Protein 3NK3 (pdb70)

Secondary structure (DSSP, 8-state):
--SEEEEE-SSEEEEEEESSSS-SSPPPPGGGEEETTTTBPPSEEETTTTEEEEEEETTSTT-EEEE-SSEEEEEEEEEE-PPPPSSTTEE-S--EEEEEEEEEE----B-TTT---STT----EEEEEE-TTSSSB--SEEE-BTBEEEEEEEE--SSB--EEEEEEEEEEESSS-TTSSSEEEEEBTTTEEGGGGSTT---EE-SS-SSTTEEEEEEE--EETT-SS-EEEEEEEEEEEETTPPPBTTB--EEEETTTTEEEESSS-GGGGHHHHHT-----/--EEEEE-SSEEEEEEESSTTSSSPPPPGGGEEETTTTBPPSEEEGGGTEEEEEEETTSTT-EEEE-SSEEEEEEEEEE-PPPPSSTTEESS--EEEEEEEEEE------EEEEEE-TTSSSB--S--B-TT-EEEEEEEE---SS--EEEEEEEEEEESSS-TTSSSEEEEEBTTTEEGGGGSTT---EE-SS-SSTTEEEEEEE--EETT-SS-EEEEEEEEEEEETTPPPBTTB--EEEETTTTEEEESSS-GGGGHHHHHT-----/-EEEEEEEEEEE-S-TT----/-EEEEEEEEEEB--

Nearest PDB structures (foldseek):
  3nk3-assembly1_A  TM=1.004E+00  e=3.640E-60  Gallus gallus
  3nk4-assembly1_A  TM=1.002E+00  e=2.543E-55  Gallus gallus
  3nk3-assembly1_B  TM=9.892E-01  e=2.586E-54  Gallus gallus
  3nk4-assembly1_B  TM=9.859E-01  e=2.673E-52  Gallus gallus
  8bqu-assembly1_A  TM=5.482E-01  e=9.172E-31  Oryzias latipes

B-factor: mean 72.18, std 32.14, range [21.35, 233.28]

Structure (mmCIF, N/CA/C/O backbone):
data_3NK3
#
_entry.id   3NK3
#
_cell.length_a   98.385
_cell.length_b   98.385
_cell.length_c   257.369
_cell.angle_alpha   90.00
_cell.angle_beta   90.00
_cell.angle_gamma   90.00
#
_symmetry.space_group_name_H-M   'P 41 21 2'
#
loop_
_entity.id
_entity.type
_entity.pdbx_description
1 polymer 'Zona pellucida 3'
2 polymer 'Zona pellucida 3'
3 branched beta-D-galactopyranose-(1-3)-2-acetamido-2-deoxy-alpha-D-galactopyranose
4 non-polymer 'CITRATE ANION'
5 water water
#
loop_
_atom_site.group_PDB
_atom_site.id
_atom_site.type_symbol
_atom_site.label_atom_id
_atom_site.label_alt_id
_atom_site.label_comp_id
_atom_site.label_asym_id
_atom_site.label_entity_id
_atom_site.label_seq_id
_atom_site.pdbx_PDB_ins_code
_atom_site.Cartn_x
_atom_site.Cartn_y
_atom_site.Cartn_z
_atom_site.occupancy
_atom_site.B_iso_or_equiv
_atom_site.auth_seq_id
_atom_site.auth_comp_id
_atom_site.auth_asym_id
_atom_site.auth_atom_id
_atom_site.pdbx_PDB_model_num
ATOM 1 N N . TYR A 1 1 ? 72.080 67.114 101.918 1.00 78.82 51 TYR A N 1
ATOM 2 C CA . TYR A 1 1 ? 71.803 68.446 101.391 1.00 73.23 51 TYR A CA 1
ATOM 3 C C . TYR A 1 1 ? 70.371 68.864 101.718 1.00 77.91 51 TYR A C 1
ATOM 4 O O . TYR A 1 1 ? 69.408 68.230 101.270 1.00 85.11 51 TYR A O 1
ATOM 21 N N . THR A 1 2 ? 70.242 69.938 102.497 1.00 60.41 52 THR A N 1
ATOM 22 C CA . THR A 1 2 ? 68.939 70.472 102.896 1.00 75.76 52 THR A CA 1
ATOM 23 C C . THR A 1 2 ? 68.803 71.899 102.402 1.00 65.10 52 THR A C 1
ATOM 24 O O . THR A 1 2 ? 69.487 72.787 102.915 1.00 83.31 52 THR A O 1
ATOM 35 N N . PRO A 1 3 ? 67.911 72.138 101.430 1.00 60.29 53 PRO A N 1
ATOM 36 C CA . PRO A 1 3 ? 67.887 73.482 100.834 1.00 72.94 53 PRO A CA 1
ATOM 37 C C . PRO A 1 3 ? 67.596 74.519 101.921 1.00 82.73 53 PRO A C 1
ATOM 38 O O . PRO A 1 3 ? 68.086 75.661 101.877 1.00 58.39 53 PRO A O 1
ATOM 49 N N . VAL A 1 4 ? 66.802 74.094 102.902 1.00 59.28 54 VAL A N 1
ATOM 50 C CA . VAL A 1 4 ? 66.375 74.968 103.986 1.00 57.45 54 VAL A CA 1
ATOM 51 C C . VAL A 1 4 ? 66.508 74.310 105.362 1.00 53.50 54 VAL A C 1
ATOM 52 O O . VAL A 1 4 ? 65.788 73.382 105.702 1.00 57.85 54 VAL A O 1
ATOM 65 N N . ALA A 1 5 ? 67.440 74.807 106.157 1.00 39.78 55 ALA A N 1
ATOM 66 C CA . ALA A 1 5 ? 67.666 74.287 107.499 1.00 43.38 55 ALA A CA 1
ATOM 67 C C . ALA A 1 5 ? 66.996 75.175 108.522 1.00 49.63 55 ALA A C 1
ATOM 68 O O . ALA A 1 5 ? 67.192 76.392 108.513 1.00 42.24 55 ALA A O 1
ATOM 75 N N . VAL A 1 6 ? 66.243 74.567 109.437 1.00 40.74 56 VAL A N 1
ATOM 76 C CA . VAL A 1 6 ? 65.545 75.332 110.470 1.00 50.45 56 VAL A CA 1
ATOM 77 C C . VAL A 1 6 ? 65.927 74.895 111.878 1.00 49.41 56 VAL A C 1
ATOM 78 O O . VAL A 1 6 ? 65.750 73.740 112.279 1.00 41.39 56 VAL A O 1
ATOM 91 N N . GLN A 1 7 ? 66.468 75.831 112.637 1.00 46.94 57 GLN A N 1
ATOM 92 C CA . GLN A 1 7 ? 66.864 75.570 114.023 1.00 44.35 57 GLN A CA 1
ATOM 93 C C . GLN A 1 7 ? 65.840 76.173 114.953 1.00 43.98 57 GLN A C 1
ATOM 94 O O . GLN A 1 7 ? 65.694 77.389 115.016 1.00 32.00 57 GLN A O 1
ATOM 108 N N . CYS A 1 8 ? 65.093 75.322 115.645 1.00 40.72 58 CYS A N 1
ATOM 109 C CA . CYS A 1 8 ? 64.055 75.791 116.558 1.00 45.49 58 CYS A CA 1
ATOM 110 C C . CYS A 1 8 ? 64.641 75.889 117.942 1.00 55.84 58 CYS A C 1
ATOM 111 O O . CYS A 1 8 ? 64.693 74.906 118.693 1.00 43.06 58 CYS A O 1
ATOM 118 N N . GLN A 1 9 ? 65.117 77.077 118.286 1.00 35.25 59 GLN A N 1
ATOM 119 C CA . GLN A 1 9 ? 65.799 77.281 119.539 1.00 41.75 59 GLN A CA 1
ATOM 120 C C . GLN A 1 9 ? 64.835 77.820 120.590 1.00 45.92 59 GLN A C 1
ATOM 121 O O . GLN A 1 9 ? 63.619 77.848 120.371 1.00 44.96 59 GLN A O 1
ATOM 135 N N . GLU A 1 10 ? 65.395 78.241 121.724 1.00 37.30 60 GLU A N 1
ATOM 136 C CA . GLU A 1 10 ? 64.632 78.495 122.972 1.00 39.27 60 GLU A CA 1
ATOM 137 C C . GLU A 1 10 ? 63.607 79.589 122.868 1.00 37.16 60 GLU A C 1
ATOM 138 O O . GLU A 1 10 ? 62.457 79.439 123.331 1.00 35.93 60 GLU A O 1
ATOM 150 N N . ALA A 1 11 ? 64.017 80.711 122.288 1.00 43.82 61 ALA A N 1
ATOM 151 C CA . ALA A 1 11 ? 63.124 81.846 122.083 1.00 39.87 61 ALA A CA 1
ATOM 152 C C . ALA A 1 11 ? 63.418 82.503 120.734 1.00 44.24 61 ALA A C 1
ATOM 153 O O . ALA A 1 11 ? 63.092 83.662 120.519 1.00 39.48 61 ALA A O 1
ATOM 160 N N . GLN A 1 12 ? 64.015 81.747 119.823 1.00 47.26 62 GLN A N 1
ATOM 161 C CA . GLN A 1 12 ? 64.243 82.230 118.465 1.00 45.45 62 GLN A CA 1
ATOM 162 C C . GLN A 1 12 ? 64.346 81.060 117.505 1.00 42.15 62 GLN A C 1
ATOM 163 O O . GLN A 1 12 ? 64.579 79.910 117.916 1.00 51.09 62 GLN A O 1
ATOM 177 N N . LEU A 1 13 ? 64.153 81.350 116.229 1.00 42.79 63 LEU A N 1
ATOM 178 C CA . LEU A 1 13 ? 64.484 80.383 115.188 1.00 36.58 63 LEU A CA 1
ATOM 179 C C . LEU A 1 13 ? 65.592 80.920 114.282 1.00 37.19 63 LEU A C 1
ATOM 180 O O . LEU A 1 13 ? 65.776 82.143 114.118 1.00 40.14 63 LEU A O 1
ATOM 196 N N . VAL A 1 14 ? 66.345 79.996 113.707 1.00 30.45 64 VAL A N 1
ATOM 197 C CA . VAL A 1 14 ? 67.424 80.351 112.812 1.00 38.11 64 VAL A CA 1
ATOM 198 C C . VAL A 1 14 ? 67.267 79.532 111.556 1.00 51.37 64 VAL A C 1
ATOM 199 O O . VAL A 1 14 ? 67.334 78.316 111.582 1.00 59.87 64 VAL A O 1
ATOM 212 N N . VAL A 1 15 ? 67.015 80.225 110.455 1.00 52.55 65 VAL A N 1
ATOM 213 C CA . VAL A 1 15 ? 66.847 79.593 109.150 1.00 39.21 65 VAL A CA 1
ATOM 214 C C . VAL A 1 15 ? 68.048 79.830 108.258 1.00 38.55 65 VAL A C 1
ATOM 215 O O . VAL A 1 15 ? 68.477 80.971 108.076 1.00 39.68 65 VAL A O 1
ATOM 228 N N . THR A 1 16 ? 68.596 78.748 107.712 1.00 31.85 66 THR A N 1
ATOM 229 C CA . THR A 1 16 ? 69.680 78.850 106.766 1.00 42.94 66 THR A CA 1
ATOM 230 C C . THR A 1 16 ? 69.220 78.374 105.402 1.00 47.20 66 THR A C 1
ATOM 231 O O . THR A 1 16 ? 68.725 77.253 105.264 1.00 41.27 66 THR A O 1
ATOM 242 N N . VAL A 1 17 ? 69.413 79.222 104.392 1.00 29.98 67 VAL A N 1
ATOM 243 C CA . VAL A 1 17 ? 68.977 78.919 103.028 1.00 34.75 67 VAL A CA 1
ATOM 244 C C . VAL A 1 17 ? 70.102 78.919 102.004 1.00 33.59 67 VAL A C 1
ATOM 245 O O . VAL A 1 17 ? 70.918 79.834 101.959 1.00 41.28 67 VAL A O 1
ATOM 258 N N . HIS A 1 18 ? 70.154 77.884 101.184 1.00 42.80 68 HIS A N 1
ATOM 259 C CA . HIS A 1 18 ? 71.117 77.887 100.078 1.00 49.04 68 HIS A CA 1
ATOM 260 C C . HIS A 1 18 ? 70.701 78.800 98.949 1.00 40.57 68 HIS A C 1
ATOM 261 O O . HIS A 1 18 ? 69.539 78.788 98.564 1.00 46.48 68 HIS A O 1
ATOM 275 N N . ARG A 1 19 ? 71.640 79.564 98.399 1.00 38.48 69 ARG A N 1
ATOM 276 C CA . ARG A 1 19 ? 71.331 80.432 97.268 1.00 51.44 69 ARG A CA 1
ATOM 277 C C . ARG A 1 19 ? 71.125 79.632 95.963 1.00 54.62 69 ARG A C 1
ATOM 278 O O . ARG A 1 19 ? 70.424 80.084 95.077 1.00 46.91 69 ARG A O 1
ATOM 299 N N . ASP A 1 20 ? 71.730 78.453 95.844 1.00 59.56 70 ASP A N 1
ATOM 300 C CA . ASP A 1 20 ? 71.365 77.509 94.775 1.00 53.11 70 ASP A CA 1
ATOM 301 C C . ASP A 1 20 ? 70.093 76.801 95.208 1.00 57.13 70 ASP A C 1
ATOM 302 O O . ASP A 1 20 ? 70.046 75.581 95.404 1.00 71.77 70 ASP A O 1
ATOM 311 N N . LEU A 1 21 ? 69.054 77.600 95.374 1.00 54.16 71 LEU A N 1
ATOM 312 C CA . LEU A 1 21 ? 67.834 77.164 96.041 1.00 69.43 71 LEU A CA 1
ATOM 313 C C . LEU A 1 21 ? 67.078 76.195 95.139 1.00 67.74 71 LEU A C 1
ATOM 314 O O . LEU A 1 21 ? 66.453 75.250 95.617 1.00 74.32 71 LEU A O 1
ATOM 330 N N . PHE A 1 22 ? 67.174 76.448 93.832 1.00 55.74 72 PHE A N 1
ATOM 331 C CA . PHE A 1 22 ? 66.507 75.637 92.810 1.00 71.24 72 PHE A CA 1
ATOM 332 C C . PHE A 1 22 ? 67.476 74.768 92.038 1.00 68.01 72 PHE A C 1
ATOM 333 O O . PHE A 1 22 ? 67.074 74.029 91.138 1.00 71.83 72 PHE A O 1
ATOM 350 N N . GLY A 1 23 ? 68.750 74.845 92.411 1.00 95.26 73 GLY A N 1
ATOM 351 C CA . GLY A 1 23 ? 69.783 74.096 91.725 1.00 111.64 73 GLY A CA 1
ATOM 352 C C . GLY A 1 23 ? 69.699 74.271 90.219 1.00 114.53 73 GLY A C 1
ATOM 353 O O . GLY A 1 23 ? 69.970 73.328 89.490 1.00 130.25 73 GLY A O 1
ATOM 357 N N . THR A 1 24 ? 69.314 75.467 89.761 1.00 91.37 74 THR A N 1
ATOM 358 C CA . THR A 1 24 ? 69.268 75.785 88.333 1.00 59.92 74 THR A CA 1
ATOM 359 C C . THR A 1 24 ? 70.634 76.229 87.814 1.00 81.84 74 THR A C 1
ATOM 360 O O . THR A 1 24 ? 70.776 76.570 86.645 1.00 103.98 74 THR A O 1
ATOM 371 N N . GLY A 1 25 ? 71.636 76.237 88.683 1.00 103.71 75 GLY A N 1
ATOM 372 C CA . GLY A 1 25 ? 72.970 76.658 88.301 1.00 99.10 75 GLY A CA 1
ATOM 373 C C . GLY A 1 25 ? 73.184 78.132 88.575 1.00 89.80 75 GLY A C 1
ATOM 374 O O . GLY A 1 25 ? 74.310 78.591 88.741 1.00 77.96 75 GLY A O 1
ATOM 378 N N . ARG A 1 26 ? 72.092 78.880 88.624 1.00 81.52 76 ARG A N 1
ATOM 379 C CA . ARG A 1 26 ? 72.175 80.295 88.939 1.00 70.08 76 ARG A CA 1
ATOM 380 C C . ARG A 1 26 ? 71.858 80.533 90.403 1.00 77.59 76 ARG A C 1
ATOM 381 O O . ARG A 1 26 ? 70.814 80.108 90.912 1.00 71.12 76 ARG A O 1
ATOM 402 N N . LEU A 1 27 ? 72.759 81.217 91.082 1.00 65.36 77 LEU A N 1
ATOM 403 C CA . LEU A 1 27 ? 72.514 81.604 92.458 1.00 56.76 77 LEU A CA 1
ATOM 404 C C . LEU A 1 27 ? 71.595 82.810 92.474 1.00 66.19 77 LEU A C 1
ATOM 405 O O . LEU A 1 27 ? 71.755 83.744 91.681 1.00 57.97 77 LEU A O 1
ATOM 421 N N . ILE A 1 28 ? 70.631 82.769 93.389 1.00 47.21 78 ILE A N 1
ATOM 422 C CA . ILE A 1 28 ? 69.753 83.896 93.631 1.00 58.21 78 ILE A CA 1
ATOM 423 C C . ILE A 1 28 ? 70.477 84.991 94.393 1.00 60.88 78 ILE A C 1
ATOM 424 O O . ILE A 1 28 ? 71.493 84.771 95.038 1.00 69.72 78 ILE A O 1
ATOM 440 N N . ASN A 1 29 ? 69.926 86.185 94.300 1.00 59.11 79 ASN A N 1
ATOM 441 C CA . ASN A 1 29 ? 70.462 87.345 94.973 1.00 71.25 79 ASN A CA 1
ATOM 442 C C . ASN A 1 29 ? 70.096 87.261 96.457 1.00 72.70 79 ASN A C 1
ATOM 443 O O . ASN A 1 29 ? 68.936 87.039 96.804 1.00 62.84 79 ASN A O 1
ATOM 454 N N . ALA A 1 30 ? 71.068 87.438 97.342 1.00 66.99 80 ALA A N 1
ATOM 455 C CA . ALA A 1 30 ? 70.791 87.364 98.770 1.00 56.72 80 ALA A CA 1
ATOM 456 C C . ALA A 1 30 ? 69.645 88.300 99.179 1.00 58.41 80 ALA A C 1
ATOM 457 O O . ALA A 1 30 ? 68.759 87.916 99.952 1.00 45.60 80 ALA A O 1
ATOM 464 N N . ALA A 1 31 ? 69.661 89.527 98.663 1.00 56.69 81 ALA A N 1
ATOM 465 C CA . ALA A 1 31 ? 68.668 90.535 99.026 1.00 40.99 81 ALA A CA 1
ATOM 466 C C . ALA A 1 31 ? 67.243 90.176 98.556 1.00 50.19 81 ALA A C 1
ATOM 467 O O . ALA A 1 31 ? 66.274 90.781 98.999 1.00 49.61 81 ALA A O 1
ATOM 474 N N . ASP A 1 32 ? 67.125 89.192 97.666 1.00 48.73 82 ASP A N 1
ATOM 475 C CA . ASP A 1 32 ? 65.820 88.731 97.180 1.00 48.30 82 ASP A CA 1
ATOM 476 C C . ASP A 1 32 ? 65.129 87.791 98.159 1.00 47.24 82 ASP A C 1
ATOM 477 O O . ASP A 1 32 ? 63.983 87.411 97.931 1.00 45.89 82 ASP A O 1
ATOM 486 N N . LEU A 1 33 ? 65.827 87.409 99.234 1.00 45.10 83 LEU A N 1
ATOM 487 C CA . LEU A 1 33 ? 65.251 86.571 100.287 1.00 42.90 83 LEU A CA 1
ATOM 488 C C . LEU A 1 33 ? 64.912 87.364 101.540 1.00 51.65 83 LEU A C 1
ATOM 489 O O . LEU A 1 33 ? 65.694 88.192 102.020 1.00 41.50 83 LEU A O 1
ATOM 505 N N . THR A 1 34 ? 63.738 87.090 102.086 1.00 41.86 84 THR A N 1
ATOM 506 C CA . THR A 1 34 ? 63.310 87.714 103.322 1.00 29.68 84 THR A CA 1
ATOM 507 C C . THR A 1 34 ? 62.581 86.715 104.196 1.00 43.38 84 THR A C 1
ATOM 508 O O . THR A 1 34 ? 62.251 85.621 103.730 1.00 49.46 84 THR A O 1
ATOM 519 N N . LEU A 1 35 ? 62.339 87.079 105.461 1.00 51.32 85 LEU A N 1
ATOM 520 C CA . LEU A 1 35 ? 61.690 86.174 106.414 1.00 31.79 85 LEU A CA 1
ATOM 521 C C . LEU A 1 35 ? 60.342 86.718 106.855 1.00 44.08 85 LEU A C 1
ATOM 522 O O . LEU A 1 35 ? 60.232 87.868 107.284 1.00 47.85 85 LEU A O 1
ATOM 538 N N . GLY A 1 36 ? 59.320 85.874 106.745 1.00 30.07 86 GLY A N 1
ATOM 539 C CA . GLY A 1 36 ? 57.980 86.186 107.219 1.00 43.02 86 GLY A CA 1
ATOM 540 C C . GLY A 1 36 ? 57.278 87.264 106.417 1.00 41.81 86 GLY A C 1
ATOM 541 O O . GLY A 1 36 ? 57.907 87.927 105.607 1.00 46.97 86 GLY A O 1
ATOM 545 N N . PRO A 1 37 ? 55.967 87.452 106.673 1.00 49.18 87 PRO A N 1
ATOM 546 C CA . PRO A 1 37 ? 55.162 88.480 106.011 1.00 47.37 87 PRO A CA 1
ATOM 547 C C . PRO A 1 37 ? 55.706 89.883 106.201 1.00 55.28 87 PRO A C 1
ATOM 548 O O . PRO A 1 37 ? 55.307 90.797 105.476 1.00 61.91 87 PRO A O 1
ATOM 559 N N . ALA A 1 38 ? 56.581 90.059 107.185 1.00 45.33 88 ALA A N 1
ATOM 560 C CA . ALA A 1 38 ? 57.156 91.372 107.459 1.00 53.87 88 ALA A CA 1
ATOM 561 C C . ALA A 1 38 ? 58.338 91.652 106.537 1.00 57.16 88 ALA A C 1
ATOM 562 O O . ALA A 1 38 ? 58.789 92.787 106.435 1.00 50.96 88 ALA A O 1
ATOM 569 N N . ALA A 1 39 ? 58.825 90.613 105.868 1.00 44.27 89 ALA A N 1
ATOM 570 C CA . ALA A 1 39 ? 60.014 90.710 105.017 1.00 52.87 89 ALA A CA 1
ATOM 571 C C . ALA A 1 39 ? 61.255 91.229 105.757 1.00 48.23 89 ALA A C 1
ATOM 572 O O . ALA A 1 39 ? 61.840 92.238 105.355 1.00 64.79 89 ALA A O 1
ATOM 579 N N . CYS A 1 40 ? 61.649 90.533 106.833 1.00 54.32 90 CYS A N 1
ATOM 580 C CA . CYS A 1 40 ? 62.845 90.902 107.598 1.00 54.76 90 CYS A CA 1
ATOM 581 C C . CYS A 1 40 ? 64.093 90.523 106.813 1.00 40.98 90 CYS A C 1
ATOM 582 O O . CYS A 1 40 ? 64.134 89.477 106.140 1.00 55.07 90 CYS A O 1
ATOM 589 N N . LYS A 1 41 ? 65.109 91.374 106.883 1.00 40.70 91 LYS A N 1
ATOM 590 C CA . LYS A 1 41 ? 66.333 91.167 106.103 1.00 49.08 91 LYS A CA 1
ATOM 591 C C . LYS A 1 41 ? 67.130 90.049 106.746 1.00 50.36 91 LYS A C 1
ATOM 592 O O . LYS A 1 41 ? 66.921 89.710 107.907 1.00 44.64 91 LYS A O 1
ATOM 611 N N . HIS A 1 42 ? 68.052 89.479 105.983 1.00 55.12 92 HIS A N 1
ATOM 612 C CA . HIS A 1 42 ? 68.885 88.399 106.487 1.00 51.42 92 HIS A CA 1
ATOM 613 C C . HIS A 1 42 ? 69.853 88.934 107.528 1.00 39.96 92 HIS A C 1
ATOM 614 O O . HIS A 1 42 ? 70.131 90.126 107.582 1.00 50.31 92 HIS A O 1
ATOM 628 N N . SER A 1 43 ? 70.355 88.042 108.361 1.00 38.57 93 SER A N 1
ATOM 629 C CA . SER A 1 43 ? 71.197 88.448 109.479 1.00 52.89 93 SER A CA 1
ATOM 630 C C . SER A 1 43 ? 72.660 88.235 109.144 1.00 46.31 93 SER A C 1
ATOM 631 O O . SER A 1 43 ? 73.522 88.908 109.682 1.00 68.91 93 SER A O 1
ATOM 639 N N . SER A 1 44 ? 72.939 87.310 108.238 1.00 43.06 94 SER A N 1
ATOM 640 C CA . SER A 1 44 ? 74.316 87.051 107.849 1.00 54.35 94 SER A CA 1
ATOM 641 C C . SER A 1 44 ? 74.386 86.268 106.551 1.00 48.44 94 SER A C 1
ATOM 642 O O . SER A 1 44 ? 73.400 85.703 106.116 1.00 54.74 94 SER A O 1
ATOM 650 N N . LEU A 1 45 ? 75.567 86.221 105.950 1.00 42.44 95 LEU A N 1
ATOM 651 C CA . LEU A 1 45 ? 75.776 85.312 104.839 1.00 55.03 95 LEU A CA 1
ATOM 652 C C . LEU A 1 45 ? 77.165 84.705 104.826 1.00 48.66 95 LEU A C 1
ATOM 653 O O . LEU A 1 45 ? 78.129 85.268 105.342 1.00 66.15 95 LEU A O 1
ATOM 669 N N . ASN A 1 46 ? 77.226 83.499 104.291 1.00 42.08 96 ASN A N 1
ATOM 670 C CA . ASN A 1 46 ? 78.467 82.748 104.235 1.00 55.01 96 ASN A CA 1
ATOM 671 C C . ASN A 1 46 ? 78.838 82.437 102.783 1.00 47.21 96 ASN A C 1
ATOM 672 O O . ASN A 1 46 ? 78.216 81.603 102.122 1.00 54.75 96 ASN A O 1
ATOM 683 N N . ALA A 1 47 ? 79.881 83.082 102.291 1.00 49.71 97 ALA A N 1
ATOM 684 C CA . ALA A 1 47 ? 80.259 82.922 100.882 1.00 70.27 97 ALA A CA 1
ATOM 685 C C . ALA A 1 47 ? 80.861 81.556 100.565 1.00 36.99 97 ALA A C 1
ATOM 686 O O . ALA A 1 47 ? 81.081 81.227 99.392 1.00 113.46 97 ALA A O 1
ATOM 693 N N . ALA A 1 48 ? 81.099 80.756 101.599 1.00 50.26 98 ALA A N 1
ATOM 694 C CA . ALA A 1 48 ? 81.793 79.474 101.461 1.00 56.86 98 ALA A CA 1
ATOM 695 C C . ALA A 1 48 ? 80.993 78.443 100.687 1.00 61.18 98 ALA A C 1
ATOM 696 O O . ALA A 1 48 ? 81.542 77.709 99.869 1.00 65.67 98 ALA A O 1
ATOM 703 N N . HIS A 1 49 ? 79.701 78.369 100.967 1.00 54.47 99 HIS A N 1
ATOM 704 C CA . HIS A 1 49 ? 78.781 77.517 100.207 1.00 45.56 99 HIS A CA 1
ATOM 705 C C . HIS A 1 49 ? 77.570 78.320 99.724 1.00 46.61 99 HIS A C 1
ATOM 706 O O . HIS A 1 49 ? 76.538 77.749 99.389 1.00 39.48 99 HIS A O 1
ATOM 720 N N . ASN A 1 50 ? 77.717 79.646 99.736 1.00 43.40 100 ASN A N 1
ATOM 721 C CA . ASN A 1 50 ? 76.685 80.558 99.284 1.00 43.28 100 ASN A CA 1
ATOM 722 C C . ASN A 1 50 ? 75.364 80.323 99.983 1.00 40.53 100 ASN A C 1
ATOM 723 O O . ASN A 1 50 ? 74.381 79.936 99.341 1.00 48.96 100 ASN A O 1
ATOM 734 N N . THR A 1 51 ? 75.357 80.569 101.293 1.00 40.38 101 THR A N 1
ATOM 735 C CA . THR A 1 51 ? 74.150 80.466 102.098 1.00 45.51 101 THR A CA 1
ATOM 736 C C . THR A 1 51 ? 73.789 81.811 102.670 1.00 38.90 101 THR A C 1
ATOM 737 O O . THR A 1 51 ? 74.591 82.747 102.698 1.00 44.91 101 THR A O 1
ATOM 748 N N . VAL A 1 52 ? 72.545 81.911 103.095 1.00 32.67 102 VAL A N 1
ATOM 749 C CA . VAL A 1 52 ? 72.020 83.124 103.717 1.00 32.53 102 VAL A CA 1
ATOM 750 C C . VAL A 1 52 ? 71.270 82.710 104.977 1.00 42.75 102 VAL A C 1
ATOM 751 O O . VAL A 1 52 ? 70.459 81.780 104.936 1.00 41.80 102 VAL A O 1
ATOM 764 N N . THR A 1 53 ? 71.535 83.378 106.090 1.00 38.38 103 THR A N 1
ATOM 765 C CA . THR A 1 53 ? 70.900 83.023 107.338 1.00 32.51 103 THR A CA 1
ATOM 766 C C . THR A 1 53 ? 69.974 84.125 107.846 1.00 48.18 103 THR A C 1
ATOM 767 O O . THR A 1 53 ? 70.279 85.323 107.748 1.00 47.03 103 THR A O 1
ATOM 778 N N . PHE A 1 54 ? 68.832 83.706 108.386 1.00 27.97 104 PHE A N 1
ATOM 779 C CA . PHE A 1 54 ? 67.874 84.605 109.010 1.00 45.50 104 PHE A CA 1
ATOM 780 C C . PHE A 1 54 ? 67.724 84.161 110.459 1.00 48.35 104 PHE A C 1
ATOM 781 O O . PHE A 1 54 ? 67.673 82.962 110.743 1.00 56.46 104 PHE A O 1
ATOM 798 N N . ALA A 1 55 ? 67.649 85.115 111.377 1.00 49.63 105 ALA A N 1
ATOM 799 C CA . ALA A 1 55 ? 67.445 84.798 112.782 1.00 41.37 105 ALA A CA 1
ATOM 800 C C . ALA A 1 55 ? 66.451 85.773 113.386 1.00 26.75 105 ALA A C 1
ATOM 801 O O . ALA A 1 55 ? 66.588 86.993 113.271 1.00 32.86 105 ALA A O 1
ATOM 808 N N . ALA A 1 56 ? 65.424 85.238 114.021 1.00 27.30 106 ALA A N 1
ATOM 809 C CA . ALA A 1 56 ? 64.356 86.089 114.552 1.00 37.28 106 ALA A CA 1
ATOM 810 C C . ALA A 1 56 ? 63.692 85.497 115.778 1.00 38.79 106 ALA A C 1
ATOM 811 O O . ALA A 1 56 ? 63.650 84.275 115.965 1.00 48.06 106 ALA A O 1
ATOM 818 N N . GLY A 1 57 ? 63.211 86.378 116.649 1.00 36.13 107 GLY A N 1
ATOM 819 C CA . GLY A 1 57 ? 62.432 85.951 117.796 1.00 36.31 107 GLY A CA 1
ATOM 820 C C . GLY A 1 57 ? 61.204 85.200 117.299 1.00 42.28 107 GLY A C 1
ATOM 821 O O . GLY A 1 57 ? 60.703 85.473 116.199 1.00 48.32 107 GLY A O 1
ATOM 825 N N . LEU A 1 58 ? 60.714 84.264 118.110 1.00 49.50 108 LEU A N 1
ATOM 826 C CA . LEU A 1 58 ? 59.600 83.411 117.730 1.00 39.02 108 LEU A CA 1
ATOM 827 C C . LEU A 1 58 ? 58.296 84.187 117.486 1.00 44.44 108 LEU A C 1
ATOM 828 O O . LEU A 1 58 ? 57.346 83.616 116.985 1.00 63.79 108 LEU A O 1
ATOM 844 N N . HIS A 1 59 ? 58.251 85.458 117.861 1.00 48.56 109 HIS A N 1
ATOM 845 C CA . HIS A 1 59 ? 57.036 86.256 117.721 1.00 40.62 109 HIS A CA 1
ATOM 846 C C . HIS A 1 59 ? 57.255 87.417 116.770 1.00 42.28 109 HIS A C 1
ATOM 847 O O . HIS A 1 59 ? 56.348 88.196 116.507 1.00 47.58 109 HIS A O 1
ATOM 861 N N . GLU A 1 60 ? 58.471 87.547 116.257 1.00 36.38 110 GLU A N 1
ATOM 862 C CA . GLU A 1 60 ? 58.800 88.625 115.332 1.00 51.12 110 GLU A CA 1
ATOM 863 C C . GLU A 1 60 ? 58.429 88.308 113.871 1.00 61.35 110 GLU A C 1
ATOM 864 O O . GLU A 1 60 ? 58.076 87.191 113.515 1.00 43.93 110 GLU A O 1
ATOM 876 N N . CYS A 1 61 ? 58.492 89.331 113.037 1.00 54.57 111 CYS A N 1
ATOM 877 C CA . CYS A 1 61 ? 58.468 89.152 111.591 1.00 50.67 111 CYS A CA 1
ATOM 878 C C . CYS A 1 61 ? 57.162 88.563 111.045 1.00 51.78 111 CYS A C 1
ATOM 879 O O . CYS A 1 61 ? 57.136 88.040 109.925 1.00 50.16 111 CYS A O 1
ATOM 886 N N . GLY A 1 62 ? 56.084 88.651 111.824 1.00 44.93 112 GLY A N 1
ATOM 887 C CA . GLY A 1 62 ? 54.768 88.245 111.351 1.00 29.80 112 GLY A CA 1
ATOM 888 C C . GLY A 1 62 ? 54.491 86.755 111.494 1.00 46.53 112 GLY A C 1
ATOM 889 O O . GLY A 1 62 ? 53.637 86.175 110.803 1.00 47.66 112 GLY A O 1
ATOM 893 N N . SER A 1 63 ? 55.223 86.096 112.370 1.00 40.52 113 SER A N 1
ATOM 894 C CA . SER A 1 63 ? 54.944 84.694 112.604 1.00 47.90 113 SER A CA 1
ATOM 895 C C . SER A 1 63 ? 53.557 84.543 113.232 1.00 46.63 113 SER A C 1
ATOM 896 O O . SER A 1 63 ? 52.943 85.505 113.698 1.00 44.46 113 SER A O 1
ATOM 904 N N . VAL A 1 64 ? 53.059 83.316 113.215 1.00 47.41 114 VAL A N 1
ATOM 905 C CA . VAL A 1 64 ? 51.703 83.016 113.626 1.00 45.98 114 VAL A CA 1
ATOM 906 C C . VAL A 1 64 ? 51.751 81.831 114.560 1.00 56.93 114 VAL A C 1
ATOM 907 O O . VAL A 1 64 ? 52.283 80.795 114.190 1.00 47.50 114 VAL A O 1
ATOM 920 N N . VAL A 1 65 ? 51.192 81.969 115.762 1.00 43.80 115 VAL A N 1
ATOM 921 C CA . VAL A 1 65 ? 51.264 80.872 116.723 1.00 33.92 115 VAL A CA 1
ATOM 922 C C . VAL A 1 65 ? 49.916 80.186 116.825 1.00 48.29 115 VAL A C 1
ATOM 923 O O . VAL A 1 65 ? 48.867 80.834 116.849 1.00 53.28 115 VAL A O 1
ATOM 936 N N . GLN A 1 66 ? 49.953 78.865 116.821 1.00 43.57 116 GLN A N 1
ATOM 937 C CA . GLN A 1 66 ? 48.783 78.061 117.117 1.00 51.10 116 GLN A CA 1
ATOM 938 C C . GLN A 1 66 ? 49.054 77.371 118.448 1.00 57.50 116 GLN A C 1
ATOM 939 O O . GLN A 1 66 ? 50.123 76.806 118.638 1.00 58.14 116 GLN A O 1
ATOM 953 N N . VAL A 1 67 ? 48.095 77.434 119.374 1.00 64.53 117 VAL A N 1
ATOM 954 C CA . VAL A 1 67 ? 48.218 76.760 120.676 1.00 55.56 117 VAL A CA 1
ATOM 955 C C . VAL A 1 67 ? 47.323 75.532 120.717 1.00 65.28 117 VAL A C 1
ATOM 956 O O . VAL A 1 67 ? 46.110 75.658 120.764 1.00 64.43 117 VAL A O 1
ATOM 969 N N . THR A 1 68 ? 47.929 74.351 120.692 1.00 62.27 118 THR A N 1
ATOM 970 C CA . THR A 1 68 ? 47.177 73.109 120.778 1.00 65.98 118 THR A CA 1
ATOM 971 C C . THR A 1 68 ? 47.224 72.612 122.209 1.00 88.96 118 THR A C 1
ATOM 972 O O . THR A 1 68 ? 47.925 73.185 123.048 1.00 89.32 118 THR A O 1
ATOM 983 N N . PRO A 1 69 ? 46.471 71.545 122.505 1.00 96.72 119 PRO A N 1
ATOM 984 C CA . PRO A 1 69 ? 46.410 71.047 123.885 1.00 94.13 119 PRO A CA 1
ATOM 985 C C . PRO A 1 69 ? 47.793 70.779 124.500 1.00 84.86 119 PRO A C 1
ATOM 986 O O . PRO A 1 69 ? 48.012 71.100 125.652 1.00 74.93 119 PRO A O 1
ATOM 997 N N . ASP A 1 70 ? 48.724 70.234 123.735 1.00 88.65 120 ASP A N 1
ATOM 998 C CA . ASP A 1 70 ? 49.993 69.835 124.312 1.00 72.47 120 ASP A CA 1
ATOM 999 C C . ASP A 1 70 ? 51.220 70.406 123.591 1.00 78.56 120 ASP A C 1
ATOM 1000 O O . ASP A 1 70 ? 52.352 70.043 123.931 1.00 72.03 120 ASP A O 1
ATOM 1009 N N . THR A 1 71 ? 51.006 71.280 122.601 1.00 75.76 121 THR A N 1
ATOM 1010 C CA . THR A 1 71 ? 52.123 71.892 121.867 1.00 73.70 121 THR A CA 1
ATOM 1011 C C . THR A 1 71 ? 51.878 73.341 121.433 1.00 57.16 121 THR A C 1
ATOM 1012 O O . THR A 1 71 ? 50.746 73.838 121.381 1.00 53.51 121 THR A O 1
ATOM 1023 N N . LEU A 1 72 ? 52.977 74.031 121.156 1.00 44.91 122 LEU A N 1
ATOM 1024 C CA . LEU A 1 72 ? 52.955 75.360 120.534 1.00 53.21 122 LEU A CA 1
ATOM 1025 C C . LEU A 1 72 ? 53.604 75.277 119.167 1.00 47.86 122 LEU A C 1
ATOM 1026 O O . LEU A 1 72 ? 54.731 74.769 119.054 1.00 53.01 122 LEU A O 1
ATOM 1042 N N . ILE A 1 73 ? 52.910 75.772 118.147 1.00 52.52 123 ILE A N 1
ATOM 1043 C CA . ILE A 1 73 ? 53.409 75.736 116.780 1.00 39.76 123 ILE A CA 1
ATOM 1044 C C . ILE A 1 73 ? 53.552 77.156 116.260 1.00 49.04 123 ILE A C 1
ATOM 1045 O O . ILE A 1 73 ? 52.572 77.904 116.208 1.00 47.04 123 ILE A O 1
ATOM 1061 N N . TYR A 1 74 ? 54.787 77.537 115.929 1.00 34.39 124 TYR A N 1
ATOM 1062 C CA . TYR A 1 74 ? 55.054 78.836 115.318 1.00 49.80 124 TYR A CA 1
ATOM 1063 C C . TYR A 1 74 ? 55.272 78.672 113.812 1.00 48.69 124 TYR A C 1
ATOM 1064 O O . TYR A 1 74 ? 56.088 77.855 113.379 1.00 48.28 124 TYR A O 1
ATOM 1082 N N . ARG A 1 75 ? 54.554 79.454 113.022 1.00 42.28 125 ARG A N 1
ATOM 1083 C CA . ARG A 1 75 ? 54.592 79.319 111.563 1.00 41.36 125 ARG A CA 1
ATOM 1084 C C . ARG A 1 75 ? 54.941 80.613 110.854 1.00 37.39 125 ARG A C 1
ATOM 1085 O O . ARG A 1 75 ? 54.381 81.679 111.122 1.00 51.69 125 ARG A O 1
ATOM 1106 N N . THR A 1 76 ? 55.850 80.503 109.903 1.00 39.36 126 THR A N 1
ATOM 1107 C CA . THR A 1 76 ? 56.267 81.671 109.163 1.00 40.53 126 THR A CA 1
ATOM 1108 C C . THR A 1 76 ? 56.698 81.197 107.784 1.00 50.49 126 THR A C 1
ATOM 1109 O O . THR A 1 76 ? 56.317 80.098 107.358 1.00 51.24 126 THR A O 1
ATOM 1120 N N . LEU A 1 77 ? 57.428 82.020 107.047 1.00 41.38 127 LEU A N 1
ATOM 1121 C CA . LEU A 1 77 ? 57.899 81.599 105.726 1.00 44.27 127 LEU A CA 1
ATOM 1122 C C . LEU A 1 77 ? 59.123 82.359 105.243 1.00 45.25 127 LEU A C 1
ATOM 1123 O O . LEU A 1 77 ? 59.467 83.415 105.780 1.00 47.97 127 LEU A O 1
ATOM 1139 N N . ILE A 1 78 ? 59.807 81.769 104.265 1.00 36.43 128 ILE A N 1
ATOM 1140 C CA . ILE A 1 78 ? 60.834 82.477 103.525 1.00 42.14 128 ILE A CA 1
ATOM 1141 C C . ILE A 1 78 ? 60.254 82.920 102.195 1.00 44.10 128 ILE A C 1
ATOM 1142 O O . ILE A 1 78 ? 59.689 82.110 101.456 1.00 42.32 128 ILE A O 1
ATOM 1158 N N . ASN A 1 79 ? 60.398 84.205 101.904 1.00 39.94 129 ASN A N 1
ATOM 1159 C CA . ASN A 1 79 ? 59.995 84.774 100.638 1.00 44.43 129 ASN A CA 1
ATOM 1160 C C . ASN A 1 79 ? 61.171 84.844 99.665 1.00 37.62 129 ASN A C 1
ATOM 1161 O O . ASN A 1 79 ? 62.255 85.295 100.047 1.00 40.23 129 ASN A O 1
ATOM 1172 N N . TYR A 1 80 ? 60.952 84.411 98.418 1.00 45.34 130 TYR A N 1
ATOM 1173 C CA . TYR A 1 80 ? 61.866 84.731 97.333 1.00 39.00 130 TYR A CA 1
ATOM 1174 C C . TYR A 1 80 ? 61.131 85.677 96.419 1.00 42.94 130 TYR A C 1
ATOM 1175 O O . TYR A 1 80 ? 60.093 85.328 95.847 1.00 51.24 130 TYR A O 1
ATOM 1193 N N . ASP A 1 81 ? 61.638 86.897 96.333 1.00 39.69 131 ASP A N 1
ATOM 1194 C CA . ASP A 1 81 ? 61.069 87.908 95.455 1.00 47.03 131 ASP A CA 1
ATOM 1195 C C . ASP A 1 81 ? 62.124 88.413 94.488 1.00 55.20 131 ASP A C 1
ATOM 1196 O O . ASP A 1 81 ? 62.914 89.290 94.863 1.00 51.33 131 ASP A O 1
ATOM 1205 N N . PRO A 1 82 ? 62.137 87.875 93.251 1.00 48.05 132 PRO A N 1
ATOM 1206 C CA . PRO A 1 82 ? 63.165 88.275 92.302 1.00 56.41 132 PRO A CA 1
ATOM 1207 C C . PRO A 1 82 ? 63.104 89.770 92.062 1.00 57.91 132 PRO A C 1
ATOM 1208 O O . PRO A 1 82 ? 62.020 90.347 92.102 1.00 44.32 132 PRO A O 1
ATOM 1219 N N . SER A 1 83 ? 64.249 90.401 91.836 1.00 63.28 133 SER A N 1
ATOM 1220 C CA . SER A 1 83 ? 64.256 91.831 91.544 1.00 73.82 133 SER A CA 1
ATOM 1221 C C . SER A 1 83 ? 63.690 92.075 90.152 1.00 68.77 133 SER A C 1
ATOM 1222 O O . SER A 1 83 ? 63.842 91.235 89.257 1.00 59.39 133 SER A O 1
ATOM 1230 N N . PRO A 1 84 ? 63.030 93.222 89.963 1.00 69.17 134 PRO A N 1
ATOM 1231 C CA . PRO A 1 84 ? 62.464 93.616 88.669 1.00 67.34 134 PRO A CA 1
ATOM 1232 C C . PRO A 1 84 ? 63.427 93.559 87.485 1.00 77.92 134 PRO A C 1
ATOM 1233 O O . PRO A 1 84 ? 64.660 93.733 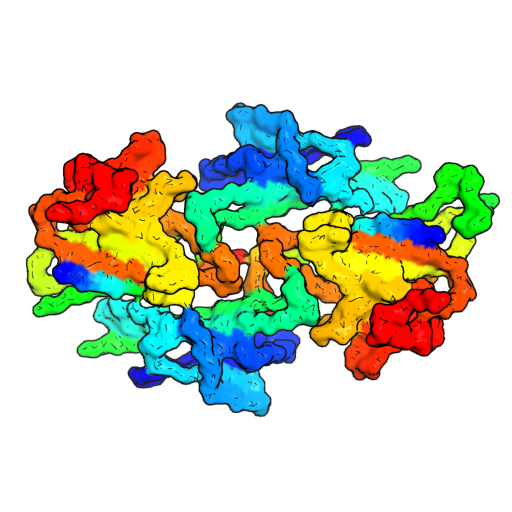87.554 1.00 65.16 134 PRO A O 1
ATOM 1244 N N . ALA A 1 85 ? 62.804 93.286 86.350 1.00 68.42 135 ALA A N 1
ATOM 1245 C CA . ALA A 1 85 ? 63.518 93.176 85.106 1.00 71.81 135 ALA A CA 1
ATOM 1246 C C . ALA A 1 85 ? 64.032 94.568 84.700 1.00 77.45 135 ALA A C 1
ATOM 1247 O O . ALA A 1 85 ? 63.386 95.593 84.976 1.00 55.49 135 ALA A O 1
ATOM 1254 N N . SER A 1 86 ? 65.212 94.600 84.083 1.00 64.04 136 SER A N 1
ATOM 1255 C CA . SER A 1 86 ? 65.739 95.829 83.501 1.00 72.20 136 SER A CA 1
ATOM 1256 C C . SER A 1 86 ? 64.600 96.576 82.811 1.00 78.19 136 SER A C 1
ATOM 1257 O O . SER A 1 86 ? 64.442 97.788 82.970 1.00 63.39 136 SER A O 1
ATOM 1265 N N . ASN A 1 87 ? 63.786 95.851 82.054 1.00 69.47 137 ASN A N 1
ATOM 1266 C CA . ASN A 1 87 ? 62.559 96.436 81.553 1.00 63.09 137 ASN A CA 1
ATOM 1267 C C . ASN A 1 87 ? 61.426 95.937 82.410 1.00 77.32 137 ASN A C 1
ATOM 1268 O O . ASN A 1 87 ? 61.195 94.738 82.489 1.00 90.65 137 ASN A O 1
ATOM 1279 N N . PRO A 1 88 ? 60.751 96.849 83.096 1.00 94.24 138 PRO A N 1
ATOM 1280 C CA . PRO A 1 88 ? 59.679 96.506 84.038 1.00 81.61 138 PRO A CA 1
ATOM 1281 C C . PRO A 1 88 ? 58.482 95.802 83.379 1.00 90.02 138 PRO A C 1
ATOM 1282 O O . PRO A 1 88 ? 57.771 95.053 84.065 1.00 57.83 138 PRO A O 1
ATOM 1293 N N . VAL A 1 89 ? 58.264 96.045 82.083 1.00 55.07 139 VAL A N 1
ATOM 1294 C CA . VAL A 1 89 ? 57.105 95.489 81.362 1.00 57.17 139 VAL A CA 1
ATOM 1295 C C . VAL A 1 89 ? 57.091 93.967 81.329 1.00 62.17 139 VAL A C 1
ATOM 1296 O O . VAL A 1 89 ? 56.030 93.367 81.173 1.00 64.69 139 VAL A O 1
ATOM 1309 N N . ILE A 1 90 ? 58.261 93.344 81.446 1.00 53.25 140 ILE A N 1
ATOM 1310 C CA . ILE A 1 90 ? 58.339 91.887 81.436 1.00 53.97 140 ILE A CA 1
ATOM 1311 C C . ILE A 1 90 ? 58.691 91.296 82.803 1.00 54.19 140 ILE A C 1
ATOM 1312 O O . ILE A 1 90 ? 59.105 92.009 83.718 1.00 77.93 140 ILE A O 1
ATOM 1328 N N . ILE A 1 91 ? 58.527 89.979 82.907 1.00 56.92 141 ILE A N 1
ATOM 1329 C CA . ILE A 1 91 ? 58.840 89.215 84.107 1.00 49.83 141 ILE A CA 1
ATOM 1330 C C . ILE A 1 91 ? 59.489 87.901 83.710 1.00 57.38 141 ILE A C 1
ATOM 1331 O O . ILE A 1 91 ? 58.871 87.108 83.017 1.00 55.50 141 ILE A O 1
ATOM 1347 N N . ARG A 1 92 ? 60.717 87.649 84.144 1.00 44.95 142 ARG A N 1
ATOM 1348 C CA . ARG A 1 92 ? 61.401 86.408 83.784 1.00 54.40 142 ARG A CA 1
ATOM 1349 C C . ARG A 1 92 ? 61.327 85.341 84.870 1.00 54.19 142 ARG A C 1
ATOM 1350 O O . ARG A 1 92 ? 61.516 84.152 84.589 1.00 72.24 142 ARG A O 1
ATOM 1371 N N . THR A 1 93 ? 61.079 85.777 86.108 1.00 59.84 143 THR A N 1
ATOM 1372 C CA . THR A 1 93 ? 61.087 84.880 87.264 1.00 53.36 143 THR A CA 1
ATOM 1373 C C . THR A 1 93 ? 59.916 85.089 88.230 1.00 54.73 143 THR A C 1
ATOM 1374 O O . THR A 1 93 ? 59.592 86.216 88.622 1.00 42.23 143 THR A O 1
ATOM 1385 N N . ASN A 1 94 ? 59.289 83.995 88.634 1.00 48.55 144 ASN A N 1
ATOM 1386 C CA . ASN A 1 94 ? 58.199 84.086 89.596 1.00 58.68 144 ASN A CA 1
ATOM 1387 C C . ASN A 1 94 ? 58.653 84.107 91.070 1.00 71.22 144 ASN A C 1
ATOM 1388 O O . ASN A 1 94 ? 59.653 83.459 91.447 1.00 44.23 144 ASN A O 1
ATOM 1399 N N . PRO A 1 95 ? 57.922 84.848 91.914 1.00 62.98 145 PRO A N 1
ATOM 1400 C CA . PRO A 1 95 ? 58.147 84.825 93.358 1.00 47.84 145 PRO A CA 1
ATOM 1401 C C . PRO A 1 95 ? 57.844 83.444 93.919 1.00 64.83 145 PRO A C 1
ATOM 1402 O O . PRO A 1 95 ? 56.941 82.788 93.394 1.00 59.92 145 PRO A O 1
ATOM 1413 N N . ALA A 1 96 ? 58.591 83.010 94.930 1.00 51.35 146 ALA A N 1
ATOM 1414 C CA . ALA A 1 96 ? 58.338 81.743 95.596 1.00 48.27 146 ALA A CA 1
ATOM 1415 C C . ALA A 1 96 ? 58.104 81.990 97.106 1.00 59.71 146 ALA A C 1
ATOM 1416 O O . ALA A 1 96 ? 58.358 83.078 97.616 1.00 60.91 146 ALA A O 1
ATOM 1423 N N . VAL A 1 97 ? 57.603 80.970 97.793 1.00 56.72 147 VAL A N 1
ATOM 1424 C CA . VAL A 1 97 ? 57.328 81.032 99.214 1.00 39.34 147 VAL A CA 1
ATOM 1425 C C . VAL A 1 97 ? 57.596 79.684 99.835 1.00 50.31 147 VAL A C 1
ATOM 1426 O O . VAL A 1 97 ? 57.165 78.659 99.319 1.00 43.11 147 VAL A O 1
ATOM 1439 N N . ILE A 1 98 ? 58.324 79.690 100.944 1.00 47.02 148 ILE A N 1
ATOM 1440 C CA . ILE A 1 98 ? 58.693 78.452 101.608 1.00 48.83 148 ILE A CA 1
ATOM 1441 C C . ILE A 1 98 ? 58.174 78.425 103.049 1.00 52.15 148 ILE A C 1
ATOM 1442 O O . ILE A 1 98 ? 58.576 79.239 103.877 1.00 52.72 148 ILE A O 1
ATOM 1458 N N . PRO A 1 99 ? 57.288 77.476 103.348 1.00 52.15 149 PRO A N 1
ATOM 1459 C CA . PRO A 1 99 ? 56.684 77.379 104.671 1.00 40.89 149 PRO A CA 1
ATOM 1460 C C . PRO A 1 99 ? 57.747 77.028 105.692 1.00 55.81 149 PRO A C 1
ATOM 1461 O O . PRO A 1 99 ? 58.598 76.177 105.374 1.00 46.47 149 PRO A O 1
ATOM 1472 N N . ILE A 1 100 ? 57.696 77.653 106.873 1.00 54.22 150 ILE A N 1
ATOM 1473 C CA . ILE A 1 100 ? 58.634 77.361 107.968 1.00 39.81 150 ILE A CA 1
ATOM 1474 C C . ILE A 1 100 ? 57.818 77.068 109.250 1.00 45.90 150 ILE A C 1
ATOM 1475 O O . ILE A 1 100 ? 56.860 77.772 109.584 1.00 40.47 150 ILE A O 1
ATOM 1491 N N . GLU A 1 101 ? 58.186 76.005 109.949 1.00 35.87 151 GLU A N 1
ATOM 1492 C CA . GLU A 1 101 ? 57.449 75.585 111.139 1.00 43.69 151 GLU A CA 1
ATOM 1493 C C . GLU A 1 101 ? 58.355 75.268 112.346 1.00 52.98 151 GLU A C 1
ATOM 1494 O O . GLU A 1 101 ? 59.453 74.712 112.197 1.00 50.43 151 GLU A O 1
ATOM 1506 N N . CYS A 1 102 ? 57.876 75.604 113.532 1.00 56.73 152 CYS A N 1
ATOM 1507 C CA . CYS A 1 102 ? 58.611 75.317 114.759 1.00 46.49 152 CYS A CA 1
ATOM 1508 C C . CYS A 1 102 ? 57.664 74.770 115.830 1.00 43.93 152 CYS A C 1
ATOM 1509 O O . CYS A 1 102 ? 56.628 75.372 116.124 1.00 48.50 152 CYS A O 1
ATOM 1516 N N . HIS A 1 103 ? 58.006 73.604 116.361 1.00 42.20 153 HIS A N 1
ATOM 1517 C CA . HIS A 1 103 ? 57.179 72.933 117.361 1.00 36.50 153 HIS A CA 1
ATOM 1518 C C . HIS A 1 103 ? 57.861 72.943 118.739 1.00 55.52 153 HIS A C 1
ATOM 1519 O O . HIS A 1 103 ? 59.058 72.670 118.867 1.00 52.74 153 HIS A O 1
ATOM 1533 N N . TYR A 1 104 ? 57.087 73.258 119.766 1.00 41.72 154 TYR A N 1
ATOM 1534 C CA . TYR A 1 104 ? 57.586 73.257 121.133 1.00 50.16 154 TYR A CA 1
ATOM 1535 C C . TYR A 1 104 ? 56.574 72.614 122.086 1.00 47.24 154 TYR A C 1
ATOM 1536 O O . TYR A 1 104 ? 55.389 72.903 122.007 1.00 46.41 154 TYR A O 1
ATOM 1554 N N . PRO A 1 105 ? 57.033 71.730 122.978 1.00 71.62 155 PRO A N 1
ATOM 1555 C CA . PRO A 1 105 ? 56.122 71.144 123.958 1.00 71.20 155 PRO A CA 1
ATOM 1556 C C . PRO A 1 105 ? 55.652 72.228 124.930 1.00 60.73 155 PRO A C 1
ATOM 1557 O O . PRO A 1 105 ? 56.437 73.107 125.274 1.00 56.86 155 PRO A O 1
ATOM 1568 N N . ARG A 1 106 ? 54.389 72.198 125.353 1.00 48.77 156 ARG A N 1
ATOM 1569 C CA . ARG A 1 106 ? 53.905 73.141 126.372 1.00 85.10 156 ARG A CA 1
ATOM 1570 C C . ARG A 1 106 ? 54.345 72.769 127.802 1.00 100.91 156 ARG A C 1
ATOM 1571 O O . ARG A 1 106 ? 55.110 71.833 128.004 1.00 96.50 156 ARG A O 1
ATOM 1592 N N . ARG A 1 107 ? 53.808 73.461 128.778 1.00 126.83 157 ARG A N 1
ATOM 1593 C CA . ARG A 1 107 ? 54.208 73.248 130.153 1.00 118.85 157 ARG A CA 1
ATOM 1594 C C . ARG A 1 107 ? 53.044 72.683 130.959 1.00 93.36 157 ARG A C 1
ATOM 1595 O O . ARG A 1 107 ? 53.109 71.562 131.447 1.00 104.87 157 ARG A O 1
ATOM 1616 N N . PRO A 1 117 ? 37.493 74.746 142.580 1.00 157.36 167 PRO A N 1
ATOM 1617 C CA . PRO A 1 117 ? 37.228 76.187 142.544 1.00 151.32 167 PRO A CA 1
ATOM 1618 C C . PRO A 1 117 ? 37.190 76.725 141.109 1.00 148.58 167 PRO A C 1
ATOM 1619 O O . PRO A 1 117 ? 38.102 77.457 140.708 1.00 142.16 167 PRO A O 1
ATOM 1630 N N . THR A 1 118 ? 36.160 76.365 140.345 1.00 126.81 168 THR A N 1
ATOM 1631 C CA . THR A 1 118 ? 36.056 76.829 138.961 1.00 126.46 168 THR A CA 1
ATOM 1632 C C . THR A 1 118 ? 35.633 78.304 138.934 1.00 118.44 168 THR A C 1
ATOM 1633 O O . THR A 1 118 ? 35.234 78.850 139.976 1.00 105.54 168 THR A O 1
ATOM 1643 N N . TRP A 1 119 ? 35.709 78.927 137.749 1.00 104.82 169 TRP A N 1
ATOM 1644 C CA . TRP A 1 119 ? 35.586 80.386 137.600 1.00 98.42 169 TRP A CA 1
ATOM 1645 C C . TRP A 1 119 ? 34.819 80.855 136.332 1.00 116.58 169 TRP A C 1
ATOM 1646 O O . TRP A 1 119 ? 34.580 80.054 135.420 1.00 93.21 169 TRP A O 1
ATOM 1667 N N . SER A 1 120 ? 34.458 82.149 136.280 1.00 117.41 170 SER A N 1
ATOM 1668 C CA . SER A 1 120 ? 33.786 82.727 135.129 1.00 108.68 170 SER A CA 1
ATOM 1669 C C . SER A 1 120 ? 34.588 83.918 134.604 1.00 107.29 170 SER A C 1
ATOM 1670 O O . SER A 1 120 ? 35.078 84.727 135.389 1.00 109.55 170 SER A O 1
ATOM 1678 N N . PRO A 1 121 ? 34.759 84.001 133.267 1.00 107.05 171 PRO A N 1
ATOM 1679 C CA . PRO A 1 121 ? 35.426 85.090 132.533 1.00 109.56 171 PRO A CA 1
ATOM 1680 C C . PRO A 1 121 ? 34.755 86.462 132.647 1.00 107.54 171 PRO A C 1
ATOM 1681 O O . PRO A 1 121 ? 35.375 87.492 132.348 1.00 76.70 171 PRO A O 1
ATOM 1692 N N . PHE A 1 122 ? 33.486 86.466 133.045 1.00 120.63 172 PHE A N 1
ATOM 1693 C CA . PHE A 1 122 ? 32.702 87.694 133.141 1.00 112.51 172 PHE A CA 1
ATOM 1694 C C . PHE A 1 122 ? 32.830 88.336 134.526 1.00 126.29 172 PHE A C 1
ATOM 1695 O O . PHE A 1 122 ? 33.130 89.527 134.635 1.00 125.08 172 PHE A O 1
ATOM 1712 N N . ASN A 1 123 ? 32.634 87.553 135.584 1.00 134.27 173 ASN A N 1
ATOM 1713 C CA . ASN A 1 123 ? 32.695 88.109 136.934 1.00 146.24 173 ASN A CA 1
ATOM 1714 C C . ASN A 1 123 ? 34.118 88.441 137.401 1.00 153.50 173 ASN A C 1
ATOM 1715 O O . ASN A 1 123 ? 34.339 89.493 137.999 1.00 155.83 173 ASN A O 1
ATOM 1726 N N . SER A 1 124 ? 35.086 87.574 137.121 1.00 144.85 174 SER A N 1
ATOM 1727 C CA . SER A 1 124 ? 36.446 87.834 137.576 1.00 150.10 174 SER A CA 1
ATOM 1728 C C . SER A 1 124 ? 37.520 86.880 137.048 1.00 157.64 174 SER A C 1
ATOM 1729 O O . SER A 1 124 ? 37.231 85.780 136.563 1.00 137.89 174 SER A O 1
ATOM 1737 N N . ALA A 1 125 ? 38.768 87.331 137.167 1.00 179.43 175 ALA A N 1
ATOM 1738 C CA . ALA A 1 125 ? 39.941 86.558 136.775 1.00 175.01 175 ALA A CA 1
ATOM 1739 C C . ALA A 1 125 ? 41.025 86.685 137.847 1.00 191.77 175 ALA A C 1
ATOM 1740 O O . ALA A 1 125 ? 42.027 87.369 137.637 1.00 200.59 175 ALA A O 1
ATOM 1747 N N . LEU A 1 126 ? 40.823 86.034 138.994 1.00 183.33 176 LEU A N 1
ATOM 1748 C CA . LEU A 1 126 ? 41.775 86.112 140.109 1.00 179.78 176 LEU A CA 1
ATOM 1749 C C . LEU A 1 126 ? 43.155 85.578 139.725 1.00 189.07 176 LEU A C 1
ATOM 1750 O O . LEU A 1 126 ? 44.173 86.215 139.996 1.00 176.20 176 LEU A O 1
ATOM 1766 N N . SER A 1 127 ? 43.184 84.405 139.101 1.00 191.51 177 SER A N 1
ATOM 1767 C CA . SER A 1 127 ? 44.441 83.759 138.739 1.00 172.61 177 SER A CA 1
ATOM 1768 C C . SER A 1 127 ? 44.991 84.270 137.408 1.00 173.13 177 SER A C 1
ATOM 1769 O O . SER A 1 127 ? 44.233 84.602 136.494 1.00 167.98 177 SER A O 1
ATOM 1777 N N . ALA A 1 128 ? 46.317 84.338 137.313 1.00 190.36 178 ALA A N 1
ATOM 1778 C CA . ALA A 1 128 ? 46.984 84.563 136.038 1.00 176.81 178 ALA A CA 1
ATOM 1779 C C . ALA A 1 128 ? 46.564 83.414 135.140 1.00 168.35 178 ALA A C 1
ATOM 1780 O O . ALA A 1 128 ? 46.415 83.553 133.923 1.00 161.51 178 ALA A O 1
ATOM 1787 N N . GLU A 1 129 ? 46.352 82.279 135.797 1.00 172.36 179 GLU A N 1
ATOM 1788 C CA . GLU A 1 129 ? 46.030 81.010 135.166 1.00 159.92 179 GLU A CA 1
ATOM 1789 C C . GLU A 1 129 ? 44.586 80.957 134.657 1.00 147.62 179 GLU A C 1
ATOM 1790 O O . GLU A 1 129 ? 44.251 80.104 133.836 1.00 139.36 179 GLU A O 1
ATOM 1802 N N . GLU A 1 130 ? 43.732 81.854 135.149 1.00 127.82 180 GLU A N 1
ATOM 1803 C CA . GLU A 1 130 ? 42.343 81.917 134.693 1.00 114.82 180 GLU A CA 1
ATOM 1804 C C . GLU A 1 130 ? 42.239 82.650 133.356 1.00 120.48 180 GLU A C 1
ATOM 1805 O O . GLU A 1 130 ? 41.782 83.796 133.291 1.00 105.89 180 GLU A O 1
ATOM 1817 N N . ARG A 1 131 ? 42.657 81.983 132.286 1.00 118.93 181 ARG A N 1
ATOM 1818 C CA . ARG A 1 131 ? 42.678 82.618 130.975 1.00 116.55 181 ARG A CA 1
ATOM 1819 C C . ARG A 1 131 ? 42.204 81.669 129.889 1.00 105.93 181 ARG A C 1
ATOM 1820 O O . ARG A 1 131 ? 42.690 80.542 129.766 1.00 113.69 181 ARG A O 1
ATOM 1841 N N . LEU A 1 132 ? 41.247 82.136 129.101 1.00 84.66 182 LEU A N 1
ATOM 1842 C CA . LEU A 1 132 ? 40.730 81.349 127.994 1.00 77.40 182 LEU A CA 1
ATOM 1843 C C . LEU A 1 132 ? 41.744 81.300 126.858 1.00 76.58 182 LEU A C 1
ATOM 1844 O O . LEU A 1 132 ? 42.359 82.314 126.516 1.00 77.53 182 LEU A O 1
ATOM 1860 N N . VAL A 1 133 ? 41.932 80.121 126.291 1.00 76.71 183 VAL A N 1
ATOM 1861 C CA . VAL A 1 133 ? 42.741 80.001 125.087 1.00 81.52 183 VAL A CA 1
ATOM 1862 C C . VAL A 1 133 ? 41.876 79.673 123.871 1.00 68.26 183 VAL A C 1
ATOM 1863 O O . VAL A 1 133 ? 41.313 78.587 123.769 1.00 72.72 183 VAL A O 1
ATOM 1876 N N . PHE A 1 134 ? 41.759 80.633 122.963 1.00 67.37 184 PHE A N 1
ATOM 1877 C CA . PHE A 1 134 ? 41.061 80.428 121.695 1.00 70.90 184 PHE A CA 1
ATOM 1878 C C . PHE A 1 134 ? 42.007 79.843 120.637 1.00 69.40 184 PHE A C 1
ATOM 1879 O O . PHE A 1 134 ? 43.215 80.080 120.665 1.00 67.35 184 PHE A O 1
ATOM 1896 N N . SER A 1 135 ? 41.457 79.089 119.698 1.00 60.56 185 SER A N 1
ATOM 1897 C CA . SER A 1 135 ? 42.260 78.550 118.608 1.00 74.48 185 SER A CA 1
ATOM 1898 C C . SER A 1 135 ? 41.424 78.296 117.349 1.00 72.78 185 SER A C 1
ATOM 1899 O O . SER A 1 135 ? 40.253 77.962 117.436 1.00 61.05 185 SER A O 1
ATOM 1907 N N . LEU A 1 136 ? 42.041 78.491 116.182 1.00 79.01 186 LEU A N 1
ATOM 1908 C CA . LEU A 1 136 ? 41.468 78.074 114.899 1.00 46.91 186 LEU A CA 1
ATOM 1909 C C . LEU A 1 136 ? 42.314 76.947 114.337 1.00 45.16 186 LEU A C 1
ATOM 1910 O O . LEU A 1 136 ? 43.538 76.984 114.370 1.00 58.66 186 LEU A O 1
ATOM 1926 N N . ARG A 1 137 ? 41.650 75.919 113.849 1.00 28.80 187 ARG A N 1
ATOM 1927 C CA . ARG A 1 137 ? 42.337 74.781 113.275 1.00 53.18 187 ARG A CA 1
ATOM 1928 C C . ARG A 1 137 ? 41.796 74.524 111.866 1.00 52.71 187 ARG A C 1
ATOM 1929 O O . ARG A 1 137 ? 40.595 74.675 111.605 1.00 45.23 187 ARG A O 1
ATOM 1950 N N . LEU A 1 138 ? 42.694 74.147 110.958 1.00 55.08 188 LEU A N 1
ATOM 1951 C CA . LEU A 1 138 ? 42.323 73.766 109.605 1.00 42.18 188 LEU A CA 1
ATOM 1952 C C . LEU A 1 138 ? 42.134 72.265 109.577 1.00 50.47 188 LEU A C 1
ATOM 1953 O O . LEU A 1 138 ? 43.069 71.524 109.863 1.00 48.32 188 LEU A O 1
ATOM 1969 N N . MET A 1 139 ? 40.932 71.813 109.230 1.00 41.73 189 MET A N 1
ATOM 1970 C CA . MET A 1 139 ? 40.556 70.410 109.404 1.00 50.01 189 MET A CA 1
ATOM 1971 C C . MET A 1 139 ? 40.298 69.748 108.080 1.00 57.53 189 MET A C 1
ATOM 1972 O O . MET A 1 139 ? 40.046 70.414 107.078 1.00 57.82 189 MET A O 1
ATOM 1986 N N . SER A 1 140 ? 40.349 68.421 108.087 1.00 44.78 190 SER A N 1
ATOM 1987 C CA . SER A 1 140 ? 40.115 67.632 106.885 1.00 64.94 190 SER A CA 1
ATOM 1988 C C . SER A 1 140 ? 38.634 67.600 106.608 1.00 76.68 190 SER A C 1
ATOM 1989 O O . SER A 1 140 ? 37.848 67.908 107.495 1.00 68.99 190 SER A O 1
ATOM 1997 N N . ASP A 1 141 ? 38.268 67.209 105.383 1.00 88.26 191 ASP A N 1
ATOM 1998 C CA . ASP A 1 141 ? 36.877 67.199 104.914 1.00 78.53 191 ASP A CA 1
ATOM 1999 C C . ASP A 1 141 ? 35.937 66.518 105.900 1.00 81.21 191 ASP A C 1
ATOM 2000 O O . ASP A 1 141 ? 34.768 66.890 106.013 1.00 78.43 191 ASP A O 1
ATOM 2009 N N . ASP A 1 142 ? 36.456 65.521 106.611 1.00 70.93 192 ASP A N 1
ATOM 2010 C CA . ASP A 1 142 ? 35.643 64.722 107.514 1.00 71.54 192 ASP A CA 1
ATOM 2011 C C . ASP A 1 142 ? 35.686 65.218 108.967 1.00 83.59 192 ASP A C 1
ATOM 2012 O O . ASP A 1 142 ? 35.011 64.665 109.846 1.00 67.61 192 ASP A O 1
ATOM 2021 N N . TRP A 1 143 ? 36.496 66.243 109.220 1.00 88.21 193 TRP A N 1
ATOM 2022 C CA . TRP A 1 143 ? 36.628 66.855 110.556 1.00 70.90 193 TRP A CA 1
ATOM 2023 C C . TRP A 1 143 ? 37.280 65.948 111.578 1.00 72.12 193 TRP A C 1
ATOM 2024 O O . TRP A 1 143 ? 37.349 66.291 112.759 1.00 70.98 193 TRP A O 1
ATOM 2045 N N . SER A 1 144 ? 37.766 64.793 111.133 1.00 76.67 194 SER A N 1
ATOM 2046 C CA . SER A 1 144 ? 38.403 63.852 112.056 1.00 82.22 194 SER A CA 1
ATOM 2047 C C . SER A 1 144 ? 39.707 64.408 112.591 1.00 69.48 194 SER A C 1
ATOM 2048 O O . SER A 1 144 ? 39.957 64.364 113.782 1.00 74.94 194 SER A O 1
ATOM 2056 N N . THR A 1 145 ? 40.548 64.920 111.699 1.00 70.63 195 THR A N 1
ATOM 2057 C CA . THR A 1 145 ? 41.867 65.378 112.101 1.00 78.42 195 THR A CA 1
ATOM 2058 C C . THR A 1 145 ? 42.241 66.691 111.447 1.00 72.00 195 THR A C 1
ATOM 2059 O O . THR A 1 145 ? 41.569 67.175 110.541 1.00 80.25 195 THR A O 1
ATOM 2070 N N . GLU A 1 146 ? 43.327 67.261 111.938 1.00 63.57 196 GLU A N 1
ATOM 2071 C CA . GLU A 1 146 ? 43.872 68.482 111.404 1.00 65.12 196 GLU A CA 1
ATOM 2072 C C . GLU A 1 146 ? 44.560 68.161 110.081 1.00 62.51 196 GLU A C 1
ATOM 2073 O O . GLU A 1 146 ? 45.016 67.039 109.875 1.00 66.78 196 GLU A O 1
ATOM 2085 N N . ARG A 1 147 ? 44.642 69.141 109.187 1.00 62.34 197 ARG A N 1
ATOM 2086 C CA . ARG A 1 147 ? 45.257 68.928 107.885 1.00 63.34 197 ARG A CA 1
ATOM 2087 C C . ARG A 1 147 ? 46.270 70.016 107.553 1.00 58.71 197 ARG A C 1
ATOM 2088 O O . ARG A 1 147 ? 46.239 71.104 108.131 1.00 66.52 197 ARG A O 1
ATOM 2109 N N . PRO A 1 148 ? 47.171 69.716 106.608 1.00 63.11 198 PRO A N 1
ATOM 2110 C CA . PRO A 1 148 ? 48.215 70.625 106.113 1.00 58.53 198 PRO A CA 1
ATOM 2111 C C . PRO A 1 148 ? 47.705 71.934 105.504 1.00 61.45 198 PRO A C 1
ATOM 2112 O O . PRO A 1 148 ? 46.623 72.009 104.928 1.00 53.89 198 PRO A O 1
ATOM 2123 N N . PHE A 1 149 ? 48.532 72.962 105.628 1.00 57.23 199 PHE A N 1
ATOM 2124 C CA . PHE A 1 149 ? 48.217 74.286 105.139 1.00 57.67 199 PHE A CA 1
ATOM 2125 C C . PHE A 1 149 ? 48.565 74.450 103.667 1.00 62.78 199 PHE A C 1
ATOM 2126 O O . PHE A 1 149 ? 48.458 75.541 103.104 1.00 60.30 199 PHE A O 1
ATOM 2143 N N . THR A 1 150 ? 48.998 73.359 103.058 1.00 62.29 200 THR A N 1
ATOM 2144 C CA . THR A 1 150 ? 49.463 73.379 101.676 1.00 64.42 200 THR A CA 1
ATOM 2145 C C . THR A 1 150 ? 48.613 72.490 100.790 1.00 59.92 200 THR A C 1
ATOM 2146 O O . THR A 1 150 ? 47.945 71.569 101.272 1.00 70.36 200 THR A O 1
ATOM 2157 N N . GLY A 1 151 ? 48.640 72.771 99.494 1.00 59.09 201 GLY A N 1
ATOM 2158 C CA . GLY A 1 151 ? 48.028 71.895 98.508 1.00 66.37 201 GLY A CA 1
ATOM 2159 C C . GLY A 1 151 ? 46.637 72.321 98.081 1.00 60.10 201 GLY A C 1
ATOM 2160 O O . GLY A 1 151 ? 45.895 71.539 97.481 1.00 78.27 201 GLY A O 1
ATOM 2164 N N . PHE A 1 152 ? 46.288 73.569 98.379 1.00 44.02 202 PHE A N 1
ATOM 2165 C CA . PHE A 1 152 ? 44.960 74.073 98.096 1.00 53.77 202 PHE A CA 1
ATOM 2166 C C . PHE A 1 152 ? 44.871 74.565 96.670 1.00 58.03 202 PHE A C 1
ATOM 2167 O O . PHE A 1 152 ? 45.821 75.139 96.152 1.00 57.11 202 PHE A O 1
ATOM 2184 N N . GLN A 1 153 ? 43.721 74.329 96.044 1.00 42.21 203 GLN A N 1
ATOM 2185 C CA . GLN A 1 153 ? 43.409 74.843 94.722 1.00 43.90 203 GLN A CA 1
ATOM 2186 C C . GLN A 1 153 ? 42.069 75.540 94.775 1.00 46.97 203 GLN A C 1
ATOM 2187 O O . GLN A 1 153 ? 41.255 75.236 95.656 1.00 52.26 203 GLN A O 1
ATOM 2201 N N . LEU A 1 154 ? 41.811 76.468 93.852 1.00 39.58 204 LEU A N 1
ATOM 2202 C CA . LEU A 1 154 ? 40.449 76.976 93.651 1.00 42.79 204 LEU A CA 1
ATOM 2203 C C . LEU A 1 154 ? 39.505 75.808 93.374 1.00 33.20 204 LEU A C 1
ATOM 2204 O O . LEU A 1 154 ? 39.813 74.940 92.576 1.00 44.13 204 LEU A O 1
ATOM 2220 N N . GLY A 1 155 ? 38.373 75.777 94.082 1.00 62.77 205 GLY A N 1
ATOM 2221 C CA . GLY A 1 155 ? 37.468 74.649 93.998 1.00 66.70 205 GLY A CA 1
ATOM 2222 C C . GLY A 1 155 ? 37.553 73.757 95.216 1.00 74.50 205 GLY A C 1
ATOM 2223 O O . GLY A 1 155 ? 36.662 72.944 95.459 1.00 69.75 205 GLY A O 1
ATOM 2227 N N . ASP A 1 156 ? 38.633 73.901 95.979 1.00 56.27 206 ASP A N 1
ATOM 2228 C CA . ASP A 1 156 ? 38.769 73.204 97.245 1.00 46.61 206 ASP A CA 1
ATOM 2229 C C . ASP A 1 156 ? 38.005 73.968 98.339 1.00 62.35 206 ASP A C 1
ATOM 2230 O O . ASP A 1 156 ? 37.570 75.116 98.153 1.00 42.84 206 ASP A O 1
ATOM 2239 N N . ILE A 1 157 ? 37.848 73.328 99.486 1.00 61.55 207 ILE A N 1
ATOM 2240 C CA . ILE A 1 157 ? 37.105 73.930 100.580 1.00 40.87 207 ILE A CA 1
ATOM 2241 C C . ILE A 1 157 ? 37.880 73.899 101.879 1.00 48.05 207 ILE A C 1
ATOM 2242 O O . ILE A 1 157 ? 38.384 72.855 102.302 1.00 58.32 207 ILE A O 1
ATOM 2258 N N . LEU A 1 158 ? 38.003 75.066 102.497 1.00 43.56 208 LEU A N 1
ATOM 2259 C CA . LEU A 1 158 ? 38.608 75.162 103.832 1.00 54.55 208 LEU A CA 1
ATOM 2260 C C . LEU A 1 158 ? 37.588 74.796 104.889 1.00 54.12 208 LEU A C 1
ATOM 2261 O O . LEU A 1 158 ? 36.548 75.440 104.980 1.00 39.63 208 LEU A O 1
ATOM 2277 N N . ASN A 1 159 ? 37.880 73.756 105.661 1.00 50.40 209 ASN A N 1
ATOM 2278 C CA . ASN A 1 159 ? 37.082 73.413 106.831 1.00 45.42 209 ASN A CA 1
ATOM 2279 C C . ASN A 1 159 ? 37.722 74.003 108.082 1.00 48.39 209 ASN A C 1
ATOM 2280 O O . ASN A 1 159 ? 38.723 73.489 108.571 1.00 60.64 209 ASN A O 1
ATOM 2291 N N . ILE A 1 160 ? 37.165 75.089 108.585 1.00 40.36 210 ILE A N 1
ATOM 2292 C CA . ILE A 1 160 ? 37.731 75.737 109.754 1.00 61.60 210 ILE A CA 1
ATOM 2293 C C . ILE A 1 160 ? 36.977 75.408 111.051 1.00 56.29 210 ILE A C 1
ATOM 2294 O O . ILE A 1 160 ? 35.750 75.478 111.115 1.00 51.74 210 ILE A O 1
ATOM 2310 N N . GLN A 1 161 ? 37.727 75.042 112.081 1.00 48.69 211 GLN A N 1
ATOM 2311 C CA . GLN A 1 161 ? 37.150 74.743 113.390 1.00 45.32 211 GLN A CA 1
ATOM 2312 C C . GLN A 1 161 ? 37.630 75.758 114.396 1.00 58.01 211 GLN A C 1
ATOM 2313 O O . GLN A 1 161 ? 38.834 75.864 114.640 1.00 47.21 211 GLN A O 1
ATOM 2327 N N . ALA A 1 162 ? 36.688 76.527 114.945 1.00 43.09 212 ALA A N 1
ATOM 2328 C CA . ALA A 1 162 ? 36.963 77.437 116.052 1.00 47.36 212 ALA A CA 1
ATOM 2329 C C . ALA A 1 162 ? 36.617 76.738 117.360 1.00 41.27 212 ALA A C 1
ATOM 2330 O O . ALA A 1 162 ? 35.609 76.048 117.464 1.00 58.70 212 ALA A O 1
ATOM 2337 N N . GLU A 1 163 ? 37.479 76.885 118.353 1.00 53.42 213 GLU A N 1
ATOM 2338 C CA . GLU A 1 163 ? 37.232 76.301 119.672 1.00 66.83 213 GLU A CA 1
ATOM 2339 C C . GLU A 1 163 ? 37.845 77.124 120.787 1.00 64.48 213 GLU A C 1
ATOM 2340 O O . GLU A 1 163 ? 38.726 77.943 120.572 1.00 64.78 213 GLU A O 1
ATOM 2352 N N . VAL A 1 164 ? 37.350 76.908 121.992 1.00 72.59 214 VAL A N 1
ATOM 2353 C CA . VAL A 1 164 ? 37.883 77.593 123.152 1.00 59.48 214 VAL A CA 1
ATOM 2354 C C . VAL A 1 164 ? 38.089 76.552 124.222 1.00 68.79 214 VAL A C 1
ATOM 2355 O O . VAL A 1 164 ? 37.326 75.585 124.297 1.00 77.60 214 VAL A O 1
ATOM 2368 N N . SER A 1 165 ? 39.138 76.742 125.024 1.00 67.50 215 SER A N 1
ATOM 2369 C CA . SER A 1 165 ? 39.563 75.768 126.046 1.00 50.73 215 SER A CA 1
ATOM 2370 C C . SER A 1 165 ? 38.431 75.464 127.035 1.00 75.59 215 SER A C 1
ATOM 2371 O O . SER A 1 165 ? 37.618 76.336 127.335 1.00 91.41 215 SER A O 1
ATOM 2379 N N . THR A 1 166 ? 38.385 74.224 127.522 1.00 92.12 216 THR A N 1
ATOM 2380 C CA . THR A 1 166 ? 37.261 73.725 128.318 1.00 94.06 216 THR A CA 1
ATOM 2381 C C . THR A 1 166 ? 37.576 73.361 129.783 1.00 108.73 216 THR A C 1
ATOM 2382 O O . THR A 1 166 ? 36.949 72.459 130.329 1.00 95.52 216 THR A O 1
ATOM 2393 N N . GLU A 1 167 ? 38.518 74.045 130.428 1.00 108.44 217 GLU A N 1
ATOM 2394 C CA . GLU A 1 167 ? 38.996 73.584 131.733 1.00 103.44 217 GLU A CA 1
ATOM 2395 C C . GLU A 1 167 ? 38.687 74.516 132.902 1.00 123.71 217 GLU A C 1
ATOM 2396 O O . GLU A 1 167 ? 39.140 75.667 132.948 1.00 138.32 217 GLU A O 1
ATOM 2408 N N . ASN A 1 168 ? 37.920 73.994 133.857 1.00 107.63 218 ASN A N 1
ATOM 2409 C CA . ASN A 1 168 ? 37.729 74.666 135.128 1.00 119.36 218 ASN A CA 1
ATOM 2410 C C . ASN A 1 168 ? 37.040 76.011 134.952 1.00 118.11 218 ASN A C 1
ATOM 2411 O O . ASN A 1 168 ? 37.416 76.989 135.589 1.00 133.33 218 ASN A O 1
ATOM 2422 N N . HIS A 1 169 ? 36.037 76.070 134.085 1.00 95.70 219 HIS A N 1
ATOM 2423 C CA . HIS A 1 169 ? 35.250 77.290 133.945 1.00 93.42 219 HIS A CA 1
ATOM 2424 C C . HIS A 1 169 ? 33.828 76.892 133.654 1.00 92.09 219 HIS A C 1
ATOM 2425 O O . HIS A 1 169 ? 33.546 75.703 133.446 1.00 72.54 219 HIS A O 1
ATOM 2439 N N . VAL A 1 170 ? 32.940 77.880 133.638 1.00 87.52 220 VAL A N 1
ATOM 2440 C CA . VAL A 1 170 ? 31.524 77.634 133.393 1.00 88.98 220 VAL A CA 1
ATOM 2441 C C . VAL A 1 170 ? 31.278 77.325 131.921 1.00 91.11 220 VAL A C 1
ATOM 2442 O O . VAL A 1 170 ? 32.025 77.783 131.058 1.00 92.82 220 VAL A O 1
ATOM 2455 N N . PRO A 1 171 ? 30.235 76.536 131.625 1.00 84.13 221 PRO A N 1
ATOM 2456 C CA . PRO A 1 171 ? 29.941 76.207 130.230 1.00 74.16 221 PRO A CA 1
ATOM 2457 C C . PRO A 1 171 ? 29.784 77.469 129.364 1.00 71.86 221 PRO A C 1
ATOM 2458 O O . PRO A 1 171 ? 29.097 78.417 129.753 1.00 80.12 221 PRO A O 1
ATOM 2469 N N . LEU A 1 172 ? 30.449 77.476 128.207 1.00 63.49 222 LEU A N 1
ATOM 2470 C CA . LEU A 1 172 ? 30.417 78.623 127.308 1.00 60.03 222 LEU A CA 1
ATOM 2471 C C . LEU A 1 172 ? 29.902 78.208 125.947 1.00 56.53 222 LEU A C 1
ATOM 2472 O O . LEU A 1 172 ? 29.935 77.026 125.584 1.00 62.39 222 LEU A O 1
ATOM 2488 N N . ARG A 1 173 ? 29.426 79.196 125.209 1.00 72.13 223 ARG A N 1
ATOM 2489 C CA . ARG A 1 173 ? 29.056 79.026 123.814 1.00 66.91 223 ARG A CA 1
ATOM 2490 C C . ARG A 1 173 ? 29.938 79.948 123.018 1.00 63.80 223 ARG A C 1
ATOM 2491 O O . ARG A 1 173 ? 30.027 81.137 123.328 1.00 59.94 223 ARG A O 1
ATOM 2512 N N . LEU A 1 174 ? 30.591 79.397 122.000 1.00 53.41 224 LEU A N 1
ATOM 2513 C CA . LEU A 1 174 ? 31.551 80.161 121.190 1.00 55.23 224 LEU A CA 1
ATOM 2514 C C . LEU A 1 174 ? 30.910 80.810 119.944 1.00 71.54 224 LEU A C 1
ATOM 2515 O O . LEU A 1 174 ? 30.041 80.232 119.292 1.00 65.94 224 LEU A O 1
ATOM 2531 N N . PHE A 1 175 ? 31.347 82.020 119.636 1.00 63.73 225 PHE A N 1
ATOM 2532 C CA . PHE A 1 175 ? 30.873 82.737 118.474 1.00 58.68 225 PHE A CA 1
ATOM 2533 C C . PHE A 1 175 ? 32.041 83.338 117.689 1.00 70.26 225 PHE A C 1
ATOM 2534 O O . PHE A 1 175 ? 33.083 83.627 118.255 1.00 73.43 225 PHE A O 1
ATOM 2551 N N . VAL A 1 176 ? 31.866 83.509 116.383 1.00 70.81 226 VAL A N 1
ATOM 2552 C CA . VAL A 1 176 ? 32.845 84.205 115.561 1.00 51.67 226 VAL A CA 1
ATOM 2553 C C . VAL A 1 176 ? 32.240 85.504 115.052 1.00 55.88 226 VAL A C 1
ATOM 2554 O O . VAL A 1 176 ? 31.292 85.503 114.277 1.00 59.92 226 VAL A O 1
ATOM 2567 N N . ASP A 1 177 ? 32.785 86.620 115.501 1.00 51.16 227 ASP A N 1
ATOM 2568 C CA . ASP A 1 177 ? 32.239 87.923 115.172 1.00 50.94 227 ASP A CA 1
ATOM 2569 C C . ASP A 1 177 ? 32.592 88.313 113.761 1.00 60.46 227 ASP A C 1
ATOM 2570 O O . ASP A 1 177 ? 31.799 88.961 113.080 1.00 65.76 227 ASP A O 1
ATOM 2579 N N . SER A 1 178 ? 33.797 87.936 113.338 1.00 59.54 228 SER A N 1
ATOM 2580 C CA . SER A 1 178 ? 34.307 88.311 112.037 1.00 59.71 228 SER A CA 1
ATOM 2581 C C . SER A 1 178 ? 35.573 87.558 111.687 1.00 60.13 228 SER A C 1
ATOM 2582 O O . SER A 1 178 ? 36.404 87.306 112.541 1.00 73.02 228 SER A O 1
ATOM 2590 N N . CYS A 1 179 ? 35.703 87.218 110.411 1.00 59.86 229 CYS A N 1
ATOM 2591 C CA . CYS A 1 179 ? 36.939 86.714 109.847 1.00 52.23 229 CYS A CA 1
ATOM 2592 C C . CYS A 1 179 ? 37.313 87.582 108.650 1.00 56.87 229 CYS A C 1
ATOM 2593 O O . CYS A 1 179 ? 36.457 88.010 107.891 1.00 58.00 229 CYS A O 1
ATOM 2600 N N . VAL A 1 180 ? 38.597 87.846 108.490 1.00 54.81 230 VAL A N 1
ATOM 2601 C CA . VAL A 1 180 ? 39.055 88.638 107.373 1.00 50.44 230 VAL A CA 1
ATOM 2602 C C . VAL A 1 180 ? 40.315 88.035 106.819 1.00 42.09 230 VAL A C 1
ATOM 2603 O O . VAL A 1 180 ? 41.252 87.749 107.568 1.00 54.17 230 VAL A O 1
ATOM 2616 N N . ALA A 1 181 ? 40.314 87.822 105.496 1.00 49.95 231 ALA A N 1
ATOM 2617 C CA . ALA A 1 181 ? 41.478 87.296 104.789 1.00 36.52 231 ALA A CA 1
ATOM 2618 C C . ALA A 1 181 ? 42.339 88.433 104.270 1.00 41.70 231 ALA A C 1
ATOM 2619 O O . ALA A 1 181 ? 41.836 89.503 103.899 1.00 57.87 231 ALA A O 1
ATOM 2626 N N . ALA A 1 182 ? 43.646 88.214 104.256 1.00 45.64 232 ALA A N 1
ATOM 2627 C CA . ALA A 1 182 ? 44.567 89.215 103.721 1.00 46.73 232 ALA A CA 1
ATOM 2628 C C . ALA A 1 182 ? 45.858 88.518 103.321 1.00 46.60 232 ALA A C 1
ATOM 2629 O O . ALA A 1 182 ? 45.968 87.278 103.419 1.00 45.84 232 ALA A O 1
ATOM 2636 N N . LEU A 1 183 ? 46.845 89.301 102.896 1.00 51.63 233 LEU A N 1
ATOM 2637 C CA . LEU A 1 183 ? 48.116 88.723 102.465 1.00 47.87 233 LEU A CA 1
ATOM 2638 C C . LEU A 1 183 ? 49.137 88.687 103.619 1.00 59.53 233 LEU A C 1
ATOM 2639 O O . LEU A 1 183 ? 50.275 88.206 103.465 1.00 60.22 233 LEU A O 1
ATOM 2655 N N . SER A 1 184 ? 48.714 89.196 104.773 1.00 52.18 234 SER A N 1
ATOM 2656 C CA . SER A 1 184 ? 49.524 89.159 105.990 1.00 58.67 234 SER A CA 1
ATOM 2657 C C . SER A 1 184 ? 48.599 88.976 107.175 1.00 54.46 234 SER A C 1
ATOM 2658 O O . SER A 1 184 ? 47.386 89.091 107.023 1.00 57.98 234 SER A O 1
ATOM 2666 N N . PRO A 1 185 ? 49.161 88.679 108.357 1.00 67.67 235 PRO A N 1
ATOM 2667 C CA . PRO A 1 185 ? 48.384 88.565 109.602 1.00 67.80 235 PRO A CA 1
ATOM 2668 C C . PRO A 1 185 ? 47.651 89.854 110.000 1.00 77.49 235 PRO A C 1
ATOM 2669 O O . PRO A 1 185 ? 46.746 89.804 110.834 1.00 81.44 235 PRO A O 1
ATOM 2680 N N . ASP A 1 186 ? 48.030 90.984 109.407 1.00 81.33 236 ASP A N 1
ATOM 2681 C CA . ASP A 1 186 ? 47.292 92.231 109.588 1.00 80.59 236 ASP A CA 1
ATOM 2682 C C . ASP A 1 186 ? 46.084 92.304 108.636 1.00 94.65 236 ASP A C 1
ATOM 2683 O O . ASP A 1 186 ? 46.227 92.496 107.415 1.00 67.58 236 ASP A O 1
ATOM 2692 N N . GLY A 1 187 ? 44.889 92.161 109.201 1.00 93.41 237 GLY A N 1
ATOM 2693 C CA . GLY A 1 187 ? 43.665 92.190 108.424 1.00 73.42 237 GLY A CA 1
ATOM 2694 C C . GLY A 1 187 ? 43.248 93.574 107.952 1.00 90.34 237 GLY A C 1
ATOM 2695 O O . GLY A 1 187 ? 42.349 93.700 107.121 1.00 83.01 237 GLY A O 1
ATOM 2699 N N . ASP A 1 188 ? 43.885 94.615 108.482 1.00 103.06 238 ASP A N 1
ATOM 2700 C CA . ASP A 1 188 ? 43.569 95.985 108.087 1.00 97.61 238 ASP A CA 1
ATOM 2701 C C . ASP A 1 188 ? 44.448 96.437 106.933 1.00 98.92 238 ASP A C 1
ATOM 2702 O O . ASP A 1 188 ? 44.467 97.615 106.588 1.00 107.83 238 ASP A O 1
ATOM 2711 N N . SER A 1 189 ? 45.168 95.499 106.327 1.00 92.97 239 SER A N 1
ATOM 2712 C CA . SER A 1 189 ? 46.032 95.824 105.198 1.00 88.88 239 SER A CA 1
ATOM 2713 C C . SER A 1 189 ? 45.309 95.576 103.881 1.00 87.90 239 SER A C 1
ATOM 2714 O O . SER A 1 189 ? 44.275 94.908 103.854 1.00 81.70 239 SER A O 1
ATOM 2722 N N . SER A 1 190 ? 45.857 96.115 102.796 1.00 69.79 240 SER A N 1
ATOM 2723 C CA . SER A 1 190 ? 45.284 95.896 101.479 1.00 77.06 240 SER A CA 1
ATOM 2724 C C . SER A 1 190 ? 46.128 94.907 100.692 1.00 78.26 240 SER A C 1
ATOM 2725 O O . SER A 1 190 ? 47.358 94.949 100.751 1.00 70.16 240 SER A O 1
ATOM 2733 N N . PRO A 1 191 ? 45.469 93.975 99.976 1.00 63.53 241 PRO A N 1
ATOM 2734 C CA . PRO A 1 191 ? 44.014 93.808 99.949 1.00 56.83 241 PRO A CA 1
ATOM 2735 C C . PRO A 1 191 ? 43.522 92.959 101.106 1.00 44.86 241 PRO A C 1
ATOM 2736 O O . PRO A 1 191 ? 44.331 92.289 101.744 1.00 55.94 241 PRO A O 1
ATOM 2747 N N . HIS A 1 192 ? 42.211 92.975 101.342 1.00 51.06 242 HIS A N 1
ATOM 2748 C CA . HIS A 1 192 ? 41.588 92.128 102.342 1.00 44.18 242 HIS A CA 1
ATOM 2749 C C . HIS A 1 192 ? 40.153 91.861 101.926 1.00 51.52 242 HIS A C 1
ATOM 2750 O O . HIS A 1 192 ? 39.573 92.591 101.143 1.00 56.12 242 HIS A O 1
ATOM 2764 N N . TYR A 1 193 ? 39.580 90.807 102.475 1.00 44.17 243 TYR A N 1
ATOM 2765 C CA . TYR A 1 193 ? 38.227 90.424 102.134 1.00 52.55 243 TYR A CA 1
ATOM 2766 C C . TYR A 1 193 ? 37.544 89.823 103.359 1.00 58.01 243 TYR A C 1
ATOM 2767 O O . TYR A 1 193 ? 38.105 88.964 104.043 1.00 53.17 243 TYR A O 1
ATOM 2785 N N . ALA A 1 194 ? 36.326 90.268 103.627 1.00 45.23 244 ALA A N 1
ATOM 2786 C CA . ALA A 1 194 ? 35.589 89.816 104.805 1.00 56.08 244 ALA A CA 1
ATOM 2787 C C . ALA A 1 194 ? 34.788 88.547 104.540 1.00 50.58 244 ALA A C 1
ATOM 2788 O O . ALA A 1 194 ? 33.809 88.566 103.798 1.00 58.08 244 ALA A O 1
ATOM 2795 N N . ILE A 1 195 ? 35.213 87.448 105.142 1.00 43.74 245 ILE A N 1
ATOM 2796 C CA . ILE A 1 195 ? 34.469 86.196 105.099 1.00 40.00 245 ILE A CA 1
ATOM 2797 C C . ILE A 1 195 ? 33.258 86.220 106.045 1.00 51.36 245 ILE A C 1
ATOM 2798 O O . ILE A 1 195 ? 32.136 85.915 105.642 1.00 53.63 245 ILE A O 1
ATOM 2814 N N . ILE A 1 196 ? 33.496 86.574 107.304 1.00 57.85 246 ILE A N 1
ATOM 2815 C CA . ILE A 1 196 ? 32.428 86.764 108.288 1.00 33.53 246 ILE A CA 1
ATOM 2816 C C . ILE A 1 196 ? 32.442 88.203 108.773 1.00 42.39 246 ILE A C 1
ATOM 2817 O O . ILE A 1 196 ? 33.487 88.801 108.977 1.00 59.95 246 ILE A O 1
ATOM 2833 N N . ASP A 1 197 ? 31.267 88.770 108.947 1.00 42.81 247 ASP A N 1
ATOM 2834 C CA . ASP A 1 197 ? 31.163 90.167 109.318 1.00 48.82 247 ASP A CA 1
ATOM 2835 C C . ASP A 1 197 ? 29.817 90.427 110.017 1.00 63.07 247 ASP A C 1
ATOM 2836 O O . ASP A 1 197 ? 28.986 89.520 110.129 1.00 60.21 247 ASP A O 1
ATOM 2845 N N . PHE A 1 198 ? 29.611 91.649 110.508 1.00 44.01 248 PHE A N 1
ATOM 2846 C CA . PHE A 1 198 ? 28.361 92.013 111.166 1.00 64.04 248 PHE A CA 1
ATOM 2847 C C . PHE A 1 198 ? 27.995 91.070 112.314 1.00 69.70 248 PHE A C 1
ATOM 2848 O O . PHE A 1 198 ? 26.837 90.679 112.468 1.00 73.88 248 PHE A O 1
ATOM 2865 N N . ASN A 1 199 ? 28.988 90.709 113.116 1.00 54.06 249 ASN A N 1
ATOM 2866 C CA . ASN A 1 199 ? 28.736 89.926 114.310 1.00 59.41 249 ASN A CA 1
ATOM 2867 C C . ASN A 1 199 ? 28.125 88.573 113.982 1.00 65.93 249 ASN A C 1
ATOM 2868 O O . ASN A 1 199 ? 27.032 88.249 114.430 1.00 73.23 249 ASN A O 1
ATOM 2879 N N . GLY A 1 200 ? 28.839 87.785 113.188 1.00 64.28 250 GLY A N 1
ATOM 2880 C CA . GLY A 1 200 ? 28.456 86.399 112.961 1.00 47.71 250 GLY A CA 1
ATOM 2881 C C . GLY A 1 200 ? 27.785 86.082 111.632 1.00 51.75 250 GLY A C 1
ATOM 2882 O O . GLY A 1 200 ? 27.437 84.926 111.377 1.00 55.57 250 GLY A O 1
ATOM 2886 N N . CYS A 1 201 ? 27.597 87.084 110.780 1.00 49.07 251 CYS A N 1
ATOM 2887 C CA . CYS A 1 201 ? 27.020 86.841 109.468 1.00 42.98 251 CYS A CA 1
ATOM 2888 C C . CYS A 1 201 ? 28.070 86.326 108.493 1.00 45.44 251 CYS A C 1
ATOM 2889 O O . CYS A 1 201 ? 29.030 87.029 108.175 1.00 56.04 251 CYS A O 1
ATOM 2896 N N . LEU A 1 202 ? 27.901 85.104 108.015 1.00 51.27 252 LEU A N 1
ATOM 2897 C CA . LEU A 1 202 ? 28.859 84.563 107.051 1.00 64.06 252 LEU A CA 1
ATOM 2898 C C . LEU A 1 202 ? 28.529 85.069 105.637 1.00 64.56 252 LEU A C 1
ATOM 2899 O O . LEU A 1 202 ? 27.862 84.386 104.857 1.00 63.71 252 LEU A O 1
ATOM 2915 N N . VAL A 1 203 ? 29.017 86.273 105.338 1.00 44.76 253 VAL A N 1
ATOM 2916 C CA . VAL A 1 203 ? 28.642 87.006 104.150 1.00 52.40 253 VAL A CA 1
ATOM 2917 C C . VAL A 1 203 ? 29.243 86.437 102.859 1.00 53.31 253 VAL A C 1
ATOM 2918 O O . VAL A 1 203 ? 28.786 86.759 101.774 1.00 61.40 253 VAL A O 1
ATOM 2931 N N . ASP A 1 204 ? 30.269 85.606 102.976 1.00 46.65 254 ASP A N 1
ATOM 2932 C CA . ASP A 1 204 ? 30.871 85.004 101.814 1.00 42.36 254 ASP A CA 1
ATOM 2933 C C . ASP A 1 204 ? 29.900 84.070 101.120 1.00 53.59 254 ASP A C 1
ATOM 2934 O O . ASP A 1 204 ? 29.977 83.917 99.902 1.00 61.28 254 ASP A O 1
ATOM 2943 N N . GLY A 1 205 ? 28.996 83.451 101.883 1.00 44.97 255 GLY A N 1
ATOM 2944 C CA . GLY A 1 205 ? 28.029 82.499 101.335 1.00 46.04 255 GLY A CA 1
ATOM 2945 C C . GLY A 1 205 ? 26.749 83.148 100.797 1.00 51.76 255 GLY A C 1
ATOM 2946 O O . GLY A 1 205 ? 25.792 82.486 100.441 1.00 55.15 255 GLY A O 1
ATOM 2950 N N . ARG A 1 206 ? 26.750 84.468 100.751 1.00 52.65 256 ARG A N 1
ATOM 2951 C CA . ARG A 1 206 ? 25.600 85.219 100.303 1.00 44.80 256 ARG A CA 1
ATOM 2952 C C . ARG A 1 206 ? 25.679 85.543 98.831 1.00 55.39 256 ARG A C 1
ATOM 2953 O O . ARG A 1 206 ? 24.667 85.818 98.216 1.00 54.47 256 ARG A O 1
ATOM 2974 N N . VAL A 1 207 ? 26.896 85.521 98.287 1.00 69.07 257 VAL A N 1
ATOM 2975 C CA . VAL A 1 207 ? 27.168 85.996 96.943 1.00 61.80 257 VAL A CA 1
ATOM 2976 C C . VAL A 1 207 ? 27.684 84.891 96.000 1.00 70.28 257 VAL A C 1
ATOM 2977 O O . VAL A 1 207 ? 28.034 83.790 96.437 1.00 63.93 257 VAL A O 1
ATOM 2990 N N . ASP A 1 208 ? 27.705 85.195 94.703 1.00 67.52 258 ASP A N 1
ATOM 2991 C CA . ASP A 1 208 ? 28.262 84.305 93.688 1.00 59.03 258 ASP A CA 1
ATOM 2992 C C . ASP A 1 208 ? 27.732 82.873 93.803 1.00 57.70 258 ASP A C 1
ATOM 2993 O O . ASP A 1 208 ? 26.544 82.676 94.051 1.00 84.33 258 ASP A O 1
ATOM 3002 N N . ASP A 1 209 ? 28.584 81.876 93.620 1.00 51.44 259 ASP A N 1
ATOM 3003 C CA . ASP A 1 209 ? 28.148 80.479 93.695 1.00 79.65 259 ASP A CA 1
ATOM 3004 C C . ASP A 1 209 ? 28.826 79.702 94.809 1.00 76.57 259 ASP A C 1
ATOM 3005 O O . ASP A 1 209 ? 29.112 78.503 94.660 1.00 69.73 259 ASP A O 1
ATOM 3014 N N . THR A 1 210 ? 29.073 80.385 95.922 1.00 61.86 260 THR A N 1
ATOM 3015 C CA . THR A 1 210 ? 29.761 79.779 97.068 1.00 60.42 260 THR A CA 1
ATOM 3016 C C . THR A 1 210 ? 28.821 78.898 97.886 1.00 55.65 260 THR A C 1
ATOM 3017 O O . THR A 1 210 ? 27.615 79.100 97.874 1.00 50.68 260 THR A O 1
ATOM 3028 N N . SER A 1 211 ? 29.386 77.919 98.577 1.00 55.88 261 SER A N 1
ATOM 3029 C CA . SER A 1 211 ? 28.616 77.053 99.457 1.00 75.05 261 SER A CA 1
ATOM 3030 C C . SER A 1 211 ? 29.060 77.281 100.909 1.00 64.66 261 SER A C 1
ATOM 3031 O O . SER A 1 211 ? 28.870 76.440 101.769 1.00 66.14 261 SER A O 1
ATOM 3039 N N . SER A 1 212 ? 29.644 78.446 101.159 1.00 52.19 262 SER A N 1
ATOM 3040 C CA . SER A 1 212 ? 30.188 78.801 102.466 1.00 48.65 262 SER A CA 1
ATOM 3041 C C . SER A 1 212 ? 29.100 78.924 103.523 1.00 52.75 262 SER A C 1
ATOM 3042 O O . SER A 1 212 ? 28.116 79.649 103.356 1.00 61.62 262 SER A O 1
ATOM 3050 N N . ALA A 1 213 ? 29.307 78.229 104.631 1.00 49.87 263 ALA A N 1
ATOM 3051 C CA . ALA A 1 213 ? 28.314 78.167 105.675 1.00 58.56 263 ALA A CA 1
ATOM 3052 C C . ALA A 1 213 ? 28.858 77.632 106.996 1.00 58.02 263 ALA A C 1
ATOM 3053 O O . ALA A 1 213 ? 29.860 76.909 107.010 1.00 46.97 263 ALA A O 1
ATOM 3060 N N . PHE A 1 214 ? 28.169 77.965 108.093 1.00 47.15 264 PHE A N 1
ATOM 3061 C CA . PHE A 1 214 ? 28.414 77.322 109.375 1.00 44.00 264 PHE A CA 1
ATOM 3062 C C . PHE A 1 214 ? 27.790 75.940 109.360 1.00 44.75 264 PHE A C 1
ATOM 3063 O O . PHE A 1 214 ? 26.724 75.748 108.802 1.00 59.81 264 PHE A O 1
ATOM 3080 N N . ILE A 1 215 ? 28.461 74.987 109.993 1.00 42.09 265 ILE A N 1
ATOM 3081 C CA . ILE A 1 215 ? 27.950 73.634 110.115 1.00 49.12 265 ILE A CA 1
ATOM 3082 C C . ILE A 1 215 ? 27.022 73.469 111.326 1.00 65.07 265 ILE A C 1
ATOM 3083 O O . ILE A 1 215 ? 27.271 73.997 112.412 1.00 60.83 265 ILE A O 1
ATOM 3099 N N . THR A 1 216 ? 25.932 72.734 111.120 1.00 75.02 266 THR A N 1
ATOM 3100 C CA . THR A 1 216 ? 24.983 72.405 112.185 1.00 69.72 266 THR A CA 1
ATOM 3101 C C . THR A 1 216 ? 24.744 70.909 112.197 1.00 80.18 266 THR A C 1
ATOM 3102 O O . THR A 1 216 ? 24.686 70.275 111.143 1.00 83.71 266 THR A O 1
ATOM 3113 N N . PRO A 1 217 ? 24.627 70.326 113.395 1.00 81.12 267 PRO A N 1
ATOM 3114 C CA . PRO A 1 217 ? 24.742 71.003 114.687 1.00 70.58 267 PRO A CA 1
ATOM 3115 C C . PRO A 1 217 ? 26.193 71.121 115.141 1.00 62.68 267 PRO A C 1
ATOM 3116 O O . PRO A 1 217 ? 27.090 70.591 114.484 1.00 62.63 267 PRO A O 1
ATOM 3127 N N . ARG A 1 218 ? 26.431 71.798 116.255 1.00 69.02 268 ARG A N 1
ATOM 3128 C CA . ARG A 1 218 ? 27.776 71.869 116.798 1.00 64.75 268 ARG A CA 1
ATOM 3129 C C . ARG A 1 218 ? 28.126 70.571 117.508 1.00 64.44 268 ARG A C 1
ATOM 3130 O O . ARG A 1 218 ? 27.242 69.838 117.924 1.00 69.92 268 ARG A O 1
ATOM 3151 N N . PRO A 1 219 ? 29.429 70.283 117.653 1.00 61.18 269 PRO A N 1
ATOM 3152 C CA . PRO A 1 219 ? 29.915 69.139 118.443 1.00 63.51 269 PRO A CA 1
ATOM 3153 C C . PRO A 1 219 ? 29.775 69.399 119.940 1.00 64.09 269 PRO A C 1
ATOM 3154 O O . PRO A 1 219 ? 29.384 68.524 120.698 1.00 76.45 269 PRO A O 1
ATOM 3165 N N . ARG A 1 220 ? 30.132 70.609 120.348 1.00 72.78 270 ARG A N 1
ATOM 3166 C CA . ARG A 1 220 ? 29.888 71.109 121.694 1.00 69.06 270 ARG A CA 1
ATOM 3167 C C . ARG A 1 220 ? 29.476 72.556 121.540 1.00 56.85 270 ARG A C 1
ATOM 3168 O O . ARG A 1 220 ? 29.663 73.133 120.483 1.00 58.83 270 ARG A O 1
ATOM 3189 N N . GLU A 1 221 ? 28.923 73.162 122.574 1.00 53.84 271 GLU A N 1
ATOM 3190 C CA . GLU A 1 221 ? 28.480 74.541 122.439 1.00 67.46 271 GLU A CA 1
ATOM 3191 C C . GLU A 1 221 ? 29.666 75.495 122.372 1.00 67.44 271 GLU A C 1
ATOM 3192 O O . GLU A 1 221 ? 29.545 76.644 121.989 1.00 56.26 271 GLU A O 1
ATOM 3204 N N . ASP A 1 222 ? 30.828 75.006 122.759 1.00 61.76 272 ASP A N 1
ATOM 3205 C CA . ASP A 1 222 ? 32.034 75.828 122.760 1.00 67.54 272 ASP A CA 1
ATOM 3206 C C . ASP A 1 222 ? 32.894 75.562 121.522 1.00 72.46 272 ASP A C 1
ATOM 3207 O O . ASP A 1 222 ? 34.095 75.841 121.512 1.00 66.82 272 ASP A O 1
ATOM 3216 N N . VAL A 1 223 ? 32.263 75.006 120.492 1.00 70.78 273 VAL A N 1
ATOM 3217 C CA . VAL A 1 223 ? 32.906 74.798 119.203 1.00 64.58 273 VAL A CA 1
ATOM 3218 C C . VAL A 1 223 ? 32.015 75.278 118.065 1.00 61.07 273 VAL A C 1
ATOM 3219 O O . VAL A 1 223 ? 30.804 75.047 118.061 1.00 64.94 273 VAL A O 1
ATOM 3232 N N . LEU A 1 224 ? 32.624 75.939 117.092 1.00 54.39 274 LEU A N 1
ATOM 3233 C CA . LEU A 1 224 ? 31.893 76.449 115.930 1.00 56.08 274 LEU A CA 1
ATOM 3234 C C . LEU A 1 224 ? 32.657 76.106 114.687 1.00 58.34 274 LEU A C 1
ATOM 3235 O O . LEU A 1 224 ? 33.802 76.517 114.545 1.00 43.59 274 LEU A O 1
ATOM 3251 N N . ARG A 1 225 ? 32.013 75.377 113.781 1.00 64.65 275 ARG A N 1
ATOM 3252 C CA . ARG A 1 225 ? 32.637 74.957 112.530 1.00 47.41 275 ARG A CA 1
ATOM 3253 C C . ARG A 1 225 ? 32.052 75.670 111.334 1.00 50.64 275 ARG A C 1
ATOM 3254 O O . ARG A 1 225 ? 30.872 75.994 111.315 1.00 60.27 275 ARG A O 1
ATOM 3275 N N . PHE A 1 226 ? 32.868 75.902 110.318 1.00 45.64 276 PHE A N 1
ATOM 3276 C CA . PHE A 1 226 ? 32.349 76.459 109.077 1.00 45.14 276 PHE A CA 1
ATOM 3277 C C . PHE A 1 226 ? 33.216 76.102 107.880 1.00 52.90 276 PHE A C 1
ATOM 3278 O O . PHE A 1 226 ? 34.410 75.807 108.021 1.00 48.93 276 PHE A O 1
ATOM 3295 N N . ARG A 1 227 ? 32.586 76.081 106.706 1.00 51.81 277 ARG A N 1
ATOM 3296 C CA . ARG A 1 227 ? 33.259 75.731 105.452 1.00 46.51 277 ARG A CA 1
ATOM 3297 C C . ARG A 1 227 ? 33.349 76.965 104.585 1.00 48.92 277 ARG A C 1
ATOM 3298 O O . ARG A 1 227 ? 32.372 77.692 104.431 1.00 55.09 277 ARG A O 1
ATOM 3319 N N . ILE A 1 228 ? 34.530 77.214 104.037 1.00 36.04 278 ILE A N 1
ATOM 3320 C CA . ILE A 1 228 ? 34.746 78.369 103.184 1.00 42.42 278 ILE A CA 1
ATOM 3321 C C . ILE A 1 228 ? 35.316 77.926 101.845 1.00 47.88 278 ILE A C 1
ATOM 3322 O O . ILE A 1 228 ? 36.292 77.182 101.797 1.00 59.44 278 ILE A O 1
ATOM 3338 N N . ASP A 1 229 ? 34.705 78.375 100.758 1.00 41.47 279 ASP A N 1
ATOM 3339 C CA . ASP A 1 229 ? 35.225 78.068 99.418 1.00 54.65 279 ASP A CA 1
ATOM 3340 C C . ASP A 1 229 ? 36.510 78.836 99.197 1.00 38.06 279 ASP A C 1
ATOM 3341 O O . ASP A 1 229 ? 36.556 80.048 99.383 1.00 45.29 279 ASP A O 1
ATOM 3350 N N . VAL A 1 230 ? 37.553 78.110 98.806 1.00 32.63 280 VAL A N 1
ATOM 3351 C CA . VAL A 1 230 ? 38.871 78.702 98.619 1.00 41.63 280 VAL A CA 1
ATOM 3352 C C . VAL A 1 230 ? 38.866 79.802 97.582 1.00 39.73 280 VAL A C 1
ATOM 3353 O O . VAL A 1 230 ? 38.117 79.759 96.624 1.00 43.74 280 VAL A O 1
ATOM 3366 N N . PHE A 1 231 ? 39.706 80.803 97.793 1.00 48.17 281 PHE A N 1
ATOM 3367 C CA . PHE A 1 231 ? 39.862 81.889 96.835 1.00 37.50 281 PHE A CA 1
ATOM 3368 C C . PHE A 1 231 ? 41.271 82.462 96.929 1.00 44.31 281 PHE A C 1
ATOM 3369 O O . PHE A 1 231 ? 42.062 82.030 97.754 1.00 49.28 281 PHE A O 1
ATOM 3386 N N . ARG A 1 232 ? 41.591 83.394 96.040 1.00 39.45 282 ARG A N 1
ATOM 3387 C CA . ARG A 1 232 ? 42.908 83.992 96.050 1.00 46.37 282 ARG A CA 1
ATOM 3388 C C . ARG A 1 232 ? 42.783 85.452 95.709 1.00 40.89 282 ARG A C 1
ATOM 3389 O O . ARG A 1 232 ? 41.749 85.885 95.227 1.00 40.67 282 ARG A O 1
ATOM 3410 N N . PHE A 1 233 ? 43.819 86.220 96.003 1.00 37.96 283 PHE A N 1
ATOM 3411 C CA . PHE A 1 233 ? 43.752 87.644 95.781 1.00 54.45 283 PHE A CA 1
ATOM 3412 C C . PHE A 1 233 ? 44.295 87.979 94.405 1.00 57.29 283 PHE A C 1
ATOM 3413 O O . PHE A 1 233 ? 45.332 87.465 93.962 1.00 59.56 283 PHE A O 1
ATOM 3430 N N . ALA A 1 234 ? 43.572 88.847 93.730 1.00 39.49 284 ALA A N 1
ATOM 3431 C CA . ALA A 1 234 ? 43.993 89.307 92.426 1.00 52.33 284 ALA A CA 1
ATOM 3432 C C . ALA A 1 234 ? 45.331 90.034 92.556 1.00 53.93 284 ALA A C 1
ATOM 3433 O O . ALA A 1 234 ? 45.524 90.811 93.501 1.00 59.06 284 ALA A O 1
ATOM 3440 N N . GLY A 1 235 ? 46.254 89.759 91.633 1.00 42.64 285 GLY A N 1
ATOM 3441 C CA . GLY A 1 235 ? 47.519 90.474 91.569 1.00 53.29 285 GLY A CA 1
ATOM 3442 C C . GLY A 1 235 ? 48.578 89.884 92.485 1.00 70.55 285 GLY A C 1
ATOM 3443 O O . GLY A 1 235 ? 49.745 90.285 92.455 1.00 72.82 285 GLY A O 1
ATOM 3447 N N . ASP A 1 236 ? 48.164 88.924 93.298 1.00 57.96 286 ASP A N 1
ATOM 3448 C CA . ASP A 1 236 ? 49.062 88.293 94.231 1.00 66.10 286 ASP A CA 1
ATOM 3449 C C . ASP A 1 236 ? 49.768 87.093 93.605 1.00 65.60 286 ASP A C 1
ATOM 3450 O O . ASP A 1 236 ? 49.134 86.075 93.347 1.00 54.17 286 ASP A O 1
ATOM 3459 N N . ASN A 1 237 ? 51.081 87.190 93.401 1.00 55.04 287 ASN A N 1
ATOM 3460 C CA . ASN A 1 237 ? 51.810 86.084 92.802 1.00 55.85 287 ASN A CA 1
ATOM 3461 C C . ASN A 1 237 ? 52.521 85.157 93.794 1.00 67.31 287 ASN A C 1
ATOM 3462 O O . ASN A 1 237 ? 53.216 84.210 93.394 1.00 51.18 287 ASN A O 1
ATOM 3473 N N . ARG A 1 238 ? 52.312 85.407 95.086 1.00 65.08 288 ARG A N 1
ATOM 3474 C CA . ARG A 1 238 ? 52.848 84.529 96.120 1.00 43.95 288 ARG A CA 1
ATOM 3475 C C . ARG A 1 238 ? 51.844 83.430 96.453 1.00 52.09 288 ARG A C 1
ATOM 3476 O O . ARG A 1 238 ? 52.226 82.348 96.895 1.00 46.57 288 ARG A O 1
ATOM 3497 N N . ASN A 1 239 ? 50.560 83.703 96.233 1.00 56.64 289 ASN A N 1
ATOM 3498 C CA . ASN A 1 239 ? 49.544 82.669 96.389 1.00 47.90 289 ASN A CA 1
ATOM 3499 C C . ASN A 1 239 ? 49.415 82.159 97.815 1.00 63.18 289 ASN A C 1
ATOM 3500 O O . ASN A 1 239 ? 49.491 80.952 98.082 1.00 54.61 289 ASN A O 1
ATOM 3511 N N . LEU A 1 240 ? 49.225 83.085 98.740 1.00 58.81 290 LEU A N 1
ATOM 3512 C CA . LEU A 1 240 ? 48.979 82.711 100.109 1.00 62.97 290 LEU A CA 1
ATOM 3513 C C . LEU A 1 240 ? 47.796 83.488 100.663 1.00 58.18 290 LEU A C 1
ATOM 3514 O O . LEU A 1 240 ? 47.373 84.496 100.089 1.00 58.98 290 LEU A O 1
ATOM 3530 N N . ILE A 1 241 ? 47.285 83.014 101.795 1.00 58.37 291 ILE A N 1
ATOM 3531 C CA . ILE A 1 241 ? 46.138 83.628 102.458 1.00 58.10 291 ILE A CA 1
ATOM 3532 C C . ILE A 1 241 ? 46.330 83.525 103.963 1.00 55.85 291 ILE A C 1
ATOM 3533 O O . ILE A 1 241 ? 46.629 82.441 104.482 1.00 47.94 291 ILE A O 1
ATOM 3549 N N . TYR A 1 242 ? 46.188 84.642 104.668 1.00 52.00 292 TYR A N 1
ATOM 3550 C CA . TYR A 1 242 ? 46.060 84.596 106.135 1.00 45.07 292 TYR A CA 1
ATOM 3551 C C . TYR A 1 242 ? 44.636 84.952 106.491 1.00 46.00 292 TYR A C 1
ATOM 3552 O O . TYR A 1 242 ? 44.020 85.786 105.808 1.00 48.50 292 TYR A O 1
ATOM 3570 N N . ILE A 1 243 ? 44.120 84.358 107.562 1.00 53.33 293 ILE A N 1
ATOM 3571 C CA . ILE A 1 243 ? 42.765 84.655 108.035 1.00 57.80 293 ILE A CA 1
ATOM 3572 C C . ILE A 1 243 ? 42.758 85.007 109.514 1.00 55.65 293 ILE A C 1
ATOM 3573 O O . ILE A 1 243 ? 43.098 84.175 110.349 1.00 66.66 293 ILE A O 1
ATOM 3589 N N . THR A 1 244 ? 42.383 86.240 109.835 1.00 55.93 294 THR A N 1
ATOM 3590 C CA . THR A 1 244 ? 42.302 86.661 111.225 1.00 58.43 294 THR A CA 1
ATOM 3591 C C . THR A 1 244 ? 40.842 86.770 111.682 1.00 59.70 294 THR A C 1
ATOM 3592 O O . THR A 1 244 ? 40.081 87.574 111.160 1.00 63.23 294 THR A O 1
ATOM 3603 N N . CYS A 1 245 ? 40.469 85.950 112.660 1.00 59.03 295 CYS A N 1
ATOM 3604 C CA . CYS A 1 245 ? 39.121 85.980 113.232 1.00 56.75 295 CYS A CA 1
ATOM 3605 C C . CYS A 1 245 ? 39.045 86.598 114.628 1.00 58.37 295 CYS A C 1
ATOM 3606 O O . CYS A 1 245 ? 39.994 86.577 115.403 1.00 58.94 295 CYS A O 1
ATOM 3613 N N . HIS A 1 246 ? 37.882 87.135 114.935 1.00 53.70 296 HIS A N 1
ATOM 3614 C CA . HIS A 1 246 ? 37.583 87.658 116.245 1.00 55.88 296 HIS A CA 1
ATOM 3615 C C . HIS A 1 246 ? 36.586 86.729 116.874 1.00 57.11 296 HIS A C 1
ATOM 3616 O O . HIS A 1 246 ? 35.445 86.673 116.457 1.00 52.86 296 HIS A O 1
ATOM 3630 N N . LEU A 1 247 ? 37.035 85.972 117.856 1.00 53.87 297 LEU A N 1
ATOM 3631 C CA . LEU A 1 247 ? 36.176 85.054 118.571 1.00 62.46 297 LEU A CA 1
ATOM 3632 C C . LEU A 1 247 ? 35.695 85.690 119.868 1.00 59.13 297 LEU A C 1
ATOM 3633 O O . LEU A 1 247 ? 36.334 86.580 120.396 1.00 77.29 297 LEU A O 1
ATOM 3649 N N . LYS A 1 248 ? 34.549 85.240 120.363 1.00 66.34 298 LYS A N 1
ATOM 3650 C CA . LYS A 1 248 ? 34.030 85.687 121.640 1.00 59.59 298 LYS A CA 1
ATOM 3651 C C . LYS A 1 248 ? 33.136 84.628 122.221 1.00 63.63 298 LYS A C 1
ATOM 3652 O O . LYS A 1 248 ? 32.684 83.747 121.504 1.00 64.79 298 LYS A O 1
ATOM 3671 N N . VAL A 1 249 ? 32.878 84.718 123.525 1.00 55.73 299 VAL A N 1
ATOM 3672 C CA . VAL A 1 249 ? 32.013 83.753 124.217 1.00 46.08 299 VAL A CA 1
ATOM 3673 C C . VAL A 1 249 ? 30.890 84.411 125.010 1.00 68.84 299 VAL A C 1
ATOM 3674 O O . VAL A 1 249 ? 30.981 85.564 125.425 1.00 61.71 299 VAL A O 1
ATOM 3687 N N . THR A 1 250 ? 29.830 83.641 125.204 1.00 80.72 300 THR A N 1
ATOM 3688 C CA . THR A 1 250 ? 28.768 84.000 126.115 1.00 89.35 300 THR A CA 1
ATOM 3689 C C . THR A 1 250 ? 28.438 82.779 126.949 1.00 76.42 300 THR A C 1
ATOM 3690 O O . THR A 1 250 ? 28.856 81.671 126.629 1.00 88.96 300 THR A O 1
ATOM 3701 N N . PRO A 1 251 ? 27.701 82.972 128.041 1.00 73.30 301 PRO A N 1
ATOM 3702 C CA . PRO A 1 251 ? 27.271 81.813 128.826 1.00 78.49 301 PRO A CA 1
ATOM 3703 C C . PRO A 1 251 ? 26.482 80.808 127.992 1.00 79.61 301 PRO A C 1
ATOM 3704 O O . PRO A 1 251 ? 25.711 81.194 127.126 1.00 74.51 301 PRO A O 1
ATOM 3715 N N . ALA A 1 252 ? 26.668 79.530 128.274 1.00 82.92 302 ALA A N 1
ATOM 3716 C CA . ALA A 1 252 ? 26.231 78.455 127.384 1.00 97.01 302 ALA A CA 1
ATOM 3717 C C . ALA A 1 252 ? 24.732 78.361 127.148 1.00 105.08 302 ALA A C 1
ATOM 3718 O O . ALA A 1 252 ? 24.293 77.621 126.272 1.00 103.15 302 ALA A O 1
ATOM 3725 N N . ASP A 1 253 ? 23.941 79.093 127.916 1.00 105.96 303 ASP A N 1
ATOM 3726 C CA . ASP A 1 253 ? 22.494 78.988 127.791 1.00 113.12 303 ASP A CA 1
ATOM 3727 C C . ASP A 1 253 ? 21.843 80.327 127.535 1.00 116.50 303 ASP A C 1
ATOM 3728 O O . ASP A 1 253 ? 20.639 80.485 127.674 1.00 112.03 303 ASP A O 1
ATOM 3737 N N . GLN A 1 254 ? 22.653 81.292 127.150 1.00 108.32 304 GLN A N 1
ATOM 3738 C CA . GLN A 1 254 ? 22.171 82.622 126.882 1.00 100.92 304 GLN A CA 1
ATOM 3739 C C . GLN A 1 254 ? 21.535 82.679 125.510 1.00 98.55 304 GLN A C 1
ATOM 3740 O O . GLN A 1 254 ? 22.076 82.154 124.541 1.00 97.13 304 GLN A O 1
ATOM 3754 N N . GLY A 1 255 ? 20.382 83.319 125.417 1.00 94.41 305 GLY A N 1
ATOM 3755 C CA . GLY A 1 255 ? 19.703 83.436 124.143 1.00 91.40 305 GLY A CA 1
ATOM 3756 C C . GLY A 1 255 ? 20.557 84.172 123.131 1.00 86.34 305 GLY A C 1
ATOM 3757 O O . GLY A 1 255 ? 21.083 85.242 123.434 1.00 79.48 305 GLY A O 1
ATOM 3761 N N . PRO A 1 256 ? 20.716 83.599 121.921 1.00 86.37 306 PRO A N 1
ATOM 3762 C CA . PRO A 1 256 ? 21.388 84.350 120.856 1.00 64.36 306 PRO A CA 1
ATOM 3763 C C . PRO A 1 256 ? 20.602 85.581 120.443 1.00 71.90 306 PRO A C 1
ATOM 3764 O O . PRO A 1 256 ? 19.395 85.620 120.575 1.00 60.18 306 PRO A O 1
ATOM 3775 N N . ASP A 1 257 ? 21.297 86.589 119.944 1.00 86.15 307 ASP A N 1
ATOM 3776 C CA . ASP A 1 257 ? 20.659 87.830 119.512 1.00 78.64 307 ASP A CA 1
ATOM 3777 C C . ASP A 1 257 ? 21.492 88.443 118.397 1.00 67.62 307 ASP A C 1
ATOM 3778 O O . ASP A 1 257 ? 22.538 87.912 118.069 1.00 65.58 307 ASP A O 1
ATOM 3787 N N . PRO A 1 258 ? 21.032 89.561 117.818 1.00 70.51 308 PRO A N 1
ATOM 3788 C CA . PRO A 1 258 ? 21.691 90.201 116.674 1.00 80.03 308 PRO A CA 1
ATOM 3789 C C . PRO A 1 258 ? 23.124 90.621 116.930 1.00 87.49 308 PRO A C 1
ATOM 3790 O O . PRO A 1 2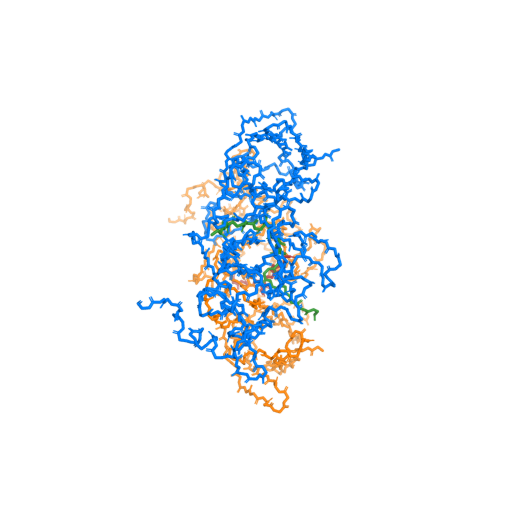58 ? 23.782 91.099 116.020 1.00 94.98 308 PRO A O 1
ATOM 3801 N N . GLN A 1 259 ? 23.604 90.470 118.150 1.00 96.63 309 GLN A N 1
ATOM 3802 C CA . GLN A 1 259 ? 24.974 90.837 118.449 1.00 58.22 309 GLN A CA 1
ATOM 3803 C C . GLN A 1 259 ? 25.787 89.587 118.702 1.00 64.89 309 GLN A C 1
ATOM 3804 O O . GLN A 1 259 ? 26.990 89.626 118.604 1.00 62.52 309 GLN A O 1
ATOM 3818 N N . ASN A 1 260 ? 25.117 88.483 119.023 1.00 67.17 310 ASN A N 1
ATOM 3819 C CA . ASN A 1 260 ? 25.775 87.224 119.348 1.00 62.11 310 ASN A CA 1
ATOM 3820 C C . ASN A 1 260 ? 25.108 86.061 118.627 1.00 60.55 310 ASN A C 1
ATOM 3821 O O . ASN A 1 260 ? 24.145 85.501 119.128 1.00 68.91 310 ASN A O 1
ATOM 3832 N N . LYS A 1 261 ? 25.626 85.697 117.456 1.00 71.16 311 LYS A N 1
ATOM 3833 C CA . LYS A 1 261 ? 24.959 84.723 116.590 1.00 58.35 311 LYS A CA 1
ATOM 3834 C C . LYS A 1 261 ? 25.902 84.116 115.573 1.00 67.22 311 LYS A C 1
ATOM 3835 O O . LYS A 1 261 ? 27.015 84.586 115.372 1.00 71.11 311 LYS A O 1
ATOM 3854 N N . ALA A 1 262 ? 25.432 83.065 114.922 1.00 73.91 312 ALA A N 1
ATOM 3855 C CA . ALA A 1 262 ? 26.137 82.446 113.804 1.00 58.54 312 ALA A CA 1
ATOM 3856 C C . ALA A 1 262 ? 25.146 82.174 112.677 1.00 62.08 312 ALA A C 1
ATOM 3857 O O . ALA A 1 262 ? 24.407 81.187 112.719 1.00 56.47 312 ALA A O 1
ATOM 3864 N N . CYS A 1 263 ? 25.143 83.050 111.678 1.00 62.73 313 CYS A N 1
ATOM 3865 C CA . CYS A 1 263 ? 24.188 82.971 110.590 1.00 60.20 313 CYS A CA 1
ATOM 3866 C C . CYS A 1 263 ? 24.840 82.659 109.258 1.00 56.26 313 CYS A C 1
ATOM 3867 O O . CYS A 1 263 ? 25.867 83.223 108.899 1.00 62.14 313 CYS A O 1
ATOM 3874 N N . SER A 1 264 ? 24.211 81.760 108.522 1.00 53.47 314 SER A N 1
ATOM 3875 C CA . SER A 1 264 ? 24.649 81.399 107.191 1.00 52.61 314 SER A CA 1
ATOM 3876 C C . SER A 1 264 ? 23.579 81.783 106.191 1.00 51.17 314 SER A C 1
ATOM 3877 O O . SER A 1 264 ? 22.401 81.763 106.526 1.00 53.91 314 SER A O 1
ATOM 3885 N N . PHE A 1 265 ? 23.968 82.101 104.957 1.00 60.98 315 PHE A N 1
ATOM 3886 C CA . PHE A 1 265 ? 22.972 82.267 103.889 1.00 57.51 315 PHE A CA 1
ATOM 3887 C C . PHE A 1 265 ? 22.820 80.979 103.125 1.00 48.60 315 PHE A C 1
ATOM 3888 O O . PHE A 1 265 ? 23.793 80.377 102.701 1.00 63.32 315 PHE A O 1
ATOM 3905 N N . ASN A 1 266 ? 21.583 80.523 103.035 1.00 44.78 316 ASN A N 1
ATOM 3906 C CA . ASN A 1 266 ? 21.231 79.309 102.310 1.00 58.34 316 ASN A CA 1
ATOM 3907 C C . ASN A 1 266 ? 20.702 79.710 100.938 1.00 57.93 316 ASN A C 1
ATOM 3908 O O . ASN A 1 266 ? 19.598 80.226 100.842 1.00 64.47 316 ASN A O 1
ATOM 3919 N N . LYS A 1 267 ? 21.497 79.490 99.891 1.00 65.36 317 LYS A N 1
ATOM 3920 C CA . LYS A 1 267 ? 21.107 79.860 98.532 1.00 49.94 317 LYS A CA 1
ATOM 3921 C C . LYS A 1 267 ? 19.887 79.059 98.074 1.00 61.98 317 LYS A C 1
ATOM 3922 O O . LYS A 1 267 ? 19.024 79.592 97.385 1.00 50.64 317 LYS A O 1
ATOM 3941 N N . ALA A 1 268 ? 19.816 77.792 98.478 1.00 59.25 318 ALA A N 1
ATOM 3942 C CA . ALA A 1 268 ? 18.698 76.923 98.115 1.00 67.74 318 ALA A CA 1
ATOM 3943 C C . ALA A 1 268 ? 17.358 77.426 98.658 1.00 59.74 318 ALA A C 1
ATOM 3944 O O . ALA A 1 268 ? 16.333 77.253 98.006 1.00 59.21 318 ALA A O 1
ATOM 3951 N N . ARG A 1 269 ? 17.339 78.034 99.846 1.00 58.63 319 ARG A N 1
ATOM 3952 C CA . ARG A 1 269 ? 16.078 78.577 100.392 1.00 57.99 319 ARG A CA 1
ATOM 3953 C C . ARG A 1 269 ? 16.010 80.094 100.300 1.00 62.82 319 ARG A C 1
ATOM 3954 O O . ARG A 1 269 ? 14.998 80.695 100.651 1.00 53.15 319 ARG A O 1
ATOM 3975 N N . ASN A 1 270 ? 17.100 80.705 99.858 1.00 70.27 320 ASN A N 1
ATOM 3976 C CA . ASN A 1 270 ? 17.193 82.151 99.801 1.00 66.86 320 ASN A CA 1
ATOM 3977 C C . ASN A 1 270 ? 16.802 82.774 101.135 1.00 64.32 320 ASN A C 1
ATOM 3978 O O . ASN A 1 270 ? 15.948 83.647 101.184 1.00 76.03 320 ASN A O 1
ATOM 3989 N N . THR A 1 271 ? 17.436 82.314 102.210 1.00 65.94 321 THR A N 1
ATOM 3990 C CA . THR A 1 271 ? 17.237 82.885 103.537 1.00 75.42 321 THR A CA 1
ATOM 3991 C C . THR A 1 271 ? 18.475 82.731 104.403 1.00 70.80 321 THR A C 1
ATOM 3992 O O . THR A 1 271 ? 19.340 81.908 104.126 1.00 65.33 321 THR A O 1
ATOM 4003 N N . TRP A 1 272 ? 18.542 83.523 105.466 1.00 65.86 322 TRP A N 1
ATOM 4004 C CA . TRP A 1 272 ? 19.583 83.371 106.472 1.00 54.19 322 TRP A CA 1
ATOM 4005 C C . TRP A 1 272 ? 19.112 82.364 107.535 1.00 64.99 322 TRP A C 1
ATOM 4006 O O . TRP A 1 272 ? 17.938 82.296 107.856 1.00 55.36 322 TRP A O 1
ATOM 4027 N N . VAL A 1 273 ? 20.038 81.571 108.053 1.00 46.00 323 VAL A N 1
ATOM 4028 C CA . VAL A 1 273 ? 19.713 80.512 108.979 1.00 55.12 323 VAL A CA 1
ATOM 4029 C C . VAL A 1 273 ? 20.727 80.471 110.094 1.00 68.20 323 VAL A C 1
ATOM 4030 O O . VAL A 1 273 ? 21.899 80.237 109.836 1.00 85.59 323 VAL A O 1
ATOM 4043 N N . PRO A 1 274 ? 20.292 80.686 111.346 1.00 58.95 324 PRO A N 1
ATOM 4044 C CA . PRO A 1 274 ? 21.224 80.625 112.471 1.00 50.52 324 PRO A CA 1
ATOM 4045 C C . PRO A 1 274 ? 21.558 79.176 112.846 1.00 57.92 324 PRO A C 1
ATOM 4046 O O . PRO A 1 274 ? 20.766 78.280 112.530 1.00 40.96 324 PRO A O 1
ATOM 4057 N N . VAL A 1 275 ? 22.723 78.959 113.467 1.00 42.80 325 VAL A N 1
ATOM 4058 C CA . VAL A 1 275 ? 23.121 77.642 113.953 1.00 54.00 325 VAL A CA 1
ATOM 4059 C C . VAL A 1 275 ? 22.228 77.261 115.139 1.00 67.63 325 VAL A C 1
ATOM 4060 O O . VAL A 1 275 ? 21.851 76.100 115.315 1.00 58.35 325 VAL A O 1
ATOM 4073 N N . GLU A 1 276 ? 21.909 78.262 115.954 1.00 52.68 326 GLU A N 1
ATOM 4074 C CA . GLU A 1 276 ? 20.866 78.150 116.965 1.00 64.18 326 GLU A CA 1
ATOM 4075 C C . GLU A 1 276 ? 20.238 79.511 117.165 1.00 61.43 326 GLU A C 1
ATOM 4076 O O . GLU A 1 276 ? 20.814 80.538 116.811 1.00 62.16 326 GLU A O 1
ATOM 4088 N N . GLY A 1 277 ? 19.039 79.511 117.724 1.00 55.87 327 GLY A N 1
ATOM 4089 C CA . GLY A 1 277 ? 18.317 80.741 117.974 1.00 62.26 327 GLY A CA 1
ATOM 4090 C C . GLY A 1 277 ? 17.121 80.899 117.070 1.00 74.02 327 GLY A C 1
ATOM 4091 O O . GLY A 1 277 ? 16.845 80.035 116.236 1.00 68.52 327 GLY A O 1
ATOM 4095 N N . SER A 1 278 ? 16.405 82.000 117.244 1.00 60.36 328 SER A N 1
ATOM 4096 C CA . SER A 1 278 ? 15.211 82.259 116.460 1.00 78.40 328 SER A CA 1
ATOM 4097 C C . SER A 1 278 ? 15.574 82.763 115.065 1.00 91.08 328 SER A C 1
ATOM 4098 O O . SER A 1 278 ? 16.549 83.485 114.899 1.00 98.24 328 SER A O 1
ATOM 4106 N N . ARG A 1 279 ? 14.783 82.378 114.070 1.00 97.09 329 ARG A N 1
ATOM 4107 C CA . ARG A 1 279 ? 15.127 82.619 112.681 1.00 108.40 329 ARG A CA 1
ATOM 4108 C C . ARG A 1 279 ? 15.345 84.095 112.397 1.00 107.75 329 ARG A C 1
ATOM 4109 O O . ARG A 1 279 ? 16.157 84.461 111.547 1.00 113.27 329 ARG A O 1
ATOM 4130 N N . ASP A 1 280 ? 14.624 84.942 113.118 1.00 83.48 330 ASP A N 1
ATOM 4131 C CA . ASP A 1 280 ? 14.581 86.367 112.794 1.00 89.44 330 ASP A CA 1
ATOM 4132 C C . ASP A 1 280 ? 15.765 87.145 113.363 1.00 98.10 330 ASP A C 1
ATOM 4133 O O . ASP A 1 280 ? 15.876 88.361 113.178 1.00 109.34 330 ASP A O 1
ATOM 4142 N N . VAL A 1 281 ? 16.660 86.445 114.047 1.00 82.56 331 VAL A N 1
ATOM 4143 C CA . VAL A 1 281 ? 17.847 87.086 114.598 1.00 73.97 331 VAL A CA 1
ATOM 4144 C C . VAL A 1 281 ? 18.825 87.463 113.492 1.00 88.92 331 VAL A C 1
ATOM 4145 O O . VAL A 1 281 ? 19.645 88.365 113.669 1.00 70.17 331 VAL A O 1
ATOM 4158 N N . CYS A 1 282 ? 18.710 86.779 112.350 1.00 91.96 332 CYS A N 1
ATOM 4159 C CA . CYS A 1 282 ? 19.597 86.988 111.208 1.00 79.73 332 CYS A CA 1
ATOM 4160 C C . CYS A 1 282 ? 19.124 88.099 110.277 1.00 82.12 332 CYS A C 1
ATOM 4161 O O . CYS A 1 282 ? 19.756 88.360 109.266 1.00 78.71 332 CYS A O 1
ATOM 4168 N N . ASN A 1 283 ? 18.025 88.761 110.612 1.00 79.20 333 ASN A N 1
ATOM 4169 C CA . ASN A 1 283 ? 17.464 89.756 109.711 1.00 77.73 333 ASN A CA 1
ATOM 4170 C C . ASN A 1 283 ? 18.430 90.893 109.414 1.00 85.41 333 ASN A C 1
ATOM 4171 O O . ASN A 1 283 ? 18.492 91.388 108.299 1.00 87.13 333 ASN A O 1
ATOM 4182 N N . CYS A 1 284 ? 19.191 91.307 110.408 1.00 93.30 334 CYS A N 1
ATOM 4183 C CA . CYS A 1 284 ? 20.100 92.433 110.238 1.00 87.29 334 CYS A CA 1
ATOM 4184 C C . CYS A 1 284 ? 21.287 92.080 109.333 1.00 74.18 334 CYS A C 1
ATOM 4185 O O . CYS A 1 284 ? 22.020 92.959 108.903 1.00 88.13 334 CYS A O 1
ATOM 4192 N N . CYS A 1 285 ? 21.476 90.794 109.053 1.00 54.74 335 CYS A N 1
ATOM 4193 C CA . CYS A 1 285 ? 22.538 90.346 108.155 1.00 68.23 335 CYS A CA 1
ATOM 4194 C C . CYS A 1 285 ? 22.307 90.858 106.727 1.00 83.82 335 CYS A C 1
ATOM 4195 O O . CYS A 1 285 ? 23.227 91.331 106.069 1.00 66.65 335 CYS A O 1
ATOM 4202 N N . GLU A 1 286 ? 21.069 90.759 106.256 1.00 87.80 336 GLU A N 1
ATOM 4203 C CA . GLU A 1 286 ? 20.715 91.191 104.912 1.00 83.94 336 GLU A CA 1
ATOM 4204 C C . GLU A 1 286 ? 20.833 92.711 104.754 1.00 87.81 336 GLU A C 1
ATOM 4205 O O . GLU A 1 286 ? 21.168 93.206 103.683 1.00 73.54 336 GLU A O 1
ATOM 4217 N N . THR A 1 287 ? 20.553 93.446 105.822 1.00 86.81 337 THR A N 1
ATOM 4218 C CA . THR A 1 287 ? 20.621 94.897 105.786 1.00 80.08 337 THR A CA 1
ATOM 4219 C C . THR A 1 287 ? 22.063 95.367 105.912 1.00 78.98 337 THR A C 1
ATOM 4220 O O . THR A 1 287 ? 22.387 96.500 105.581 1.00 78.67 337 THR A O 1
ATOM 4231 N N . GLY A 1 288 ? 22.928 94.492 106.407 1.00 75.10 338 GLY A N 1
ATOM 4232 C CA . GLY A 1 288 ? 24.352 94.777 106.476 1.00 76.97 338 GLY A CA 1
ATOM 4233 C C . GLY A 1 288 ? 24.787 95.584 107.685 1.00 96.04 338 GLY A C 1
ATOM 4234 O O . GLY A 1 288 ? 25.902 96.091 107.735 1.00 97.16 338 GLY A O 1
ATOM 4238 N N . ASN A 1 289 ? 23.903 95.703 108.664 1.00 104.87 339 ASN A N 1
ATOM 4239 C CA . ASN A 1 289 ? 24.197 96.449 109.875 1.00 99.26 339 ASN A CA 1
ATOM 4240 C C . ASN A 1 289 ? 23.526 95.776 111.072 1.00 101.03 339 ASN A C 1
ATOM 4241 O O . ASN A 1 289 ? 22.298 95.769 111.191 1.00 82.92 339 ASN A O 1
ATOM 4252 N N . CYS A 1 290 ? 24.341 95.198 111.945 1.00 95.31 340 CYS A N 1
ATOM 4253 C CA . CYS A 1 290 ? 23.851 94.522 113.133 1.00 87.71 340 CYS A CA 1
ATOM 4254 C C . CYS A 1 290 ? 24.351 95.242 114.375 1.00 107.06 340 CYS A C 1
ATOM 4255 O O . CYS A 1 290 ? 24.638 94.620 115.396 1.00 108.42 340 CYS A O 1
ATOM 4262 N N . GLU A 1 291 ? 24.456 96.562 114.274 1.00 116.71 341 GLU A N 1
ATOM 4263 C CA . GLU A 1 291 ? 24.960 97.375 115.370 1.00 100.04 341 GLU A CA 1
ATOM 4264 C C . GLU A 1 291 ? 23.792 97.924 116.173 1.00 101.48 341 GLU A C 1
ATOM 4265 O O . GLU A 1 291 ? 22.841 98.469 115.596 1.00 97.28 341 GLU A O 1
ATOM 4277 N N . PRO A 1 292 ? 23.849 97.772 117.509 1.00 100.49 342 PRO A N 1
ATOM 4278 C CA . PRO A 1 292 ? 22.777 98.288 118.367 1.00 96.69 342 PRO A CA 1
ATOM 4279 C C . PRO A 1 292 ? 22.648 99.797 118.221 1.00 110.04 342 PRO A C 1
ATOM 4280 O O . PRO A 1 292 ? 23.671 100.487 118.188 1.00 95.87 342 PRO A O 1
ATOM 4291 N N . PRO A 1 293 ? 21.410 100.305 118.099 1.00 124.08 343 PRO A N 1
ATOM 4292 C CA . PRO A 1 293 ? 21.145 101.749 118.042 1.00 123.49 343 PRO A CA 1
ATOM 4293 C C . PRO A 1 293 ? 21.503 102.454 119.349 1.00 115.60 343 PRO A C 1
ATOM 4294 O O . PRO A 1 293 ? 21.580 101.790 120.390 1.00 100.01 343 PRO A O 1
ATOM 4305 N N . THR B 1 2 ? 35.722 66.273 73.746 1.00 82.72 52 THR B N 1
ATOM 4306 C CA . THR B 1 2 ? 36.165 67.414 74.540 1.00 113.26 52 THR B CA 1
ATOM 4307 C C . THR B 1 2 ? 35.211 68.610 74.409 1.00 115.17 52 THR B C 1
ATOM 4308 O O . THR B 1 2 ? 34.373 68.655 73.500 1.00 78.92 52 THR B O 1
ATOM 4318 N N . PRO B 1 3 ? 35.322 69.577 75.338 1.00 106.73 53 PRO B N 1
ATOM 4319 C CA . PRO B 1 3 ? 34.478 70.773 75.287 1.00 88.31 53 PRO B CA 1
ATOM 4320 C C . PRO B 1 3 ? 34.791 71.779 74.189 1.00 76.15 53 PRO B C 1
ATOM 4321 O O . PRO B 1 3 ? 34.182 72.843 74.303 1.00 65.49 53 PRO B O 1
ATOM 4332 N N . VAL B 1 4 ? 35.683 71.495 73.219 1.00 61.26 54 VAL B N 1
ATOM 4333 C CA . VAL B 1 4 ? 35.969 72.433 72.107 1.00 49.39 54 VAL B CA 1
ATOM 4334 C C . VAL B 1 4 ? 36.047 71.760 70.745 1.00 51.69 54 VAL B C 1
ATOM 4335 O O . VAL B 1 4 ? 36.952 70.976 70.466 1.00 60.84 54 VAL B O 1
ATOM 4348 N N . ALA B 1 5 ? 35.083 72.071 69.891 1.00 42.49 55 ALA B N 1
ATOM 4349 C CA . ALA B 1 5 ? 35.055 71.531 68.540 1.00 38.39 55 ALA B CA 1
ATOM 4350 C C . ALA B 1 5 ? 35.589 72.582 67.562 1.00 52.44 55 ALA B C 1
ATOM 4351 O O . ALA B 1 5 ? 35.198 73.750 67.613 1.00 48.01 55 ALA B O 1
ATOM 4358 N N . VAL B 1 6 ? 36.495 72.176 66.680 1.00 29.62 56 VAL B N 1
ATOM 4359 C CA . VAL B 1 6 ? 36.997 73.088 65.661 1.00 45.81 56 VAL B CA 1
ATOM 4360 C C . VAL B 1 6 ? 36.758 72.576 64.245 1.00 49.51 56 VAL B C 1
ATOM 4361 O O . VAL B 1 6 ? 37.231 71.500 63.882 1.00 29.92 56 VAL B O 1
ATOM 4374 N N . GLN B 1 7 ? 36.020 73.361 63.461 1.00 41.03 57 GLN B N 1
ATOM 4375 C CA . GLN B 1 7 ? 35.761 73.052 62.059 1.00 44.75 57 GLN B CA 1
ATOM 4376 C C . GLN B 1 7 ? 36.693 73.885 61.193 1.00 46.86 57 GLN B C 1
ATOM 4377 O O . GLN B 1 7 ? 36.561 75.112 61.115 1.00 37.47 57 GLN B O 1
ATOM 4391 N N . CYS B 1 8 ? 37.662 73.228 60.567 1.00 42.05 58 CYS B N 1
ATOM 4392 C CA . CYS B 1 8 ? 38.570 73.926 59.668 1.00 44.55 58 CYS B CA 1
ATOM 4393 C C . CYS B 1 8 ? 37.993 73.900 58.251 1.00 49.94 58 CYS B C 1
ATOM 4394 O O . CYS B 1 8 ? 38.152 72.935 57.525 1.00 40.56 58 CYS B O 1
ATOM 4401 N N . GLN B 1 9 ? 37.289 74.965 57.893 1.00 39.65 59 GLN B N 1
ATOM 4402 C CA . GLN B 1 9 ? 36.630 75.032 56.610 1.00 43.57 59 GLN B CA 1
ATOM 4403 C C . GLN B 1 9 ? 37.491 75.789 55.582 1.00 44.61 59 GLN B C 1
ATOM 4404 O O . GLN B 1 9 ? 38.653 76.098 55.857 1.00 54.43 59 GLN B O 1
ATOM 4418 N N . GLU B 1 10 ? 36.914 76.077 54.417 1.00 41.82 60 GLU B N 1
ATOM 4419 C CA . GLU B 1 10 ? 37.648 76.497 53.214 1.00 40.66 60 GLU B CA 1
ATOM 4420 C C . GLU B 1 10 ? 38.422 77.803 53.356 1.00 36.39 60 GLU B C 1
ATOM 4421 O O . GLU B 1 10 ? 39.593 77.906 52.942 1.00 35.45 60 GLU B O 1
ATOM 4433 N N . ALA B 1 11 ? 37.757 78.806 53.916 1.00 41.39 61 ALA B N 1
ATOM 4434 C CA . ALA B 1 11 ? 38.350 80.114 54.148 1.00 43.06 61 ALA B CA 1
ATOM 4435 C C . ALA B 1 11 ? 37.887 80.664 55.514 1.00 46.71 61 ALA B C 1
ATOM 4436 O O . ALA B 1 11 ? 37.961 81.865 55.778 1.00 39.66 61 ALA B O 1
ATOM 4443 N N . GLN B 1 12 ? 37.424 79.777 56.382 1.00 42.96 62 GLN B N 1
ATOM 4444 C CA . GLN B 1 12 ? 37.020 80.181 57.714 1.00 46.45 62 GLN B CA 1
ATOM 4445 C C . GLN B 1 12 ? 37.157 79.021 58.674 1.00 43.98 62 GLN B C 1
ATOM 4446 O O . GLN B 1 12 ? 37.222 77.860 58.242 1.00 50.53 62 GLN B O 1
ATOM 4460 N N . LEU B 1 13 ? 37.230 79.339 59.969 1.00 55.71 63 LEU B N 1
ATOM 4461 C CA . LEU B 1 13 ? 37.126 78.324 61.017 1.00 34.24 63 LEU B CA 1
ATOM 4462 C C . LEU B 1 13 ? 35.916 78.603 61.859 1.00 31.13 63 LEU B C 1
ATOM 4463 O O . LEU B 1 13 ? 35.501 79.760 62.027 1.00 45.74 63 LEU B O 1
ATOM 4479 N N . VAL B 1 14 ? 35.324 77.531 62.371 1.00 31.25 64 VAL B N 1
ATOM 4480 C CA . VAL B 1 14 ? 34.165 77.631 63.253 1.00 28.72 64 VAL B CA 1
ATOM 4481 C C . VAL B 1 14 ? 34.456 76.843 64.517 1.00 49.15 64 VAL B C 1
ATOM 4482 O O . VAL B 1 14 ? 34.648 75.631 64.482 1.00 61.47 64 VAL B O 1
ATOM 4495 N N . VAL B 1 15 ? 34.525 77.558 65.634 1.00 37.51 65 VAL B N 1
ATOM 4496 C CA . VAL B 1 15 ? 34.795 76.961 66.932 1.00 40.56 65 VAL B CA 1
ATOM 4497 C C . VAL B 1 15 ? 33.563 76.914 67.813 1.00 37.43 65 VAL B C 1
ATOM 4498 O O . VAL B 1 15 ? 32.914 77.940 68.052 1.00 34.60 65 VAL B O 1
ATOM 4511 N N . THR B 1 16 ? 33.236 75.723 68.301 1.00 34.27 66 THR B N 1
ATOM 4512 C CA . THR B 1 16 ? 32.100 75.566 69.199 1.00 43.81 66 THR B CA 1
ATOM 4513 C C . THR B 1 16 ? 32.575 75.173 70.606 1.00 42.11 66 THR B C 1
ATOM 4514 O O . THR B 1 16 ? 33.269 74.172 70.794 1.00 45.15 66 THR B O 1
ATOM 4525 N N . VAL B 1 17 ? 32.181 75.964 71.590 1.00 29.28 67 VAL B N 1
ATOM 4526 C CA . VAL B 1 17 ? 32.623 75.788 72.962 1.00 41.93 67 VAL B CA 1
ATOM 4527 C C . VAL B 1 17 ? 31.469 75.520 73.928 1.00 35.97 67 VAL B C 1
ATOM 4528 O O . VAL B 1 17 ? 30.496 76.276 73.958 1.00 34.22 67 VAL B O 1
ATOM 4541 N N . HIS B 1 18 ? 31.565 74.453 74.719 1.00 45.13 68 HIS B N 1
ATOM 4542 C CA . HIS B 1 18 ? 30.552 74.270 75.760 1.00 47.19 68 HIS B CA 1
ATOM 4543 C C . HIS B 1 18 ? 30.782 75.189 76.962 1.00 42.18 68 HIS B C 1
ATOM 4544 O O . HIS B 1 18 ? 31.907 75.364 77.410 1.00 44.91 68 HIS B O 1
ATOM 4558 N N . ARG B 1 19 ? 29.704 75.753 77.489 1.00 35.61 69 ARG B N 1
ATOM 4559 C CA . ARG B 1 19 ? 29.784 76.640 78.617 1.00 45.45 69 ARG B CA 1
ATOM 4560 C C . ARG B 1 19 ? 30.114 75.875 79.908 1.00 57.62 69 ARG B C 1
ATOM 4561 O O . ARG B 1 19 ? 30.679 76.447 80.834 1.00 41.01 69 ARG B O 1
ATOM 4582 N N . ASP B 1 20 ? 29.777 74.585 79.952 1.00 47.08 70 ASP B N 1
ATOM 4583 C CA . ASP B 1 20 ? 30.290 73.693 80.986 1.00 44.92 70 ASP B CA 1
ATOM 4584 C C . ASP B 1 20 ? 31.706 73.295 80.594 1.00 45.07 70 ASP B C 1
ATOM 4585 O O . ASP B 1 20 ? 32.020 72.118 80.339 1.00 53.61 70 ASP B O 1
ATOM 4594 N N . LEU B 1 21 ? 32.564 74.294 80.560 1.00 36.92 71 LEU B N 1
ATOM 4595 C CA . LEU B 1 21 ? 33.886 74.159 79.968 1.00 52.68 71 LEU B CA 1
ATOM 4596 C C . LEU B 1 21 ? 34.819 73.287 80.798 1.00 56.14 71 LEU B C 1
ATOM 4597 O O . LEU B 1 21 ? 35.662 72.612 80.245 1.00 74.70 71 LEU B O 1
ATOM 4613 N N . PHE B 1 22 ? 34.679 73.263 82.111 1.00 50.88 72 PHE B N 1
ATOM 4614 C CA . PHE B 1 22 ? 35.639 72.520 82.933 1.00 41.49 72 PHE B CA 1
ATOM 4615 C C . PHE B 1 22 ? 35.112 71.178 83.446 1.00 33.90 72 PHE B C 1
ATOM 4616 O O . PHE B 1 22 ? 35.819 70.441 84.133 1.00 59.44 72 PHE B O 1
ATOM 4633 N N . GLY B 1 23 ? 33.877 70.851 83.094 1.00 47.53 73 GLY B N 1
ATOM 4634 C CA . GLY B 1 23 ? 33.328 69.542 83.397 1.00 40.85 73 GLY B CA 1
ATOM 4635 C C . GLY B 1 23 ? 32.880 69.379 84.837 1.00 56.69 73 GLY B C 1
ATOM 4636 O O . GLY B 1 23 ? 32.845 68.268 85.382 1.00 47.26 73 GLY B O 1
ATOM 4640 N N . THR B 1 24 ? 32.521 70.499 85.443 1.00 49.62 74 THR B N 1
ATOM 4641 C CA . THR B 1 24 ? 32.104 70.542 86.825 1.00 44.57 74 THR B CA 1
ATOM 4642 C C . THR B 1 24 ? 30.598 70.747 86.915 1.00 46.95 74 THR B C 1
ATOM 4643 O O . THR B 1 24 ? 30.021 70.682 87.989 1.00 49.41 74 THR B O 1
ATOM 4654 N N . GLY B 1 25 ? 29.964 71.024 85.789 1.00 46.02 75 GLY B N 1
ATOM 4655 C CA . GLY B 1 25 ? 28.553 71.332 85.772 1.00 37.78 75 GLY B CA 1
ATOM 4656 C C . GLY B 1 25 ? 28.272 72.815 85.827 1.00 56.76 75 GLY B C 1
ATOM 4657 O O . GLY B 1 25 ? 27.185 73.255 85.461 1.00 68.22 75 GLY B O 1
ATOM 4661 N N . ARG B 1 26 ? 29.246 73.602 86.283 1.00 35.90 76 ARG B N 1
ATOM 4662 C CA . ARG B 1 26 ? 29.050 75.057 86.428 1.00 55.68 76 ARG B CA 1
ATOM 4663 C C . ARG B 1 26 ? 29.229 75.762 85.087 1.00 67.14 76 ARG B C 1
ATOM 4664 O O . ARG B 1 26 ? 30.291 75.663 84.480 1.00 61.85 76 ARG B O 1
ATOM 4685 N N . LEU B 1 27 ? 28.213 76.484 84.633 1.00 62.68 77 LEU B N 1
ATOM 4686 C CA . LEU B 1 27 ? 28.264 77.081 83.315 1.00 41.34 77 LEU B CA 1
ATOM 4687 C C . LEU B 1 27 ? 28.906 78.457 83.362 1.00 55.76 77 LEU B C 1
ATOM 4688 O O . LEU B 1 27 ? 28.524 79.297 84.180 1.00 49.66 77 LEU B O 1
ATOM 4704 N N . ILE B 1 28 ? 29.873 78.692 82.482 1.00 39.02 78 ILE B N 1
ATOM 4705 C CA . ILE B 1 28 ? 30.495 79.993 82.380 1.00 44.15 78 ILE B CA 1
ATOM 4706 C C . ILE B 1 28 ? 29.606 80.938 81.581 1.00 52.61 78 ILE B C 1
ATOM 4707 O O . ILE B 1 28 ? 28.667 80.511 80.884 1.00 56.65 78 ILE B O 1
ATOM 4723 N N . ASN B 1 29 ? 29.877 82.231 81.708 1.00 40.26 79 ASN B N 1
ATOM 4724 C CA . ASN B 1 29 ? 29.123 83.233 80.975 1.00 60.72 79 ASN B CA 1
ATOM 4725 C C . ASN B 1 29 ? 29.582 83.292 79.538 1.00 56.52 79 ASN B C 1
ATOM 4726 O O . ASN B 1 29 ? 30.771 83.328 79.275 1.00 44.72 79 ASN B O 1
ATOM 4737 N N . ALA B 1 30 ? 28.638 83.312 78.607 1.00 42.45 80 ALA B N 1
ATOM 4738 C CA . ALA B 1 30 ? 28.991 83.350 77.208 1.00 45.44 80 ALA B CA 1
ATOM 4739 C C . ALA B 1 30 ? 29.927 84.518 76.912 1.00 47.39 80 ALA B C 1
ATOM 4740 O O . ALA B 1 30 ? 30.944 84.340 76.251 1.00 39.17 80 ALA B O 1
ATOM 4747 N N . ALA B 1 31 ? 29.611 85.697 77.447 1.00 38.19 81 ALA B N 1
ATOM 4748 C CA . ALA B 1 31 ? 30.391 86.909 77.163 1.00 30.72 81 ALA B CA 1
ATOM 4749 C C . ALA B 1 31 ? 31.832 86.875 77.675 1.00 46.35 81 ALA B C 1
ATOM 4750 O O . ALA B 1 31 ? 32.631 87.739 77.345 1.00 55.22 81 ALA B O 1
ATOM 4757 N N . ASP B 1 32 ? 32.150 85.896 78.507 1.00 51.68 82 ASP B N 1
ATOM 4758 C CA . ASP B 1 32 ? 33.493 85.770 79.046 1.00 43.02 82 ASP B CA 1
ATOM 4759 C C . ASP B 1 32 ? 34.410 85.001 78.081 1.00 55.29 82 ASP B C 1
ATOM 4760 O O . ASP B 1 32 ? 35.613 84.871 78.362 1.00 50.90 82 ASP B O 1
ATOM 4769 N N . LEU B 1 33 ? 33.849 84.517 76.959 1.00 40.56 83 LEU B N 1
ATOM 4770 C CA . LEU B 1 33 ? 34.619 83.838 75.927 1.00 42.81 83 LEU B CA 1
ATOM 4771 C C . LEU B 1 33 ? 34.847 84.757 74.723 1.00 49.89 83 LEU B C 1
ATOM 4772 O O . LEU B 1 33 ? 33.936 85.437 74.281 1.00 45.09 83 LEU B O 1
ATOM 4788 N N . THR B 1 34 ? 36.069 84.751 74.195 1.00 40.40 84 THR B N 1
ATOM 4789 C CA . THR B 1 34 ? 36.406 85.497 72.999 1.00 33.39 84 THR B CA 1
ATOM 4790 C C . THR B 1 34 ? 37.392 84.722 72.146 1.00 47.50 84 THR B C 1
ATOM 4791 O O . THR B 1 34 ? 37.992 83.757 72.615 1.00 44.80 84 THR B O 1
ATOM 4802 N N . LEU B 1 35 ? 37.550 85.149 70.896 1.00 57.71 85 LEU B N 1
ATOM 4803 C CA . LEU B 1 35 ? 38.405 84.450 69.939 1.00 41.51 85 LEU B CA 1
ATOM 4804 C C . LEU B 1 35 ? 39.631 85.264 69.539 1.00 41.37 85 LEU B C 1
ATOM 4805 O O . LEU B 1 35 ? 39.523 86.426 69.145 1.00 41.69 85 LEU B O 1
ATOM 4821 N N . GLY B 1 36 ? 40.799 84.640 69.650 1.00 27.29 86 GLY B N 1
ATOM 4822 C CA . GLY B 1 36 ? 42.051 85.256 69.260 1.00 36.83 86 GLY B CA 1
ATOM 4823 C C . GLY B 1 36 ? 42.478 86.405 70.151 1.00 45.24 86 GLY B C 1
ATOM 4824 O O . GLY B 1 36 ? 41.707 86.843 70.999 1.00 47.89 86 GLY B O 1
ATOM 4828 N N . PRO B 1 37 ? 43.713 86.897 69.950 1.00 46.14 87 PRO B N 1
ATOM 4829 C CA . PRO B 1 37 ? 44.272 88.031 70.694 1.00 40.81 87 PRO B CA 1
ATOM 4830 C C . PRO B 1 37 ? 43.426 89.284 70.549 1.00 53.60 87 PRO B C 1
ATOM 4831 O O . PRO B 1 37 ? 43.577 90.223 71.324 1.00 58.39 87 PRO B O 1
ATOM 4842 N N . ALA B 1 38 ? 42.558 89.297 69.546 1.00 44.10 88 ALA B N 1
ATOM 4843 C CA . ALA B 1 38 ? 41.738 90.462 69.240 1.00 45.23 88 ALA B CA 1
ATOM 4844 C C . ALA B 1 38 ? 40.492 90.472 70.113 1.00 56.04 88 ALA B C 1
ATOM 4845 O O . ALA B 1 38 ? 39.811 91.485 70.230 1.00 54.25 88 ALA B O 1
ATOM 4852 N N . ALA B 1 39 ? 40.187 89.329 70.716 1.00 50.06 89 ALA B N 1
ATOM 4853 C CA . ALA B 1 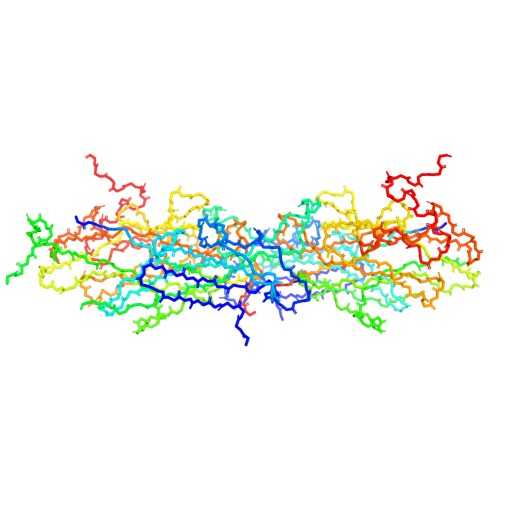39 ? 38.995 89.210 71.544 1.00 55.21 89 ALA B CA 1
ATOM 4854 C C . ALA B 1 39 ? 37.711 89.444 70.745 1.00 43.93 89 ALA B C 1
ATOM 4855 O O . ALA B 1 39 ? 36.893 90.290 71.111 1.00 68.01 89 ALA B O 1
ATOM 4862 N N . CYS B 1 40 ? 37.531 88.684 69.674 1.00 41.24 90 CYS B N 1
ATOM 4863 C CA . CYS B 1 40 ? 36.340 88.796 68.838 1.00 52.67 90 CYS B CA 1
ATOM 4864 C C . CYS B 1 40 ? 35.183 88.162 69.577 1.00 40.39 90 CYS B C 1
ATOM 4865 O O . CYS B 1 40 ? 35.349 87.122 70.235 1.00 49.44 90 CYS B O 1
ATOM 4872 N N . LYS B 1 41 ? 34.008 88.781 69.500 1.00 45.94 91 LYS B N 1
ATOM 4873 C CA . LYS B 1 41 ? 32.856 88.270 70.250 1.00 47.53 91 LYS B CA 1
ATOM 4874 C C . LYS B 1 41 ? 32.290 87.082 69.507 1.00 44.50 91 LYS B C 1
ATOM 4875 O O . LYS B 1 41 ? 32.611 86.856 68.350 1.00 43.67 91 LYS B O 1
ATOM 4894 N N . HIS B 1 42 ? 31.467 86.313 70.197 1.00 45.87 92 HIS B N 1
ATOM 4895 C CA . HIS B 1 42 ? 30.869 85.125 69.610 1.00 43.24 92 HIS B CA 1
ATOM 4896 C C . HIS B 1 42 ? 29.887 85.490 68.506 1.00 43.88 92 HIS B C 1
ATOM 4897 O O . HIS B 1 42 ? 29.357 86.598 68.461 1.00 47.36 92 HIS B O 1
ATOM 4911 N N . SER B 1 43 ? 29.646 84.535 67.619 1.00 38.92 93 SER B N 1
ATOM 4912 C CA . SER B 1 43 ? 28.770 84.752 66.484 1.00 44.56 93 SER B CA 1
ATOM 4913 C C . SER B 1 43 ? 27.356 84.232 66.764 1.00 49.66 93 SER B C 1
ATOM 4914 O O . SER B 1 43 ? 26.398 84.745 66.210 1.00 65.50 93 SER B O 1
ATOM 4922 N N . SER B 1 44 ? 27.229 83.228 67.622 1.00 39.32 94 SER B N 1
ATOM 4923 C CA . SER B 1 44 ? 25.919 82.692 67.971 1.00 57.17 94 SER B CA 1
ATOM 4924 C C . SER B 1 44 ? 25.953 81.859 69.260 1.00 53.07 94 SER B C 1
ATOM 4925 O O . SER B 1 44 ? 27.020 81.516 69.750 1.00 45.76 94 SER B O 1
ATOM 4933 N N . LEU B 1 45 ? 24.768 81.537 69.774 1.00 37.36 95 LEU B N 1
ATOM 4934 C CA . LEU B 1 45 ? 24.601 80.736 70.967 1.00 50.08 95 LEU B CA 1
ATOM 4935 C C . LEU B 1 45 ? 23.525 79.693 70.749 1.00 46.23 95 LEU B C 1
ATOM 4936 O O . LEU B 1 45 ? 22.474 80.012 70.224 1.00 66.71 95 LEU B O 1
ATOM 4952 N N . ASN B 1 46 ? 23.760 78.471 71.216 1.00 48.54 96 ASN B N 1
ATOM 4953 C CA . ASN B 1 46 ? 22.735 77.448 71.225 1.00 48.06 96 ASN B CA 1
ATOM 4954 C C . ASN B 1 46 ? 22.337 77.150 72.658 1.00 51.74 96 ASN B C 1
ATOM 4955 O O . ASN B 1 46 ? 22.987 76.360 73.348 1.00 68.16 96 ASN B O 1
ATOM 4966 N N . ALA B 1 47 ? 21.267 77.800 73.100 1.00 57.08 97 ALA B N 1
ATOM 4967 C CA . ALA B 1 47 ? 20.850 77.755 74.506 1.00 50.65 97 ALA B CA 1
ATOM 4968 C C . ALA B 1 47 ? 20.501 76.348 74.977 1.00 56.73 97 ALA B C 1
ATOM 4969 O O . ALA B 1 47 ? 20.791 75.988 76.092 1.00 78.60 97 ALA B O 1
ATOM 4976 N N . ALA B 1 48 ? 19.881 75.553 74.113 1.00 60.38 98 ALA B N 1
ATOM 4977 C CA . ALA B 1 48 ? 19.490 74.196 74.476 1.00 44.31 98 ALA B CA 1
ATOM 4978 C C . ALA B 1 48 ? 20.671 73.326 74.906 1.00 43.76 98 ALA B C 1
ATOM 4979 O O . ALA B 1 48 ? 20.481 72.405 75.681 1.00 54.24 98 ALA B O 1
ATOM 4986 N N . HIS B 1 49 ? 21.860 73.573 74.334 1.00 36.09 99 HIS B N 1
ATOM 4987 C CA . HIS B 1 49 ? 23.070 72.764 74.605 1.00 44.58 99 HIS B CA 1
ATOM 4988 C C . HIS B 1 49 ? 24.135 73.610 75.279 1.00 42.45 99 HIS B C 1
ATOM 4989 O O . HIS B 1 49 ? 25.316 73.250 75.308 1.00 46.63 99 HIS B O 1
ATOM 5003 N N . ASN B 1 50 ? 23.709 74.769 75.753 1.00 41.83 100 ASN B N 1
ATOM 5004 C CA . ASN B 1 50 ? 24.604 75.730 76.354 1.00 44.87 100 ASN B CA 1
ATOM 5005 C C . ASN B 1 50 ? 25.946 75.792 75.643 1.00 40.84 100 ASN B C 1
ATOM 5006 O O . ASN B 1 50 ? 26.992 75.598 76.279 1.00 48.98 100 ASN B O 1
ATOM 5017 N N . THR B 1 51 ? 25.917 76.061 74.349 1.00 40.08 101 THR B N 1
ATOM 5018 C CA . THR B 1 51 ? 27.140 76.220 73.568 1.00 40.74 101 THR B CA 1
ATOM 5019 C C . THR B 1 51 ? 27.267 77.638 73.070 1.00 40.36 101 THR B C 1
ATOM 5020 O O . THR B 1 51 ? 26.307 78.404 73.068 1.00 45.24 101 THR B O 1
ATOM 5031 N N . VAL B 1 52 ? 28.486 77.982 72.686 1.00 32.49 102 VAL B N 1
ATOM 5032 C CA . VAL B 1 52 ? 28.811 79.303 72.173 1.00 34.49 102 VAL B CA 1
ATOM 5033 C C . VAL B 1 52 ? 29.679 79.082 70.932 1.00 44.96 102 VAL B C 1
ATOM 5034 O O . VAL B 1 52 ? 30.641 78.332 71.016 1.00 42.78 102 VAL B O 1
ATOM 5047 N N . THR B 1 53 ? 29.338 79.711 69.806 1.00 35.82 103 THR B N 1
ATOM 5048 C CA . THR B 1 53 ? 30.060 79.499 68.582 1.00 34.66 103 THR B CA 1
ATOM 5049 C C . THR B 1 53 ? 30.750 80.771 68.132 1.00 52.04 103 THR B C 1
ATOM 5050 O O . THR B 1 53 ? 30.195 81.864 68.244 1.00 49.15 103 THR B O 1
ATOM 5061 N N . PHE B 1 54 ? 31.981 80.609 67.640 1.00 24.84 104 PHE B N 1
ATOM 5062 C CA . PHE B 1 54 ? 32.745 81.675 67.014 1.00 47.53 104 PHE B CA 1
ATOM 5063 C C . PHE B 1 54 ? 33.052 81.314 65.575 1.00 42.86 104 PHE B C 1
ATOM 5064 O O . PHE B 1 54 ? 33.448 80.196 65.291 1.00 49.00 104 PHE B O 1
ATOM 5081 N N . ALA B 1 55 ? 32.897 82.265 64.662 1.00 52.28 105 ALA B N 1
ATOM 5082 C CA . ALA B 1 55 ? 33.240 82.033 63.268 1.00 39.39 105 ALA B CA 1
ATOM 5083 C C . ALA B 1 55 ? 34.065 83.188 62.767 1.00 32.41 105 ALA B C 1
ATOM 5084 O O . ALA B 1 55 ? 33.673 84.363 62.925 1.00 36.74 105 ALA B O 1
ATOM 5091 N N . ALA B 1 56 ? 35.212 82.878 62.157 1.00 27.12 106 ALA B N 1
ATOM 5092 C CA . ALA B 1 56 ? 36.070 83.944 61.632 1.00 40.77 106 ALA B CA 1
ATOM 5093 C C . ALA B 1 56 ? 36.884 83.520 60.449 1.00 43.86 106 ALA B C 1
ATOM 5094 O O . ALA B 1 56 ? 37.209 82.350 60.293 1.00 50.80 106 ALA B O 1
ATOM 5101 N N . GLY B 1 57 ? 37.205 84.490 59.607 1.00 33.16 107 GLY B N 1
ATOM 5102 C CA . GLY B 1 57 ? 38.103 84.253 58.494 1.00 34.45 107 GLY B CA 1
ATOM 5103 C C . GLY B 1 57 ? 39.436 83.779 59.018 1.00 37.70 107 GLY B C 1
ATOM 5104 O O . GLY B 1 57 ? 39.817 84.136 60.112 1.00 49.93 107 GLY B O 1
ATOM 5108 N N . LEU B 1 58 ? 40.144 82.997 58.210 1.00 45.48 108 LEU B N 1
ATOM 5109 C CA . LEU B 1 58 ? 41.404 82.393 58.604 1.00 35.51 108 LEU B CA 1
ATOM 5110 C C . LEU B 1 58 ? 42.504 83.412 58.881 1.00 45.00 108 LEU B C 1
ATOM 5111 O O . LEU B 1 58 ? 43.552 83.046 59.394 1.00 64.63 108 LEU B O 1
ATOM 5127 N N . HIS B 1 59 ? 42.279 84.670 58.522 1.00 50.69 109 HIS B N 1
ATOM 5128 C CA . HIS B 1 59 ? 43.280 85.723 58.716 1.00 41.41 109 HIS B CA 1
ATOM 5129 C C . HIS B 1 59 ? 42.806 86.781 59.692 1.00 43.08 109 HIS B C 1
ATOM 5130 O O . HIS B 1 59 ? 43.545 87.705 60.007 1.00 57.89 109 HIS B O 1
ATOM 5144 N N . GLU B 1 60 ? 41.571 86.658 60.174 1.00 36.95 110 GLU B N 1
ATOM 5145 C CA . GLU B 1 60 ? 41.019 87.633 61.114 1.00 50.34 110 GLU B CA 1
ATOM 5146 C C . GLU B 1 60 ? 41.387 87.335 62.583 1.00 58.66 110 GLU B C 1
ATOM 5147 O O . GLU B 1 60 ? 41.924 86.279 62.919 1.00 42.01 110 GLU B O 1
ATOM 5159 N N . CYS B 1 61 ? 41.087 88.297 63.444 1.00 55.67 111 CYS B N 1
ATOM 5160 C CA . CYS B 1 61 ? 41.097 88.093 64.871 1.00 46.98 111 CYS B CA 1
ATOM 5161 C C . CYS B 1 61 ? 42.472 87.779 65.443 1.00 41.43 111 CYS B C 1
ATOM 5162 O O . CYS B 1 61 ? 42.577 87.225 66.525 1.00 65.75 111 CYS B O 1
ATOM 5169 N N . GLY B 1 62 ? 43.530 88.126 64.720 1.00 35.97 112 GLY B N 1
ATOM 5170 C CA . GLY B 1 62 ? 44.889 87.986 65.227 1.00 32.14 112 GLY B CA 1
ATOM 5171 C C . GLY B 1 62 ? 45.465 86.595 65.074 1.00 45.94 112 GLY B C 1
ATOM 5172 O O . GLY B 1 62 ? 46.403 86.205 65.776 1.00 54.11 112 GLY B O 1
ATOM 5176 N N . SER B 1 63 ? 44.919 85.823 64.157 1.00 40.17 113 SER B N 1
ATOM 5177 C CA . SER B 1 63 ? 45.480 84.506 63.917 1.00 52.96 113 SER B CA 1
ATOM 5178 C C . SER B 1 63 ? 46.874 84.655 63.321 1.00 48.97 113 SER B C 1
ATOM 5179 O O . SER B 1 63 ? 47.248 85.722 62.839 1.00 46.51 113 SER B O 1
ATOM 5187 N N . VAL B 1 64 ? 47.634 83.574 63.365 1.00 49.20 114 VAL B N 1
ATOM 5188 C CA . VAL B 1 64 ? 49.019 83.578 62.946 1.00 33.49 114 VAL B CA 1
ATOM 5189 C C . VAL B 1 64 ? 49.272 82.389 62.044 1.00 52.10 114 VAL B C 1
ATOM 5190 O O . VAL B 1 64 ? 48.957 81.255 62.372 1.00 55.15 114 VAL B O 1
ATOM 5203 N N . VAL B 1 65 ? 49.823 82.650 60.871 1.00 38.76 115 VAL B N 1
ATOM 5204 C CA . VAL B 1 65 ? 50.006 81.572 59.921 1.00 40.94 115 VAL B CA 1
ATOM 5205 C C . VAL B 1 65 ? 51.474 81.206 59.845 1.00 46.36 115 VAL B C 1
ATOM 5206 O O . VAL B 1 65 ? 52.340 82.078 59.803 1.00 43.98 115 VAL B O 1
ATOM 5219 N N . GLN B 1 66 ? 51.731 79.906 59.888 1.00 47.88 116 GLN B N 1
ATOM 5220 C CA . GLN B 1 66 ? 53.046 79.373 59.608 1.00 54.64 116 GLN B CA 1
ATOM 5221 C C . GLN B 1 66 ? 52.990 78.647 58.266 1.00 51.27 116 GLN B C 1
ATOM 5222 O O . GLN B 1 66 ? 52.085 77.849 58.032 1.00 64.02 116 GLN B O 1
ATOM 5236 N N . VAL B 1 67 ? 53.940 78.933 57.379 1.00 58.73 117 VAL B N 1
ATOM 5237 C CA . VAL B 1 67 ? 53.999 78.269 56.067 1.00 46.77 117 VAL B CA 1
ATOM 5238 C C . VAL B 1 67 ? 55.118 77.234 56.073 1.00 62.56 117 VAL B C 1
ATOM 5239 O O . VAL B 1 67 ? 56.283 77.599 56.111 1.00 62.74 117 VAL B O 1
ATOM 5252 N N . THR B 1 68 ? 54.758 75.954 56.051 1.00 52.09 118 THR B N 1
ATOM 5253 C CA . THR B 1 68 ? 55.736 74.891 55.972 1.00 58.61 118 THR B CA 1
ATOM 5254 C C . THR B 1 68 ? 55.851 74.431 54.516 1.00 87.99 118 THR B C 1
ATOM 5255 O O . THR B 1 68 ? 55.080 74.863 53.661 1.00 79.57 118 THR B O 1
ATOM 5266 N N . PRO B 1 69 ? 56.824 73.554 54.227 1.00 100.03 119 PRO B N 1
ATOM 5267 C CA . PRO B 1 69 ? 57.050 73.088 52.852 1.00 93.84 119 PRO B CA 1
ATOM 5268 C C . PRO B 1 69 ? 55.789 72.557 52.162 1.00 85.97 119 PRO B C 1
ATOM 5269 O O . PRO B 1 69 ? 55.600 72.784 50.967 1.00 75.46 119 PRO B O 1
ATOM 5280 N N . ASP B 1 70 ? 54.939 71.871 52.917 1.00 82.62 120 ASP B N 1
ATOM 5281 C CA . ASP B 1 70 ? 53.814 71.149 52.340 1.00 74.07 120 ASP B CA 1
ATOM 5282 C C . ASP B 1 70 ? 52.458 71.484 52.977 1.00 77.47 120 ASP B C 1
ATOM 5283 O O . ASP B 1 70 ? 51.439 70.911 52.594 1.00 76.17 120 ASP B O 1
ATOM 5292 N N . THR B 1 71 ? 52.445 72.387 53.957 1.00 72.70 121 THR B N 1
ATOM 5293 C CA . THR B 1 71 ? 51.224 72.690 54.713 1.00 69.15 121 THR B CA 1
ATOM 5294 C C . THR B 1 71 ? 51.140 74.152 55.152 1.00 55.29 121 THR B C 1
ATOM 5295 O O . THR B 1 71 ? 52.147 74.868 55.252 1.00 50.81 121 THR B O 1
ATOM 5306 N N . LEU B 1 72 ? 49.917 74.602 55.396 1.00 46.64 122 LEU B N 1
ATOM 5307 C CA . LEU B 1 72 ? 49.669 75.910 56.008 1.00 49.91 122 LEU B CA 1
ATOM 5308 C C . LEU B 1 72 ? 48.993 75.660 57.328 1.00 47.99 122 LEU B C 1
ATOM 5309 O O . LEU B 1 72 ? 48.010 74.909 57.371 1.00 58.09 122 LEU B O 1
ATOM 5325 N N . ILE B 1 73 ? 49.507 76.287 58.385 1.00 55.78 123 ILE B N 1
ATOM 5326 C CA . ILE B 1 73 ? 48.975 76.117 59.742 1.00 37.58 123 ILE B CA 1
ATOM 5327 C C . ILE B 1 73 ? 48.535 77.455 60.296 1.00 48.10 123 ILE B C 1
ATOM 5328 O O . ILE B 1 73 ? 49.368 78.347 60.517 1.00 44.36 123 ILE B O 1
ATOM 5344 N N . TYR B 1 74 ? 47.228 77.600 60.506 1.00 34.64 124 TYR B N 1
ATOM 5345 C CA . TYR B 1 74 ? 46.688 78.797 61.156 1.00 48.06 124 TYR B CA 1
ATOM 5346 C C . TYR B 1 74 ? 46.472 78.549 62.647 1.00 47.26 124 TYR B C 1
ATOM 5347 O O . TYR B 1 74 ? 45.857 77.544 63.042 1.00 45.40 124 TYR B O 1
ATOM 5365 N N . ARG B 1 75 ? 46.965 79.470 63.464 1.00 44.59 125 ARG B N 1
ATOM 5366 C CA . ARG B 1 75 ? 46.925 79.315 64.907 1.00 35.19 125 ARG B CA 1
ATOM 5367 C C . ARG B 1 75 ? 46.249 80.465 65.590 1.00 37.26 125 ARG B C 1
ATOM 5368 O O . ARG B 1 75 ? 46.610 81.622 65.382 1.00 41.37 125 ARG B O 1
ATOM 5389 N N . THR B 1 76 ? 45.308 80.132 66.473 1.00 35.88 126 THR B N 1
ATOM 5390 C CA . THR B 1 76 ? 44.613 81.142 67.236 1.00 31.51 126 THR B CA 1
ATOM 5391 C C . THR B 1 76 ? 44.312 80.575 68.642 1.00 53.57 126 THR B C 1
ATOM 5392 O O . THR B 1 76 ? 44.952 79.600 69.081 1.00 45.51 126 THR B O 1
ATOM 5403 N N . LEU B 1 77 ? 43.383 81.196 69.367 1.00 43.99 127 LEU B N 1
ATOM 5404 C CA . LEU B 1 77 ? 42.998 80.691 70.670 1.00 40.18 127 LEU B CA 1
ATOM 5405 C C . LEU B 1 77 ? 41.631 81.185 71.114 1.00 39.85 127 LEU B C 1
ATOM 5406 O O . LEU B 1 77 ? 41.111 82.164 70.597 1.00 43.19 127 LEU B O 1
ATOM 5422 N N . ILE B 1 78 ? 41.039 80.459 72.045 1.00 33.80 128 ILE B N 1
ATOM 5423 C CA . ILE B 1 78 ? 39.877 80.930 72.764 1.00 40.94 128 ILE B CA 1
ATOM 5424 C C . ILE B 1 78 ? 40.315 81.466 74.128 1.00 43.12 128 ILE B C 1
ATOM 5425 O O . ILE B 1 78 ? 41.021 80.783 74.869 1.00 43.12 128 ILE B O 1
ATOM 5441 N N . ASN B 1 79 ? 39.916 82.686 74.466 1.00 41.88 129 ASN B N 1
ATOM 5442 C CA . ASN B 1 79 ? 40.162 83.203 75.813 1.00 34.91 129 ASN B CA 1
ATOM 5443 C C . ASN B 1 79 ? 38.928 83.111 76.699 1.00 34.91 129 ASN B C 1
ATOM 5444 O O . ASN B 1 79 ? 37.807 83.462 76.290 1.00 44.09 129 ASN B O 1
ATOM 5455 N N . TYR B 1 80 ? 39.136 82.650 77.924 1.00 41.32 130 TYR B N 1
ATOM 5456 C CA . TYR B 1 80 ? 38.113 82.771 78.957 1.00 37.91 130 TYR B CA 1
ATOM 5457 C C . TYR B 1 80 ? 38.596 83.788 79.965 1.00 40.15 130 TYR B C 1
ATOM 5458 O O . TYR B 1 80 ? 39.616 83.600 80.630 1.00 49.79 130 TYR B O 1
ATOM 5476 N N . ASP B 1 81 ? 37.896 84.904 80.035 1.00 53.15 131 ASP B N 1
ATOM 5477 C CA . ASP B 1 81 ? 38.276 85.952 80.962 1.00 48.77 131 ASP B CA 1
ATOM 5478 C C . ASP B 1 81 ? 37.087 86.233 81.860 1.00 41.41 131 ASP B C 1
ATOM 5479 O O . ASP B 1 81 ? 36.167 86.958 81.469 1.00 44.78 131 ASP B O 1
ATOM 5488 N N . PRO B 1 82 ? 37.111 85.651 83.068 1.00 57.38 132 PRO B N 1
ATOM 5489 C CA . PRO B 1 82 ? 35.945 85.763 83.934 1.00 50.66 132 PRO B CA 1
ATOM 5490 C C . PRO B 1 82 ? 35.642 87.193 84.311 1.00 54.29 132 PRO B C 1
ATOM 5491 O O . PRO B 1 82 ? 36.546 88.055 84.415 1.00 49.06 132 PRO B O 1
ATOM 5502 N N . SER B 1 83 ? 34.340 87.411 84.486 1.00 33.10 133 SER B N 1
ATOM 5503 C CA . SER B 1 83 ? 33.786 88.667 84.973 1.00 61.97 133 SER B CA 1
ATOM 5504 C C . SER B 1 83 ? 34.089 88.810 86.460 1.00 67.79 133 SER B C 1
ATOM 5505 O O . SER B 1 83 ? 34.230 87.804 87.173 1.00 41.32 133 SER B O 1
ATOM 5513 N N . PRO B 1 84 ? 34.188 90.062 86.926 1.00 54.38 134 PRO B N 1
ATOM 5514 C CA . PRO B 1 84 ? 34.597 90.390 88.289 1.00 46.75 134 PRO B CA 1
ATOM 5515 C C . PRO B 1 84 ? 33.749 89.725 89.350 1.00 55.29 134 PRO B C 1
ATOM 5516 O O . PRO B 1 84 ? 32.540 89.612 89.200 1.00 54.64 134 PRO B O 1
ATOM 5527 N N . ALA B 1 85 ? 34.403 89.282 90.422 1.00 59.10 135 ALA B N 1
ATOM 5528 C CA . ALA B 1 85 ? 33.720 88.685 91.566 1.00 58.09 135 ALA B CA 1
ATOM 5529 C C . ALA B 1 85 ? 32.917 89.717 92.374 1.00 65.04 135 ALA B C 1
ATOM 5530 O O . ALA B 1 85 ? 33.067 90.941 92.201 1.00 51.17 135 ALA B O 1
ATOM 5537 N N . SER B 1 86 ? 32.047 89.216 93.249 1.00 46.83 136 SER B N 1
ATOM 5538 C CA . SER B 1 86 ? 31.264 90.092 94.130 1.00 45.48 136 SER B CA 1
ATOM 5539 C C . SER B 1 86 ? 32.135 91.231 94.681 1.00 51.37 136 SER B C 1
ATOM 5540 O O . SER B 1 86 ? 31.709 92.371 94.732 1.00 50.00 136 SER B O 1
ATOM 5548 N N . ASN B 1 87 ? 33.355 90.898 95.089 1.00 41.84 137 ASN B N 1
ATOM 5549 C CA . ASN B 1 87 ? 34.356 91.889 95.452 1.00 45.22 137 ASN B CA 1
ATOM 5550 C C . ASN B 1 87 ? 35.589 91.682 94.581 1.00 59.74 137 ASN B C 1
ATOM 5551 O O . ASN B 1 87 ? 36.247 90.630 94.672 1.00 67.32 137 ASN B O 1
ATOM 5562 N N . PRO B 1 88 ? 35.908 92.668 93.736 1.00 68.46 138 PRO B N 1
ATOM 5563 C CA . PRO B 1 88 ? 36.953 92.526 92.716 1.00 60.44 138 PRO B CA 1
ATOM 5564 C C . PRO B 1 88 ? 38.379 92.337 93.249 1.00 62.09 138 PRO B C 1
ATOM 5565 O O . PRO B 1 88 ? 39.288 92.184 92.448 1.00 60.48 138 PRO B O 1
ATOM 5576 N N . VAL B 1 89 ? 38.584 92.378 94.558 1.00 55.88 139 VAL B N 1
ATOM 5577 C CA . VAL B 1 89 ? 39.914 92.150 95.136 1.00 46.51 139 VAL B CA 1
ATOM 5578 C C . VAL B 1 89 ? 40.287 90.677 95.119 1.00 57.38 139 VAL B C 1
ATOM 5579 O O . VAL B 1 89 ? 41.474 90.326 95.142 1.00 55.84 139 VAL B O 1
ATOM 5592 N N . ILE B 1 90 ? 39.267 89.817 95.084 1.00 37.85 140 ILE B N 1
ATOM 5593 C CA . ILE B 1 90 ? 39.489 88.377 95.039 1.00 41.46 140 ILE B CA 1
ATOM 5594 C C . ILE B 1 90 ? 39.037 87.760 93.729 1.00 48.98 140 ILE B C 1
ATOM 5595 O O . ILE B 1 90 ? 38.300 88.347 92.956 1.00 58.97 140 ILE B O 1
ATOM 5611 N N . ILE B 1 91 ? 39.482 86.525 93.547 1.00 48.29 141 ILE B N 1
ATOM 5612 C CA . ILE B 1 91 ? 39.167 85.729 92.387 1.00 33.25 141 ILE B CA 1
ATOM 5613 C C . ILE B 1 91 ? 38.722 84.352 92.845 1.00 32.96 141 ILE B C 1
ATOM 5614 O O . ILE B 1 91 ? 39.413 83.676 93.598 1.00 63.24 141 ILE B O 1
ATOM 5630 N N . ARG B 1 92 ? 37.539 83.961 92.371 1.00 41.82 142 ARG B N 1
ATOM 5631 C CA . ARG B 1 92 ? 36.973 82.658 92.693 1.00 42.73 142 ARG B CA 1
ATOM 5632 C C . ARG B 1 92 ? 37.121 81.682 91.543 1.00 47.68 142 ARG B C 1
ATOM 5633 O O . ARG B 1 92 ? 37.074 80.471 91.754 1.00 50.75 142 ARG B O 1
ATOM 5654 N N . THR B 1 93 ? 37.252 82.220 90.334 1.00 48.92 143 THR B N 1
ATOM 5655 C CA . THR B 1 93 ? 37.366 81.415 89.125 1.00 50.58 143 THR B CA 1
ATOM 5656 C C . THR B 1 93 ? 38.544 81.901 88.290 1.00 64.17 143 THR B C 1
ATOM 5657 O O . THR B 1 93 ? 38.637 83.106 87.940 1.00 38.83 143 THR B O 1
ATOM 5668 N N . ASN B 1 94 ? 39.437 80.965 87.971 1.00 44.39 144 ASN B N 1
ATOM 5669 C CA . ASN B 1 94 ? 40.620 81.269 87.188 1.00 43.10 144 ASN B CA 1
ATOM 5670 C C . ASN B 1 94 ? 40.341 81.486 85.686 1.00 58.32 144 ASN B C 1
ATOM 5671 O O . ASN B 1 94 ? 39.437 80.855 85.121 1.00 40.60 144 ASN B O 1
ATOM 5682 N N . PRO B 1 95 ? 41.128 82.366 85.039 1.00 38.97 145 PRO B N 1
ATOM 5683 C CA . PRO B 1 95 ? 41.099 82.579 83.594 1.00 31.42 145 PRO B CA 1
ATOM 5684 C C . PRO B 1 95 ? 41.455 81.298 82.849 1.00 44.76 145 PRO B C 1
ATOM 5685 O O . PRO B 1 95 ? 41.751 80.294 83.485 1.00 48.35 145 PRO B O 1
ATOM 5696 N N . ALA B 1 96 ? 41.451 81.330 81.525 1.00 50.33 146 ALA B N 1
ATOM 5697 C CA . ALA B 1 96 ? 41.944 80.182 80.764 1.00 52.10 146 ALA B CA 1
ATOM 5698 C C . ALA B 1 96 ? 42.213 80.552 79.322 1.00 52.18 146 ALA B C 1
ATOM 5699 O O . ALA B 1 96 ? 41.716 81.555 78.819 1.00 54.84 146 ALA B O 1
ATOM 5706 N N . VAL B 1 97 ? 43.018 79.721 78.674 1.00 39.50 147 VAL B N 1
ATOM 5707 C CA . VAL B 1 97 ? 43.410 79.934 77.284 1.00 40.47 147 VAL B CA 1
ATOM 5708 C C . VAL B 1 97 ? 43.473 78.586 76.612 1.00 49.08 147 VAL B C 1
ATOM 5709 O O . VAL B 1 97 ? 44.107 77.682 77.115 1.00 38.68 147 VAL B O 1
ATOM 5722 N N . ILE B 1 98 ? 42.786 78.455 75.483 1.00 48.33 148 ILE B N 1
ATOM 5723 C CA . ILE B 1 98 ? 42.736 77.201 74.756 1.00 48.88 148 ILE B CA 1
ATOM 5724 C C . ILE B 1 98 ? 43.296 77.343 73.341 1.00 50.15 148 ILE B C 1
ATOM 5725 O O . ILE B 1 98 ? 42.748 78.063 72.522 1.00 45.56 148 ILE B O 1
ATOM 5741 N N . PRO B 1 99 ? 44.402 76.651 73.052 1.00 50.07 149 PRO B N 1
ATOM 5742 C CA . PRO B 1 99 ? 45.016 76.750 71.729 1.00 35.49 149 PRO B CA 1
ATOM 5743 C C . PRO B 1 99 ? 44.120 76.145 70.663 1.00 51.87 149 PRO B C 1
ATOM 5744 O O . PRO B 1 99 ? 43.481 75.116 70.881 1.00 53.64 149 PRO B O 1
ATOM 5755 N N . ILE B 1 100 ? 44.082 76.798 69.507 1.00 49.17 150 ILE B N 1
ATOM 5756 C CA . ILE B 1 100 ? 43.261 76.367 68.372 1.00 40.75 150 ILE B CA 1
ATOM 5757 C C . ILE B 1 100 ? 44.145 76.268 67.125 1.00 49.34 150 ILE B C 1
ATOM 5758 O O . ILE B 1 100 ? 44.933 77.172 66.838 1.00 41.75 150 ILE B O 1
ATOM 5774 N N . GLU B 1 101 ? 44.029 75.165 66.392 1.00 37.02 151 GLU B N 1
ATOM 5775 C CA . GLU B 1 101 ? 44.891 74.954 65.227 1.00 39.69 151 GLU B CA 1
ATOM 5776 C C . GLU B 1 101 ? 44.149 74.430 63.988 1.00 45.98 151 GLU B C 1
ATOM 5777 O O . GLU B 1 101 ? 43.218 73.616 64.076 1.00 54.81 151 GLU B O 1
ATOM 5789 N N . CYS B 1 102 ? 44.569 74.895 62.825 1.00 51.25 152 CYS B N 1
ATOM 5790 C CA . CYS B 1 102 ? 43.949 74.487 61.563 1.00 38.75 152 CYS B CA 1
ATOM 5791 C C . CYS B 1 102 ? 45.028 74.193 60.546 1.00 44.64 152 CYS B C 1
ATOM 5792 O O . CYS B 1 102 ? 45.883 75.055 60.259 1.00 48.25 152 CYS B O 1
ATOM 5799 N N . HIS B 1 103 ? 45.018 72.974 60.019 1.00 39.87 153 HIS B N 1
ATOM 5800 C CA . HIS B 1 103 ? 46.004 72.570 58.995 1.00 36.40 153 HIS B CA 1
ATOM 5801 C C . HIS B 1 103 ? 45.350 72.446 57.611 1.00 58.46 153 HIS B C 1
ATOM 5802 O O . HIS B 1 103 ? 44.246 71.913 57.481 1.00 55.75 153 HIS B O 1
ATOM 5816 N N . TYR B 1 104 ? 46.036 72.953 56.592 1.00 40.06 154 TYR B N 1
ATOM 5817 C CA . TYR B 1 104 ? 45.571 72.869 55.212 1.00 44.42 154 TYR B CA 1
ATOM 5818 C C . TYR B 1 104 ? 46.758 72.503 54.302 1.00 52.53 154 TYR B C 1
ATOM 5819 O O . TYR B 1 104 ? 47.841 73.087 54.415 1.00 51.03 154 TYR B O 1
ATOM 5837 N N . PRO B 1 105 ? 46.579 71.523 53.409 1.00 67.36 155 PRO B N 1
ATOM 5838 C CA . PRO B 1 105 ? 47.645 71.260 52.438 1.00 71.45 155 PRO B CA 1
ATOM 5839 C C . PRO B 1 105 ? 47.820 72.447 51.510 1.00 66.90 155 PRO B C 1
ATOM 5840 O O . PRO B 1 105 ? 46.830 73.140 51.247 1.00 57.13 155 PRO B O 1
ATOM 5851 N N . ARG B 1 106 ? 49.053 72.702 51.074 1.00 47.06 156 ARG B N 1
ATOM 5852 C CA . ARG B 1 106 ? 49.336 73.792 50.144 1.00 84.40 156 ARG B CA 1
ATOM 5853 C C . ARG B 1 106 ? 49.001 73.442 48.690 1.00 97.45 156 ARG B C 1
ATOM 5854 O O . ARG B 1 106 ? 48.606 72.324 48.369 1.00 93.44 156 ARG B O 1
ATOM 5875 N N . ARG B 1 107 ? 49.172 74.433 47.828 1.00 113.31 157 ARG B N 1
ATOM 5876 C CA . ARG B 1 107 ? 48.862 74.272 46.420 1.00 125.62 157 ARG B CA 1
ATOM 5877 C C . ARG B 1 107 ? 50.059 74.630 45.548 1.00 112.79 157 ARG B C 1
ATOM 5878 O O . ARG B 1 107 ? 50.010 74.486 44.329 1.00 114.98 157 ARG B O 1
ATOM 5899 N N . GLU B 1 130 ? 61.513 83.715 40.835 1.00 134.34 180 GLU B N 1
ATOM 5900 C CA . GLU B 1 130 ? 61.390 83.039 42.124 1.00 166.24 180 GLU B CA 1
ATOM 5901 C C . GLU B 1 130 ? 61.353 84.036 43.282 1.00 165.76 180 GLU B C 1
ATOM 5902 O O . GLU B 1 130 ? 62.219 84.905 43.402 1.00 165.28 180 GLU B O 1
ATOM 5913 N N . ARG B 1 131 ? 60.349 83.900 44.142 1.00 150.53 181 ARG B N 1
ATOM 5914 C CA . ARG B 1 131 ? 60.214 84.785 45.294 1.00 143.07 181 ARG B CA 1
ATOM 5915 C C . ARG B 1 131 ? 60.731 84.088 46.557 1.00 129.14 181 ARG B C 1
ATOM 5916 O O . ARG B 1 131 ? 60.838 82.858 46.606 1.00 108.24 181 ARG B O 1
ATOM 5937 N N . LEU B 1 132 ? 61.066 84.875 47.574 1.00 113.20 182 LEU B N 1
ATOM 5938 C CA . LEU B 1 132 ? 61.617 84.329 48.809 1.00 94.50 182 LEU B CA 1
ATOM 5939 C C . LEU B 1 132 ? 60.517 84.108 49.835 1.00 90.94 182 LEU B C 1
ATOM 5940 O O . LEU B 1 132 ? 59.634 84.960 49.995 1.00 87.91 182 LEU B O 1
ATOM 5956 N N . VAL B 1 133 ? 60.572 82.961 50.515 1.00 94.43 183 VAL B N 1
ATOM 5957 C CA . VAL B 1 133 ? 59.707 82.706 51.671 1.00 87.89 183 VAL B CA 1
ATOM 5958 C C . VAL B 1 133 ? 60.533 82.608 52.972 1.00 83.87 183 VAL B C 1
ATOM 5959 O O . VAL B 1 133 ? 61.382 81.726 53.147 1.00 89.88 183 VAL B O 1
ATOM 5972 N N . PHE B 1 134 ? 60.292 83.563 53.862 1.00 77.91 184 PHE B N 1
ATOM 5973 C CA . PHE B 1 134 ? 60.913 83.564 55.177 1.00 74.77 184 PHE B CA 1
ATOM 5974 C C . PHE B 1 134 ? 60.037 82.790 56.165 1.00 77.91 184 PHE B C 1
ATOM 5975 O O . PHE B 1 134 ? 58.810 82.695 55.999 1.00 66.94 184 PHE B O 1
ATOM 5992 N N . SER B 1 135 ? 60.667 82.239 57.196 1.00 74.09 185 SER B N 1
ATOM 5993 C CA . SER B 1 135 ? 59.924 81.546 58.236 1.00 78.09 185 SER B CA 1
ATOM 5994 C C . SER B 1 135 ? 60.674 81.545 59.564 1.00 75.77 185 SER B C 1
ATOM 5995 O O . SER B 1 135 ? 61.904 81.542 59.586 1.00 69.61 185 SER B O 1
ATOM 6003 N N . LEU B 1 136 ? 59.911 81.586 60.658 1.00 69.18 186 LEU B N 1
ATOM 6004 C CA . LEU B 1 136 ? 60.441 81.404 62.004 1.00 48.85 186 LEU B CA 1
ATOM 6005 C C . LEU B 1 136 ? 59.899 80.084 62.518 1.00 59.30 186 LEU B C 1
ATOM 6006 O O . LEU B 1 136 ? 58.719 79.779 62.346 1.00 61.24 186 LEU B O 1
ATOM 6022 N N . ARG B 1 137 ? 60.758 79.290 63.139 1.00 45.57 187 ARG B N 1
ATOM 6023 C CA . ARG B 1 137 ? 60.295 78.065 63.754 1.00 61.22 187 ARG B CA 1
ATOM 6024 C C . ARG B 1 137 ? 60.789 77.963 65.189 1.00 54.58 187 ARG B C 1
ATOM 6025 O O . ARG B 1 137 ? 61.880 78.434 65.510 1.00 52.31 187 ARG B O 1
ATOM 6046 N N . LEU B 1 138 ? 59.951 77.362 66.034 1.00 54.62 188 LEU B N 1
ATOM 6047 C CA . LEU B 1 138 ? 60.273 77.133 67.414 1.00 39.05 188 LEU B CA 1
ATOM 6048 C C . LEU B 1 138 ? 60.856 75.728 67.492 1.00 52.84 188 LEU B C 1
ATOM 6049 O O . LEU B 1 138 ? 60.178 74.752 67.144 1.00 51.54 188 LEU B O 1
ATOM 6065 N N . MET B 1 139 ? 62.110 75.630 67.943 1.00 42.20 189 MET B N 1
ATOM 6066 C CA . MET B 1 139 ? 62.834 74.357 67.914 1.00 52.11 189 MET B CA 1
ATOM 6067 C C . MET B 1 139 ? 63.087 73.820 69.313 1.00 56.77 189 MET B C 1
ATOM 6068 O O . MET B 1 139 ? 63.030 74.563 70.285 1.00 55.05 189 MET B O 1
ATOM 6082 N N . SER B 1 140 ? 63.378 72.525 69.401 1.00 48.45 190 SER B N 1
ATOM 6083 C CA . SER B 1 140 ? 63.702 71.901 70.669 1.00 66.26 190 SER B CA 1
ATOM 6084 C C . SER B 1 140 ? 65.123 72.253 71.046 1.00 73.92 190 SER B C 1
ATOM 6085 O O . SER B 1 140 ? 65.880 72.720 70.195 1.00 66.11 190 SER B O 1
ATOM 6093 N N . ASP B 1 141 ? 65.483 72.025 72.311 1.00 71.87 191 ASP B N 1
ATOM 6094 C CA . ASP B 1 141 ? 66.767 72.493 72.827 1.00 59.47 191 ASP B CA 1
ATOM 6095 C C . ASP B 1 141 ? 67.978 71.921 72.073 1.00 65.38 191 ASP B C 1
ATOM 6096 O O . ASP B 1 141 ? 69.040 72.525 72.090 1.00 65.00 191 ASP B O 1
ATOM 6105 N N . ASP B 1 142 ? 67.806 70.796 71.381 1.00 69.06 192 ASP B N 1
ATOM 6106 C CA . ASP B 1 142 ? 68.884 70.225 70.594 1.00 67.72 192 ASP B CA 1
ATOM 6107 C C . ASP B 1 142 ? 68.849 70.662 69.109 1.00 69.44 192 ASP B C 1
ATOM 6108 O O . ASP B 1 142 ? 69.746 70.330 68.347 1.00 61.64 192 ASP B O 1
ATOM 6117 N N . TRP B 1 143 ? 67.818 71.417 68.728 1.00 74.96 193 TRP B N 1
ATOM 6118 C CA . TRP B 1 143 ? 67.696 71.974 67.372 1.00 70.29 193 TRP B CA 1
ATOM 6119 C C . TRP B 1 143 ? 67.404 70.904 66.313 1.00 65.99 193 TRP B C 1
ATOM 6120 O O . TRP B 1 143 ? 67.391 71.189 65.131 1.00 78.52 193 TRP B O 1
ATOM 6141 N N . SER B 1 144 ? 67.159 69.681 66.756 1.00 64.27 194 SER B N 1
ATOM 6142 C CA . SER B 1 144 ? 66.947 68.582 65.843 1.00 70.44 194 SER B CA 1
ATOM 6143 C C . SER B 1 144 ? 65.589 68.697 65.169 1.00 58.50 194 SER B C 1
ATOM 6144 O O . SER B 1 144 ? 65.476 68.531 63.961 1.00 80.58 194 SER B O 1
ATOM 6152 N N . THR B 1 145 ? 64.569 69.022 65.949 1.00 58.44 195 THR B N 1
ATOM 6153 C CA . THR B 1 145 ? 63.198 69.045 65.455 1.00 77.27 195 THR B CA 1
ATOM 6154 C C . THR B 1 145 ? 62.434 70.270 65.934 1.00 65.48 195 THR B C 1
ATOM 6155 O O . THR B 1 145 ? 62.861 70.972 66.850 1.00 74.76 195 THR B O 1
ATOM 6166 N N . GLU B 1 146 ? 61.294 70.523 65.307 1.00 62.27 196 GLU B N 1
ATOM 6167 C CA . GLU B 1 146 ? 60.408 71.580 65.758 1.00 64.28 196 GLU B CA 1
ATOM 6168 C C . GLU B 1 146 ? 59.676 71.098 67.005 1.00 59.08 196 GLU B C 1
ATOM 6169 O O . GLU B 1 146 ? 59.518 69.895 67.212 1.00 64.68 196 GLU B O 1
ATOM 6181 N N . ARG B 1 147 ? 59.251 72.034 67.842 1.00 64.46 197 ARG B N 1
ATOM 6182 C CA . ARG B 1 147 ? 58.579 71.687 69.091 1.00 65.52 197 ARG B CA 1
ATOM 6183 C C . ARG B 1 147 ? 57.275 72.458 69.276 1.00 63.19 197 ARG B C 1
ATOM 6184 O O . ARG B 1 147 ? 57.053 73.499 68.632 1.00 57.27 197 ARG B O 1
ATOM 6205 N N . PRO B 1 148 ? 56.409 71.956 70.172 1.00 64.80 198 PRO B N 1
ATOM 6206 C CA . PRO B 1 148 ? 55.119 72.559 70.523 1.00 53.66 198 PRO B CA 1
ATOM 6207 C C . PRO B 1 148 ? 55.210 73.963 71.091 1.00 64.27 198 PRO B C 1
ATOM 6208 O O . PRO B 1 148 ? 56.186 74.321 71.749 1.00 63.38 198 PRO B O 1
ATOM 6219 N N . PHE B 1 149 ? 54.168 74.745 70.849 1.00 56.18 199 PHE B N 1
ATOM 6220 C CA . PHE B 1 149 ? 54.080 76.123 71.331 1.00 56.17 199 PHE B CA 1
ATOM 6221 C C . PHE B 1 149 ? 53.548 76.199 72.746 1.00 66.57 199 PHE B C 1
ATOM 6222 O O . PHE B 1 149 ? 53.307 77.292 73.266 1.00 61.14 199 PHE B O 1
ATOM 6239 N N . THR B 1 150 ? 53.350 75.042 73.371 1.00 65.89 200 THR B N 1
ATOM 6240 C CA . THR B 1 150 ? 52.781 75.001 74.718 1.00 62.30 200 THR B CA 1
ATOM 6241 C C . THR B 1 150 ? 53.724 74.349 75.702 1.00 62.71 200 THR B C 1
ATOM 6242 O O . THR B 1 150 ? 54.636 73.611 75.319 1.00 75.31 200 THR B O 1
ATOM 6253 N N . GLY B 1 151 ? 53.495 74.627 76.975 1.00 62.30 201 GLY B N 1
ATOM 6254 C CA . GLY B 1 151 ? 54.228 73.967 78.031 1.00 71.05 201 GLY B CA 1
ATOM 6255 C C . GLY B 1 151 ? 55.420 74.746 78.524 1.00 68.14 201 GLY B C 1
ATOM 6256 O O . GLY B 1 151 ? 56.257 74.222 79.247 1.00 84.00 201 GLY B O 1
ATOM 6260 N N . PHE B 1 152 ? 55.499 76.008 78.150 1.00 57.14 202 PHE B N 1
ATOM 6261 C CA . PHE B 1 152 ? 56.607 76.839 78.598 1.00 55.10 202 PHE B CA 1
ATOM 6262 C C . PHE B 1 152 ? 56.380 77.370 80.006 1.00 57.65 202 PHE B C 1
ATOM 6263 O O . PHE B 1 152 ? 55.267 77.701 80.396 1.00 58.36 202 PHE B O 1
ATOM 6280 N N . GLN B 1 153 ? 57.471 77.433 80.762 1.00 46.67 203 GLN B N 1
ATOM 6281 C CA . GLN B 1 153 ? 57.445 77.995 82.090 1.00 55.30 203 GLN B CA 1
ATOM 6282 C C . GLN B 1 153 ? 58.544 79.020 82.206 1.00 47.38 203 GLN B C 1
ATOM 6283 O O . GLN B 1 153 ? 59.532 78.944 81.492 1.00 51.73 203 GLN B O 1
ATOM 6297 N N . LEU B 1 154 ? 58.358 79.979 83.102 1.00 49.29 204 LEU B N 1
ATOM 6298 C CA . LEU B 1 154 ? 59.411 80.915 83.368 1.00 51.34 204 LEU B CA 1
ATOM 6299 C C . LEU B 1 154 ? 60.665 80.129 83.777 1.00 56.24 204 LEU B C 1
ATOM 6300 O O . LEU B 1 154 ? 60.614 79.263 84.633 1.00 59.22 204 LEU B O 1
ATOM 6316 N N . GLY B 1 155 ? 61.789 80.421 83.138 1.00 60.11 205 GLY B N 1
ATOM 6317 C CA . GLY B 1 155 ? 63.006 79.647 83.318 1.00 41.98 205 GLY B CA 1
ATOM 6318 C C . GLY B 1 155 ? 63.414 78.852 82.082 1.00 67.65 205 GLY B C 1
ATOM 6319 O O . GLY B 1 155 ? 64.586 78.548 81.865 1.00 57.60 205 GLY B O 1
ATOM 6323 N N . ASP B 1 156 ? 62.435 78.499 81.262 1.00 57.42 206 ASP B N 1
ATOM 6324 C CA . ASP B 1 156 ? 62.696 77.752 80.042 1.00 44.28 206 ASP B CA 1
ATOM 6325 C C . ASP B 1 156 ? 63.342 78.673 79.008 1.00 64.26 206 ASP B C 1
ATOM 6326 O O . ASP B 1 156 ? 63.450 79.891 79.181 1.00 55.49 206 ASP B O 1
ATOM 6335 N N . ILE B 1 157 ? 63.776 78.074 77.917 1.00 67.17 207 ILE B N 1
ATOM 6336 C CA . ILE B 1 157 ? 64.415 78.824 76.850 1.00 47.73 207 ILE B CA 1
ATOM 6337 C C . ILE B 1 157 ? 63.726 78.573 75.514 1.00 54.97 207 ILE B C 1
ATOM 6338 O O . ILE B 1 157 ? 63.482 77.425 75.132 1.00 71.71 207 ILE B O 1
ATOM 6354 N N . LEU B 1 158 ? 63.401 79.660 74.820 1.00 44.98 208 LEU B N 1
ATOM 6355 C CA . LEU B 1 158 ? 62.931 79.567 73.439 1.00 53.79 208 LEU B CA 1
ATOM 6356 C C . LEU B 1 158 ? 64.106 79.429 72.486 1.00 60.21 208 LEU B C 1
ATOM 6357 O O . LEU B 1 158 ? 64.978 80.296 72.456 1.00 53.48 208 LEU B O 1
ATOM 6373 N N . ASN B 1 159 ? 64.131 78.347 71.721 1.00 55.21 209 ASN B N 1
ATOM 6374 C CA . ASN B 1 159 ? 65.096 78.220 70.641 1.00 48.58 209 ASN B CA 1
ATOM 6375 C C . ASN B 1 159 ? 64.438 78.572 69.306 1.00 61.57 209 ASN B C 1
ATOM 6376 O O . ASN B 1 159 ? 63.646 77.801 68.763 1.00 66.85 209 ASN B O 1
ATOM 6387 N N . ILE B 1 160 ? 64.748 79.753 68.794 1.00 49.14 210 ILE B N 1
ATOM 6388 C CA . ILE B 1 160 ? 64.158 80.198 67.555 1.00 54.12 210 ILE B CA 1
ATOM 6389 C C . ILE B 1 160 ? 65.099 80.054 66.370 1.00 53.89 210 ILE B C 1
ATOM 6390 O O . ILE B 1 160 ? 66.265 80.442 66.435 1.00 56.79 210 ILE B O 1
ATOM 6406 N N . GLN B 1 161 ? 64.566 79.504 65.279 1.00 57.68 211 GLN B N 1
ATOM 6407 C CA . GLN B 1 161 ? 65.321 79.330 64.023 1.00 47.00 211 GLN B CA 1
ATOM 6408 C C . GLN B 1 161 ? 64.708 80.164 62.912 1.00 58.15 211 GLN B C 1
ATOM 6409 O O . GLN B 1 161 ? 63.570 79.960 62.515 1.00 57.59 211 GLN B O 1
ATOM 6423 N N . ALA B 1 162 ? 65.466 81.139 62.436 1.00 55.60 212 ALA B N 1
ATOM 6424 C CA . ALA B 1 162 ? 65.074 81.926 61.279 1.00 45.19 212 ALA B CA 1
ATOM 6425 C C . ALA B 1 162 ? 65.705 81.298 60.044 1.00 61.09 212 ALA B C 1
ATOM 6426 O O . ALA B 1 162 ? 66.865 80.869 60.072 1.00 74.49 212 ALA B O 1
ATOM 6433 N N . GLU B 1 163 ? 64.937 81.227 58.957 1.00 68.51 213 GLU B N 1
ATOM 6434 C CA . GLU B 1 163 ? 65.448 80.664 57.714 1.00 69.40 213 GLU B CA 1
ATOM 6435 C C . GLU B 1 163 ? 64.771 81.267 56.490 1.00 75.82 213 GLU B C 1
ATOM 6436 O O . GLU B 1 163 ? 63.696 81.872 56.582 1.00 79.07 213 GLU B O 1
ATOM 6448 N N . VAL B 1 164 ? 65.408 81.085 55.336 1.00 78.54 214 VAL B N 1
ATOM 6449 C CA . VAL B 1 164 ? 64.858 81.562 54.071 1.00 89.53 214 VAL B CA 1
ATOM 6450 C C . VAL B 1 164 ? 64.971 80.455 53.028 1.00 111.53 214 VAL B C 1
ATOM 6451 O O . VAL B 1 164 ? 66.024 79.821 52.899 1.00 115.87 214 VAL B O 1
ATOM 6464 N N . SER B 1 165 ? 63.882 80.228 52.292 1.00 113.66 215 SER B N 1
ATOM 6465 C CA . SER B 1 165 ? 63.789 79.101 51.355 1.00 104.73 215 SER B CA 1
ATOM 6466 C C . SER B 1 165 ? 64.927 79.045 50.346 1.00 110.23 215 SER B C 1
ATOM 6467 O O . SER B 1 165 ? 65.489 80.072 49.967 1.00 96.11 215 SER B O 1
ATOM 6475 N N . THR B 1 166 ? 65.225 77.830 49.894 1.00 141.81 216 THR B N 1
ATOM 6476 C CA . THR B 1 166 ? 66.285 77.596 48.919 1.00 154.58 216 THR B CA 1
ATOM 6477 C C . THR B 1 166 ? 65.767 77.681 47.469 1.00 147.04 216 THR B C 1
ATOM 6478 O O . THR B 1 166 ? 65.316 76.692 46.879 1.00 136.18 216 THR B O 1
ATOM 6489 N N . GLU B 1 167 ? 65.856 78.888 46.918 1.00 143.27 217 GLU B N 1
ATOM 6490 C CA . GLU B 1 167 ? 65.347 79.215 45.592 1.00 140.76 217 GLU B CA 1
ATOM 6491 C C . GLU B 1 167 ? 66.262 78.698 44.484 1.00 137.28 217 GLU B C 1
ATOM 6492 O O . GLU B 1 167 ? 67.318 78.125 44.749 1.00 141.43 217 GLU B O 1
ATOM 6504 N N . ASN B 1 168 ? 65.856 78.906 43.236 1.00 126.72 218 ASN B N 1
ATOM 6505 C CA . ASN B 1 168 ? 66.763 78.688 42.123 1.00 138.95 218 ASN B CA 1
ATOM 6506 C C . ASN B 1 168 ? 67.961 79.618 42.277 1.00 164.71 218 ASN B C 1
ATOM 6507 O O . ASN B 1 168 ? 69.098 79.237 41.997 1.00 178.38 218 ASN B O 1
ATOM 6518 N N . HIS B 1 169 ? 67.694 80.835 42.746 1.00 166.18 219 HIS B N 1
ATOM 6519 C CA . HIS B 1 169 ? 68.692 81.905 42.750 1.00 162.45 219 HIS B CA 1
ATOM 6520 C C . HIS B 1 169 ? 69.893 81.682 43.679 1.00 140.19 219 HIS B C 1
ATOM 6521 O O . HIS B 1 169 ? 70.024 80.636 44.319 1.00 123.12 219 HIS B O 1
ATOM 6535 N N . VAL B 1 170 ? 70.767 82.688 43.713 1.00 129.94 220 VAL B N 1
ATOM 6536 C CA . VAL B 1 170 ? 72.079 82.596 44.346 1.00 132.91 220 VAL B CA 1
ATOM 6537 C C . VAL B 1 170 ? 72.009 82.349 45.844 1.00 135.52 220 VAL B C 1
ATOM 6538 O O . VAL B 1 170 ? 70.977 82.593 46.467 1.00 133.88 220 VAL B O 1
ATOM 6551 N N . PRO B 1 171 ? 73.116 81.852 46.426 1.00 137.11 221 PRO B N 1
ATOM 6552 C CA . PRO B 1 171 ? 73.252 81.654 47.871 1.00 126.35 221 PRO B CA 1
ATOM 6553 C C . PRO B 1 171 ? 73.157 82.982 48.607 1.00 124.09 221 PRO B C 1
ATOM 6554 O O . PRO B 1 171 ? 73.721 83.981 48.139 1.00 119.45 221 PRO B O 1
ATOM 6565 N N . LEU B 1 172 ? 72.448 82.987 49.733 1.00 100.00 222 LEU B N 1
ATOM 6566 C CA . LEU B 1 172 ? 72.234 84.208 50.499 1.00 93.19 222 LEU B CA 1
ATOM 6567 C C . LEU B 1 172 ? 72.732 84.075 51.931 1.00 96.35 222 LEU B C 1
ATOM 6568 O O . LEU B 1 172 ? 73.198 83.019 52.362 1.00 104.92 222 LEU B O 1
ATOM 6584 N N . ARG B 1 173 ? 72.647 85.180 52.654 1.00 80.48 223 ARG B N 1
ATOM 6585 C CA . ARG B 1 173 ? 72.936 85.185 54.074 1.00 72.02 223 ARG B CA 1
ATOM 6586 C C . ARG B 1 173 ? 71.786 85.884 54.751 1.00 78.73 223 ARG B C 1
ATOM 6587 O O . ARG B 1 173 ? 71.419 87.000 54.359 1.00 81.32 223 ARG B O 1
A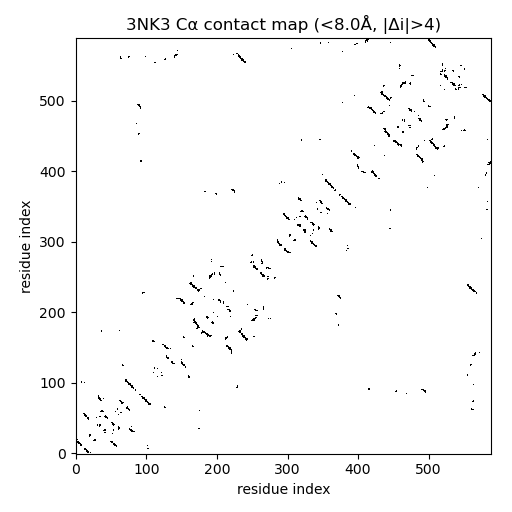TOM 6608 N N . LEU B 1 174 ? 71.219 85.219 55.764 1.00 75.53 224 LEU B N 1
ATOM 6609 C CA . LEU B 1 174 ? 70.020 85.703 56.460 1.00 59.41 224 LEU B CA 1
ATOM 6610 C C . LEU B 1 174 ? 70.376 86.530 57.685 1.00 71.53 224 LEU B C 1
ATOM 6611 O O . LEU B 1 174 ? 71.305 86.206 58.419 1.00 73.73 224 LEU B O 1
ATOM 6627 N N . PHE B 1 175 ? 69.641 87.607 57.894 1.00 73.70 225 PHE B N 1
ATOM 6628 C CA . PHE B 1 175 ? 69.830 88.443 59.073 1.00 69.35 225 PHE B CA 1
ATOM 6629 C C . PHE B 1 175 ? 68.480 88.784 59.725 1.00 80.23 225 PHE B C 1
ATOM 6630 O O . PHE B 1 175 ? 67.446 88.814 59.056 1.00 84.88 225 PHE B O 1
ATOM 6647 N N . VAL B 1 176 ? 68.492 89.023 61.038 1.00 76.81 226 VAL B N 1
ATOM 6648 C CA . VAL B 1 176 ? 67.302 89.479 61.728 1.00 58.30 226 VAL B CA 1
ATOM 6649 C C . VAL B 1 176 ? 67.534 90.897 62.211 1.00 68.85 226 VAL B C 1
ATOM 6650 O O . VAL B 1 176 ? 68.406 91.152 63.035 1.00 65.76 226 VAL B O 1
ATOM 6663 N N . ASP B 1 177 ? 66.760 91.820 61.660 1.00 69.42 227 ASP B N 1
ATOM 6664 C CA . ASP B 1 177 ? 66.868 93.235 61.988 1.00 69.72 227 ASP B CA 1
ATOM 6665 C C . ASP B 1 177 ? 66.354 93.537 63.349 1.00 65.12 227 ASP B C 1
ATOM 6666 O O . ASP B 1 177 ? 66.915 94.382 64.039 1.00 72.47 227 ASP B O 1
ATOM 6675 N N . SER B 1 178 ? 65.243 92.897 63.701 1.00 60.58 228 SER B N 1
ATOM 6676 C CA . SER B 1 178 ? 64.604 93.123 64.989 1.00 74.30 228 SER B CA 1
ATOM 6677 C C . SER B 1 178 ? 63.500 92.109 65.267 1.00 66.74 228 SER B C 1
ATOM 6678 O O . SER B 1 178 ? 62.823 91.642 64.354 1.00 81.81 228 SER B O 1
ATOM 6686 N N . CYS B 1 179 ? 63.352 91.770 66.545 1.00 65.18 229 CYS B N 1
ATOM 6687 C CA . CYS B 1 179 ? 62.219 90.995 67.029 1.00 63.26 229 CYS B CA 1
ATOM 6688 C C . CYS B 1 179 ? 61.558 91.780 68.137 1.00 63.19 229 CYS B C 1
ATOM 6689 O O . CYS B 1 179 ? 62.209 92.447 68.919 1.00 69.49 229 CYS B O 1
ATOM 6696 N N . VAL B 1 180 ? 60.249 91.696 68.195 1.00 58.50 230 VAL B N 1
ATOM 6697 C CA . VAL B 1 180 ? 59.506 92.410 69.192 1.00 49.33 230 VAL B CA 1
ATOM 6698 C C . VAL B 1 180 ? 58.394 91.521 69.697 1.00 46.06 230 VAL B C 1
ATOM 6699 O O . VAL B 1 180 ? 57.599 91.012 68.903 1.00 58.29 230 VAL B O 1
ATOM 6712 N N . ALA B 1 181 ? 58.337 91.329 71.021 1.00 47.61 231 ALA B N 1
ATOM 6713 C CA . ALA B 1 181 ? 57.259 90.552 71.616 1.00 46.12 231 ALA B CA 1
ATOM 6714 C C . ALA B 1 181 ? 56.115 91.478 71.998 1.00 55.76 231 ALA B C 1
ATOM 6715 O O . ALA B 1 181 ? 56.333 92.658 72.322 1.00 60.31 231 ALA B O 1
ATOM 6722 N N . ALA B 1 182 ? 54.896 90.944 71.920 1.00 46.85 232 ALA B N 1
ATOM 6723 C CA . ALA B 1 182 ? 53.707 91.686 72.351 1.00 50.60 232 ALA B CA 1
ATOM 6724 C C . ALA B 1 182 ? 52.604 90.706 72.687 1.00 41.67 232 ALA B C 1
ATOM 6725 O O . ALA B 1 182 ? 52.799 89.489 72.592 1.00 43.05 232 ALA B O 1
ATOM 6732 N N . LEU B 1 183 ? 51.436 91.228 73.039 1.00 56.34 233 LEU B N 1
ATOM 6733 C CA . LEU B 1 183 ? 50.308 90.387 73.428 1.00 38.94 233 LEU B CA 1
ATOM 6734 C C . LEU B 1 183 ? 49.450 90.024 72.226 1.00 60.27 233 LEU B C 1
ATOM 6735 O O . LEU B 1 183 ? 48.473 89.275 72.351 1.00 69.83 233 LEU B O 1
ATOM 6751 N N . SER B 1 184 ? 49.808 90.590 71.075 1.00 44.32 234 SER B N 1
ATOM 6752 C CA . SER B 1 184 ? 49.162 90.274 69.795 1.00 60.10 234 SER B CA 1
ATOM 6753 C C . SER B 1 184 ? 50.181 90.346 68.657 1.00 57.90 234 SER B C 1
ATOM 6754 O O . SER B 1 184 ? 51.303 90.812 68.851 1.00 66.30 234 SER B O 1
ATOM 6762 N N . PRO B 1 185 ? 49.807 89.863 67.480 1.00 65.53 235 PRO B N 1
ATOM 6763 C CA . PRO B 1 185 ? 50.684 89.912 66.303 1.00 68.54 235 PRO B CA 1
ATOM 6764 C C . PRO B 1 185 ? 51.120 91.336 65.902 1.00 84.04 235 PRO B C 1
ATOM 6765 O O . PRO B 1 185 ? 52.090 91.491 65.152 1.00 89.93 235 PRO B O 1
ATOM 6776 N N . ASP B 1 186 ? 50.420 92.352 66.403 1.00 87.51 236 ASP B N 1
ATOM 6777 C CA . ASP B 1 186 ? 50.836 93.744 66.206 1.00 90.47 236 ASP B CA 1
ATOM 6778 C C . ASP B 1 186 ? 51.918 94.146 67.237 1.00 99.24 236 ASP B C 1
ATOM 6779 O O . ASP B 1 186 ? 51.638 94.314 68.439 1.00 78.16 236 ASP B O 1
ATOM 6788 N N . GLY B 1 187 ? 53.153 94.299 66.761 1.00 97.41 237 GLY B N 1
ATOM 6789 C CA . GLY B 1 187 ? 54.267 94.658 67.624 1.00 83.60 237 GLY B CA 1
ATOM 6790 C C . GLY B 1 187 ? 54.280 96.114 68.073 1.00 97.77 237 GLY B C 1
ATOM 6791 O O . GLY B 1 187 ? 55.035 96.475 68.976 1.00 86.78 237 GLY B O 1
ATOM 6795 N N . ASP B 1 188 ? 53.456 96.951 67.438 1.00 111.79 238 ASP B N 1
ATOM 6796 C CA . ASP B 1 188 ? 53.351 98.371 67.787 1.00 109.98 238 ASP B CA 1
ATOM 6797 C C . ASP B 1 188 ? 52.307 98.609 68.876 1.00 105.00 238 ASP B C 1
ATOM 6798 O O . ASP B 1 188 ? 51.947 99.747 69.163 1.00 112.55 238 ASP B O 1
ATOM 6807 N N . SER B 1 189 ? 51.823 97.533 69.482 1.00 93.44 239 SER B N 1
ATOM 6808 C CA . SER B 1 189 ? 50.809 97.646 70.522 1.00 89.32 239 SER B CA 1
ATOM 6809 C C . SER B 1 189 ? 51.453 97.631 71.900 1.00 93.51 239 SER B C 1
ATOM 6810 O O . SER B 1 189 ? 52.615 97.247 72.049 1.00 93.57 239 SER B O 1
ATOM 6818 N N . SER B 1 190 ? 50.695 98.044 72.908 1.00 78.81 240 SER B N 1
ATOM 6819 C CA . SER B 1 190 ? 51.181 98.030 74.282 1.00 79.05 240 SER B CA 1
ATOM 6820 C C . SER B 1 190 ? 50.562 96.883 75.044 1.00 73.15 240 SER B C 1
ATOM 6821 O O . SER B 1 190 ? 49.382 96.602 74.889 1.00 70.65 240 SER B O 1
ATOM 6829 N N . PRO B 1 191 ? 51.365 96.193 75.855 1.00 58.73 241 PRO B N 1
ATOM 6830 C CA . PRO B 1 191 ? 52.802 96.395 75.982 1.00 53.79 241 PRO B CA 1
ATOM 6831 C C . PRO B 1 191 ? 53.578 95.669 74.910 1.00 45.66 241 PRO B C 1
ATOM 6832 O O . PRO B 1 191 ? 53.011 94.838 74.199 1.00 60.33 241 PRO B O 1
ATOM 6843 N N . HIS B 1 192 ? 54.861 96.002 74.794 1.00 52.45 242 HIS B N 1
ATOM 6844 C CA . HIS B 1 192 ? 55.776 95.316 73.878 1.00 61.04 242 HIS B CA 1
ATOM 6845 C C . HIS B 1 192 ? 57.185 95.378 74.445 1.00 60.07 242 HIS B C 1
ATOM 6846 O O . HIS B 1 192 ? 57.476 96.217 75.280 1.00 56.26 242 HIS B O 1
ATOM 6860 N N . TYR B 1 193 ? 58.044 94.490 73.971 1.00 47.13 243 TYR B N 1
ATOM 6861 C CA . TYR B 1 193 ? 59.405 94.430 74.432 1.00 52.16 243 TYR B CA 1
ATOM 6862 C C . TYR B 1 193 ? 60.324 94.030 73.269 1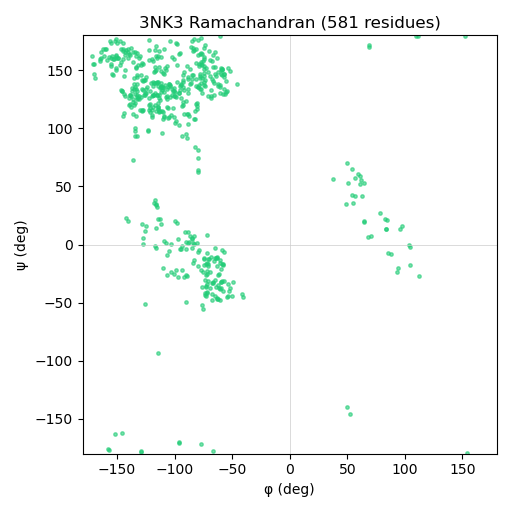.00 61.48 243 TYR B C 1
ATOM 6863 O O . TYR B 1 193 ? 60.036 93.073 72.562 1.00 51.46 243 TYR B O 1
ATOM 6881 N N . ALA B 1 194 ? 61.428 94.752 73.090 1.00 55.21 244 ALA B N 1
ATOM 6882 C CA . ALA B 1 194 ? 62.333 94.470 71.993 1.00 61.52 244 ALA B CA 1
ATOM 6883 C C . ALA B 1 194 ? 63.398 93.457 72.382 1.00 63.78 244 ALA B C 1
ATOM 6884 O O . ALA B 1 194 ? 64.255 93.751 73.206 1.00 60.65 244 ALA B O 1
ATOM 6891 N N . ILE B 1 195 ? 63.326 92.273 71.785 1.00 53.62 245 ILE B N 1
ATOM 6892 C CA . ILE B 1 195 ? 64.332 91.229 71.936 1.00 46.96 245 ILE B CA 1
ATOM 6893 C C . ILE B 1 195 ? 65.574 91.569 71.113 1.00 55.48 245 ILE B C 1
ATOM 6894 O O . ILE B 1 195 ? 66.693 91.587 71.621 1.00 71.17 245 ILE B O 1
ATOM 6910 N N . ILE B 1 196 ? 65.373 91.800 69.814 1.00 56.07 246 ILE B N 1
ATOM 6911 C CA . ILE B 1 196 ? 66.441 92.223 68.890 1.00 53.88 246 ILE B CA 1
ATOM 6912 C C . ILE B 1 196 ? 66.112 93.593 68.316 1.00 59.60 246 ILE B C 1
ATOM 6913 O O . ILE B 1 196 ? 64.967 93.875 67.984 1.00 66.62 246 ILE B O 1
ATOM 6929 N N . ASP B 1 197 ? 67.123 94.444 68.210 1.00 57.88 247 ASP B N 1
ATOM 6930 C CA . ASP B 1 197 ? 66.908 95.827 67.803 1.00 64.03 247 ASP B CA 1
ATOM 6931 C C . ASP B 1 197 ? 68.191 96.382 67.176 1.00 76.75 247 ASP B C 1
ATOM 6932 O O . ASP B 1 197 ? 69.231 95.707 67.177 1.00 78.41 247 ASP B O 1
ATOM 6941 N N . PHE B 1 198 ? 68.119 97.597 66.624 1.00 61.17 248 PHE B N 1
ATOM 6942 C CA . PHE B 1 198 ? 69.300 98.259 66.057 1.00 66.98 248 PHE B CA 1
ATOM 6943 C C . PHE B 1 198 ? 69.976 97.417 64.981 1.00 72.69 248 PHE B C 1
ATOM 6944 O O . PHE B 1 198 ? 71.204 97.320 64.931 1.00 83.40 248 PHE B O 1
ATOM 6961 N N . ASN B 1 199 ? 69.168 96.796 64.130 1.00 65.97 249 ASN B N 1
ATOM 6962 C CA . ASN B 1 199 ? 69.698 96.031 62.995 1.00 80.12 249 ASN B CA 1
ATOM 6963 C C . ASN B 1 199 ? 70.620 94.890 63.431 1.00 76.93 249 ASN B C 1
ATOM 6964 O O . ASN B 1 199 ? 71.800 94.858 63.083 1.00 80.38 249 ASN B O 1
ATOM 6975 N N . GLY B 1 200 ? 70.076 93.957 64.199 1.00 62.78 250 GLY B N 1
ATOM 6976 C CA . GLY B 1 200 ? 70.794 92.736 64.515 1.00 62.67 250 GLY B CA 1
ATOM 6977 C C . GLY B 1 200 ? 71.381 92.640 65.920 1.00 66.46 250 GLY B C 1
ATOM 6978 O O . GLY B 1 200 ? 71.977 91.621 66.258 1.00 68.19 250 GLY B O 1
ATOM 6982 N N . CYS B 1 201 ? 71.228 93.679 66.735 1.00 57.71 251 CYS B N 1
ATOM 6983 C CA . CYS B 1 201 ? 71.740 93.649 68.115 1.00 61.52 251 CYS B CA 1
ATOM 6984 C C . CYS B 1 201 ? 70.775 92.928 69.065 1.00 59.60 251 CYS B C 1
ATOM 6985 O O . CYS B 1 201 ? 69.655 93.401 69.288 1.00 69.65 251 CYS B O 1
ATOM 6992 N N . LEU B 1 202 ? 71.200 91.792 69.614 1.00 58.65 252 LEU B N 1
ATOM 6993 C CA . LEU B 1 202 ? 70.339 91.032 70.534 1.00 61.76 252 LEU B CA 1
ATOM 6994 C C . LEU B 1 202 ? 70.373 91.656 71.938 1.00 70.15 252 LEU B C 1
ATOM 6995 O O . LEU B 1 202 ? 71.106 91.197 72.816 1.00 63.07 252 LEU B O 1
ATOM 7011 N N . VAL B 1 203 ? 69.572 92.707 72.116 1.00 59.81 253 VAL B N 1
ATOM 7012 C CA . VAL B 1 203 ? 69.633 93.548 73.288 1.00 54.49 253 VAL B CA 1
ATOM 7013 C C . VAL B 1 203 ? 69.117 92.857 74.540 1.00 50.54 253 VAL B C 1
ATOM 7014 O O . VAL B 1 203 ? 69.372 93.314 75.649 1.00 68.50 253 VAL B O 1
ATOM 7027 N N . ASP B 1 204 ? 68.386 91.765 74.381 1.00 51.20 254 ASP B N 1
ATOM 7028 C CA . ASP B 1 204 ? 67.858 91.064 75.546 1.00 54.12 254 ASP B CA 1
ATOM 7029 C C . ASP B 1 204 ? 68.984 90.456 76.371 1.00 60.13 254 ASP B C 1
ATOM 7030 O O . ASP B 1 204 ? 68.876 90.363 77.589 1.00 71.37 254 ASP B O 1
ATOM 7039 N N . GLY B 1 205 ? 70.057 90.047 75.699 1.00 63.87 255 GLY B N 1
ATOM 7040 C CA . GLY B 1 205 ? 71.178 89.392 76.347 1.00 55.42 255 GLY B CA 1
ATOM 7041 C C . GLY B 1 205 ? 72.164 90.369 76.971 1.00 76.66 255 GLY B C 1
ATOM 7042 O O . GLY B 1 205 ? 73.229 89.989 77.455 1.00 85.66 255 GLY B O 1
ATOM 7046 N N . ARG B 1 206 ? 71.799 91.639 76.964 1.00 69.15 256 ARG B N 1
ATOM 7047 C CA . ARG B 1 206 ? 72.671 92.692 77.444 1.00 64.35 256 ARG B CA 1
ATOM 7048 C C . ARG B 1 206 ? 72.430 92.975 78.914 1.00 61.92 256 ARG B C 1
ATOM 7049 O O . ARG B 1 206 ? 73.313 93.446 79.610 1.00 65.20 256 ARG B O 1
ATOM 7070 N N . VAL B 1 207 ? 71.209 92.718 79.358 1.00 74.26 257 VAL B N 1
ATOM 7071 C CA . VAL B 1 207 ? 70.775 93.133 80.675 1.00 70.84 257 VAL B CA 1
ATOM 7072 C C . VAL B 1 207 ? 70.440 91.949 81.589 1.00 77.88 257 VAL B C 1
ATOM 7073 O O . VAL B 1 207 ? 70.370 90.794 81.157 1.00 75.67 257 VAL B O 1
ATOM 7086 N N . ASP B 1 208 ? 70.221 92.252 82.866 1.00 75.74 258 ASP B N 1
ATOM 7087 C CA . ASP B 1 208 ? 69.781 91.244 83.826 1.00 70.05 258 ASP B CA 1
ATOM 7088 C C . ASP B 1 208 ? 70.694 90.016 83.802 1.00 69.83 258 ASP B C 1
ATOM 7089 O O . ASP B 1 208 ? 71.904 90.138 83.612 1.00 90.68 258 ASP B O 1
ATOM 7098 N N . ASP B 1 209 ? 70.126 88.837 84.017 1.00 65.68 259 ASP B N 1
ATOM 7099 C CA . ASP B 1 209 ? 70.941 87.623 84.034 1.00 91.96 259 ASP B CA 1
ATOM 7100 C C . ASP B 1 209 ? 70.556 86.653 82.922 1.00 88.40 259 ASP B C 1
ATOM 7101 O O . ASP B 1 209 ? 70.563 85.431 83.108 1.00 84.75 259 ASP B O 1
ATOM 7110 N N . THR B 1 210 ? 70.237 87.202 81.756 1.00 69.38 260 THR B N 1
ATOM 7111 C CA . THR B 1 210 ? 69.796 86.385 80.635 1.00 63.42 260 THR B CA 1
ATOM 7112 C C . THR B 1 210 ? 70.986 85.769 79.909 1.00 69.33 260 THR B C 1
ATOM 7113 O O . THR B 1 210 ? 72.108 86.274 79.976 1.00 69.37 260 THR B O 1
ATOM 7124 N N . SER B 1 211 ? 70.723 84.664 79.231 1.00 70.19 261 SER B N 1
ATOM 7125 C CA . SER B 1 211 ? 71.723 83.967 78.450 1.00 81.37 261 SER B CA 1
ATOM 7126 C C . SER B 1 211 ? 71.373 84.078 76.957 1.00 72.31 261 SER B C 1
ATOM 7127 O O . SER B 1 211 ? 71.808 83.268 76.132 1.00 73.64 261 SER B O 1
ATOM 7135 N N . SER B 1 212 ? 70.576 85.085 76.619 1.00 58.69 262 SER B N 1
ATOM 7136 C CA . SER B 1 212 ? 70.086 85.247 75.255 1.00 57.00 262 SER B CA 1
ATOM 7137 C C . SER B 1 212 ? 71.197 85.619 74.267 1.00 58.39 262 SER B C 1
ATOM 7138 O O . SER B 1 212 ? 71.946 86.580 74.476 1.00 74.09 262 SER B O 1
ATOM 7146 N N . ALA B 1 213 ? 71.283 84.856 73.184 1.00 61.50 263 ALA B N 1
ATOM 7147 C CA . ALA B 1 213 ? 72.324 85.064 72.203 1.00 62.78 263 ALA B CA 1
ATOM 7148 C C . ALA B 1 213 ? 72.045 84.350 70.879 1.00 58.85 263 ALA B C 1
ATOM 7149 O O . ALA B 1 213 ? 71.266 83.405 70.819 1.00 61.28 263 ALA B O 1
ATOM 7156 N N . PHE B 1 214 ? 72.698 84.811 69.819 1.00 57.21 264 PHE B N 1
ATOM 7157 C CA . PHE B 1 214 ? 72.727 84.071 68.566 1.00 60.29 264 PHE B CA 1
ATOM 7158 C C . PHE B 1 214 ? 73.663 82.884 68.698 1.00 62.57 264 PHE B C 1
ATOM 7159 O O . PHE B 1 214 ? 74.689 82.975 69.363 1.00 70.95 264 PHE B O 1
ATOM 7176 N N . ILE B 1 215 ? 73.308 81.783 68.049 1.00 49.15 265 ILE B N 1
ATOM 7177 C CA . ILE B 1 215 ? 74.131 80.586 68.045 1.00 51.86 265 ILE B CA 1
ATOM 7178 C C . ILE B 1 215 ? 75.174 80.628 66.925 1.00 66.60 265 ILE B C 1
ATOM 7179 O O . ILE B 1 215 ? 74.881 81.041 65.792 1.00 74.54 265 ILE B O 1
ATOM 7195 N N . THR B 1 216 ? 76.391 80.192 67.259 1.00 65.76 266 THR B N 1
ATOM 7196 C CA . THR B 1 216 ? 77.492 80.118 66.311 1.00 77.15 266 THR B CA 1
ATOM 7197 C C . THR B 1 216 ? 78.071 78.708 66.363 1.00 83.89 266 THR B C 1
ATOM 7198 O O . THR B 1 216 ? 78.128 78.113 67.434 1.00 81.63 266 THR B O 1
ATOM 7209 N N . PRO B 1 217 ? 78.457 78.146 65.191 1.00 83.73 267 PRO B N 1
ATOM 7210 C CA . PRO B 1 217 ? 78.317 78.735 63.850 1.00 78.64 267 PRO B CA 1
ATOM 7211 C C . PRO B 1 217 ? 76.928 78.492 63.298 1.00 70.69 267 PRO B C 1
ATOM 7212 O O . PRO B 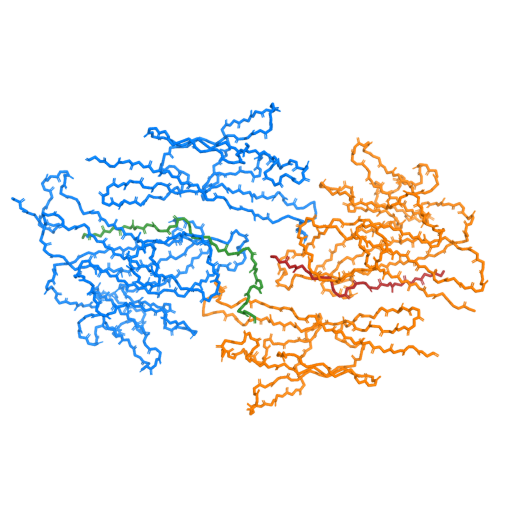1 217 ? 76.156 77.780 63.932 1.00 61.64 267 PRO B O 1
ATOM 7223 N N . ARG B 1 218 ? 76.618 79.026 62.120 1.00 81.86 268 ARG B N 1
ATOM 7224 C CA . ARG B 1 218 ? 75.339 78.744 61.481 1.00 62.35 268 ARG B CA 1
ATOM 7225 C C . ARG B 1 218 ? 75.399 77.383 60.823 1.00 74.16 268 ARG B C 1
ATOM 7226 O O . ARG B 1 218 ? 76.475 76.914 60.485 1.00 82.42 268 ARG B O 1
ATOM 7247 N N . PRO B 1 219 ? 74.239 76.740 60.632 1.00 66.01 269 PRO B N 1
ATOM 7248 C CA . PRO B 1 219 ? 74.139 75.508 59.838 1.00 71.12 269 PRO B CA 1
ATOM 7249 C C . PRO B 1 219 ? 74.316 75.778 58.327 1.00 72.13 269 PRO B C 1
ATOM 7250 O O . PRO B 1 219 ? 74.973 75.018 57.630 1.00 72.73 269 PRO B O 1
ATOM 7261 N N . ARG B 1 220 ? 73.699 76.857 57.856 1.00 84.31 270 ARG B N 1
ATOM 7262 C CA . ARG B 1 220 ? 73.862 77.353 56.501 1.00 82.64 270 ARG B CA 1
ATOM 7263 C C . ARG B 1 220 ? 73.933 78.872 56.618 1.00 70.63 270 ARG B C 1
ATOM 7264 O O . ARG B 1 220 ? 73.566 79.426 57.645 1.00 74.44 270 ARG B O 1
ATOM 7285 N N . GLU B 1 221 ? 74.407 79.553 55.588 1.00 70.58 271 GLU B N 1
ATOM 7286 C CA . GLU B 1 221 ? 74.513 81.000 55.651 1.00 80.73 271 GLU B CA 1
ATOM 7287 C C . GLU B 1 221 ? 73.131 81.631 55.611 1.00 80.70 271 GLU B C 1
ATOM 7288 O O . GLU B 1 221 ? 72.955 82.781 55.992 1.00 74.66 271 GLU B O 1
ATOM 7300 N N . ASP B 1 222 ? 72.152 80.855 55.152 1.00 79.07 272 ASP B N 1
ATOM 7301 C CA . ASP B 1 222 ? 70.775 81.341 54.988 1.00 81.54 272 ASP B CA 1
ATOM 7302 C C . ASP B 1 222 ? 69.909 80.942 56.189 1.00 78.18 272 ASP B C 1
ATOM 7303 O O . ASP B 1 222 ? 68.685 80.938 56.109 1.00 78.53 272 ASP B O 1
ATOM 7312 N N . VAL B 1 223 ? 70.572 80.607 57.295 1.00 74.47 273 VAL B N 1
ATOM 7313 C CA . VAL B 1 223 ? 69.909 80.225 58.530 1.00 70.61 273 VAL B CA 1
ATOM 7314 C C . VAL B 1 223 ? 70.550 80.935 59.714 1.00 68.34 273 VAL B C 1
ATOM 7315 O O . VAL B 1 223 ? 71.774 81.016 59.824 1.00 75.35 273 VAL B O 1
ATOM 7328 N N . LEU B 1 224 ? 69.718 81.458 60.598 1.00 60.27 274 LEU B N 1
ATOM 7329 C CA . LEU B 1 224 ? 70.213 82.173 61.780 1.00 56.55 274 LEU B CA 1
ATOM 7330 C C . LEU B 1 224 ? 69.426 81.720 63.009 1.00 63.46 274 LEU B C 1
ATOM 7331 O O . LEU B 1 224 ? 68.207 81.866 63.055 1.00 47.07 274 LEU B O 1
ATOM 7347 N N . ARG B 1 225 ? 70.135 81.169 63.993 1.00 68.47 275 ARG B N 1
ATOM 7348 C CA . ARG B 1 225 ? 69.517 80.641 65.205 1.00 53.34 275 ARG B CA 1
ATOM 7349 C C . ARG B 1 225 ? 69.793 81.546 66.395 1.00 59.23 275 ARG B C 1
ATOM 7350 O O . ARG B 1 225 ? 70.824 82.201 66.442 1.00 64.79 275 ARG B O 1
ATOM 7371 N N . PHE B 1 226 ? 68.871 81.577 67.352 1.00 46.60 276 PHE B N 1
ATOM 7372 C CA . PHE B 1 226 ? 69.136 82.258 68.602 1.00 45.68 276 PHE B CA 1
ATOM 7373 C C . PHE B 1 226 ? 68.295 81.718 69.742 1.00 58.55 276 PHE B C 1
ATOM 7374 O O . PHE B 1 226 ? 67.231 81.149 69.499 1.00 48.48 276 PHE B O 1
ATOM 7391 N N . ARG B 1 227 ? 68.798 81.883 70.982 1.00 50.56 277 ARG B N 1
ATOM 7392 C CA . ARG B 1 227 ? 68.105 81.415 72.176 1.00 45.19 277 ARG B CA 1
ATOM 7393 C C . ARG B 1 227 ? 67.681 82.624 72.972 1.00 50.00 277 ARG B C 1
ATOM 7394 O O . ARG B 1 227 ? 68.441 83.554 73.147 1.00 56.76 277 ARG B O 1
ATOM 7415 N N . ILE B 1 228 ? 66.443 82.605 73.437 1.00 46.98 278 ILE B N 1
ATOM 7416 C CA . ILE B 1 228 ? 65.881 83.701 74.222 1.00 41.58 278 ILE B CA 1
ATOM 7417 C C . ILE B 1 228 ? 65.317 83.139 75.549 1.00 50.88 278 ILE B C 1
ATOM 7418 O O . ILE B 1 228 ? 64.545 82.171 75.555 1.00 70.39 278 ILE B O 1
ATOM 7434 N N . ASP B 1 229 ? 65.709 83.742 76.663 1.00 51.22 279 ASP B N 1
ATOM 7435 C CA . ASP B 1 229 ? 65.158 83.369 77.954 1.00 58.14 279 ASP B CA 1
ATOM 7436 C C . ASP B 1 229 ? 63.705 83.785 77.999 1.00 49.90 279 ASP B C 1
ATOM 7437 O O . ASP B 1 229 ? 63.374 84.953 77.769 1.00 54.78 279 ASP B O 1
ATOM 7446 N N . VAL B 1 230 ? 62.840 82.822 78.307 1.00 44.75 280 VAL B N 1
ATOM 7447 C CA . VAL B 1 230 ? 61.391 83.067 78.356 1.00 49.82 280 VAL B CA 1
ATOM 7448 C C . VAL B 1 230 ? 61.030 84.167 79.326 1.00 54.08 280 VAL B C 1
ATOM 7449 O O . VAL B 1 230 ? 61.676 84.322 80.351 1.00 58.07 280 VAL B O 1
ATOM 7462 N N . PHE B 1 231 ? 59.989 84.915 78.990 1.00 42.75 281 PHE B N 1
ATOM 7463 C CA . PHE B 1 231 ? 59.460 85.965 79.844 1.00 51.90 281 PHE B CA 1
ATOM 7464 C C . PHE B 1 231 ? 57.954 86.134 79.629 1.00 45.80 281 PHE B C 1
ATOM 7465 O O . PHE B 1 231 ? 57.379 85.509 78.784 1.00 48.33 281 PHE B O 1
ATOM 7482 N N . ARG B 1 232 ? 57.314 86.964 80.433 1.00 53.82 282 ARG B N 1
ATOM 7483 C CA . ARG B 1 232 ? 55.914 87.240 80.231 1.00 45.55 282 ARG B CA 1
ATOM 7484 C C . ARG B 1 232 ? 55.660 88.692 80.596 1.00 53.50 282 ARG B C 1
ATOM 7485 O O . ARG B 1 232 ? 56.502 89.351 81.202 1.00 66.38 282 ARG B O 1
ATOM 7506 N N . PHE B 1 233 ? 54.497 89.194 80.206 1.00 45.46 283 PHE B N 1
ATOM 7507 C CA . PHE B 1 233 ? 54.185 90.601 80.407 1.00 50.12 283 PHE B CA 1
ATOM 7508 C C . PHE B 1 233 ? 53.468 90.827 81.711 1.00 55.24 283 PHE B C 1
ATOM 7509 O O . PHE B 1 233 ? 52.530 90.107 82.053 1.00 68.22 283 PHE B O 1
ATOM 7526 N N . ALA B 1 234 ? 53.923 91.823 82.455 1.00 47.13 284 ALA B N 1
ATOM 7527 C CA . ALA B 1 234 ? 53.281 92.156 83.712 1.00 51.50 284 ALA B CA 1
ATOM 7528 C C . ALA B 1 234 ? 51.841 92.548 83.433 1.00 48.77 284 ALA B C 1
ATOM 7529 O O . ALA B 1 234 ? 51.559 93.260 82.478 1.00 56.11 284 ALA B O 1
ATOM 7536 N N . GLY B 1 235 ? 50.928 92.068 84.261 1.00 44.65 285 GLY B N 1
ATOM 7537 C CA . GLY B 1 235 ? 49.533 92.469 84.197 1.00 52.62 285 GLY B CA 1
ATOM 7538 C C . GLY B 1 235 ? 48.715 91.627 83.246 1.00 72.12 285 GLY B C 1
ATOM 7539 O O . GLY B 1 235 ? 47.485 91.734 83.180 1.00 70.93 285 GLY B O 1
ATOM 7543 N N . ASP B 1 236 ? 49.401 90.775 82.501 1.00 58.36 286 ASP B N 1
ATOM 7544 C CA . ASP B 1 236 ? 48.723 89.929 81.532 1.00 57.07 286 ASP B CA 1
ATOM 75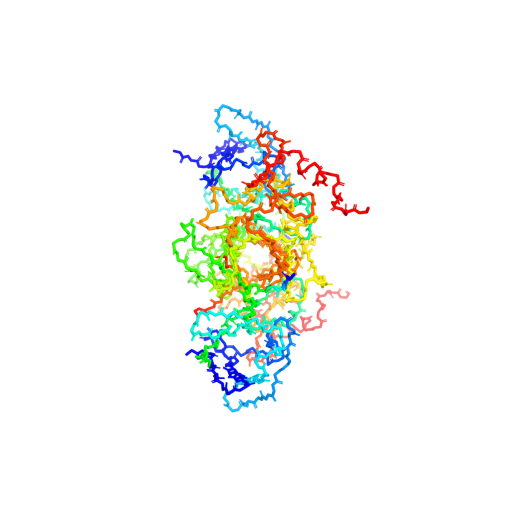45 C C . ASP B 1 236 ? 48.322 88.582 82.126 1.00 60.35 286 ASP B C 1
ATOM 7546 O O . ASP B 1 236 ? 49.170 87.738 82.415 1.00 55.73 286 ASP B O 1
ATOM 7555 N N . ASN B 1 237 ? 47.022 88.371 82.270 1.00 40.59 287 ASN B N 1
ATOM 7556 C CA . ASN B 1 237 ? 46.522 87.134 82.864 1.00 59.25 287 ASN B CA 1
ATOM 7557 C C . ASN B 1 237 ? 46.264 86.000 81.868 1.00 63.50 287 ASN B C 1
ATOM 7558 O O . ASN B 1 237 ? 45.807 84.925 82.246 1.00 61.19 287 ASN B O 1
ATOM 7569 N N . ARG B 1 238 ? 46.558 86.238 80.590 1.00 65.47 288 ARG B N 1
ATOM 7570 C CA . ARG B 1 238 ? 46.363 85.213 79.559 1.00 55.02 288 ARG B CA 1
ATOM 7571 C C . ARG B 1 238 ? 47.652 84.393 79.460 1.00 53.83 288 ARG B C 1
ATOM 7572 O O . ARG B 1 238 ? 47.614 83.218 79.096 1.00 55.21 288 ARG B O 1
ATOM 7593 N N . ASN B 1 239 ? 48.784 85.000 79.809 1.00 51.07 289 ASN B N 1
ATOM 7594 C CA . ASN B 1 239 ? 50.112 84.341 79.780 1.00 32.02 289 ASN B CA 1
ATOM 7595 C C . ASN B 1 239 ? 50.585 83.853 78.456 1.00 56.94 289 ASN B C 1
ATOM 7596 O O . ASN B 1 239 ? 50.967 82.692 78.351 1.00 55.28 289 ASN B O 1
ATOM 7607 N N . LEU B 1 240 ? 50.569 84.715 77.448 1.00 58.48 290 LEU B N 1
ATOM 7608 C CA . LEU B 1 240 ? 51.014 84.310 76.140 1.00 60.74 290 LEU B CA 1
ATOM 7609 C C . LEU B 1 240 ? 51.834 85.423 75.532 1.00 56.55 290 LEU B C 1
ATOM 7610 O O . LEU B 1 240 ? 51.830 86.543 76.019 1.00 51.90 290 LEU B O 1
ATOM 7626 N N . ILE B 1 241 ? 52.597 85.092 74.509 1.00 56.26 291 ILE B N 1
ATOM 7627 C CA . ILE B 1 241 ? 53.363 86.100 73.809 1.00 59.14 291 ILE B CA 1
ATOM 7628 C C . ILE B 1 241 ? 53.419 85.786 72.327 1.00 56.26 291 ILE B C 1
ATOM 7629 O O . ILE B 1 241 ? 53.414 84.616 71.922 1.00 49.41 291 ILE B O 1
ATOM 7645 N N . TYR B 1 242 ? 53.409 86.851 71.531 1.00 43.66 292 TYR B N 1
ATOM 7646 C CA . TYR B 1 242 ? 53.671 86.764 70.102 1.00 45.75 292 TYR B CA 1
ATOM 7647 C C . TYR B 1 242 ? 54.989 87.452 69.840 1.00 55.00 292 TYR B C 1
ATOM 7648 O O . TYR B 1 242 ? 55.339 88.398 70.540 1.00 49.01 292 TYR B O 1
ATOM 7666 N N . ILE B 1 243 ? 55.714 86.988 68.832 1.00 56.70 293 ILE B N 1
ATOM 7667 C CA . ILE B 1 243 ? 56.996 87.579 68.471 1.00 58.82 293 ILE B CA 1
ATOM 7668 C C . ILE B 1 243 ? 57.021 87.899 66.981 1.00 58.77 293 ILE B C 1
ATOM 7669 O O . ILE B 1 243 ? 56.945 86.996 66.152 1.00 71.39 293 ILE B O 1
ATOM 7685 N N . THR B 1 244 ? 57.106 89.177 66.621 1.00 66.36 294 THR B N 1
ATOM 7686 C CA . THR B 1 244 ? 57.179 89.555 65.210 1.00 60.39 294 THR B CA 1
ATOM 7687 C C . THR B 1 244 ? 58.599 90.011 64.866 1.00 65.79 294 THR B C 1
ATOM 7688 O O . THR B 1 244 ? 59.114 90.968 65.428 1.00 73.44 294 THR B O 1
ATOM 7699 N N . CYS B 1 245 ? 59.233 89.299 63.947 1.00 57.76 295 CYS B N 1
ATOM 7700 C CA . CYS B 1 245 ? 60.586 89.647 63.508 1.00 56.65 295 CYS B CA 1
ATOM 7701 C C . CYS B 1 245 ? 60.644 90.221 62.093 1.00 64.55 295 CYS B C 1
ATOM 7702 O O . CYS B 1 245 ? 59.804 89.925 61.236 1.00 69.23 295 CYS B O 1
ATOM 7709 N N . HIS B 1 246 ? 61.654 91.051 61.865 1.00 69.34 296 HIS B N 1
ATOM 7710 C CA . HIS B 1 246 ? 61.915 91.587 60.547 1.00 70.00 296 HIS B CA 1
ATOM 7711 C C . HIS B 1 246 ? 63.163 90.927 60.045 1.00 70.56 296 HIS B C 1
ATOM 7712 O O . HIS B 1 246 ? 64.247 91.158 60.562 1.00 65.23 296 HIS B O 1
ATOM 7726 N N . LEU B 1 247 ? 63.015 90.064 59.060 1.00 61.61 297 LEU B N 1
ATOM 7727 C CA . LEU B 1 247 ? 64.169 89.385 58.510 1.00 72.30 297 LEU B CA 1
ATOM 7728 C C . LEU B 1 247 ? 64.541 90.042 57.187 1.00 65.23 297 LEU B C 1
ATOM 7729 O O . LEU B 1 247 ? 63.748 90.761 56.597 1.00 91.31 297 LEU B O 1
ATOM 7745 N N . LYS B 1 248 ? 65.771 89.808 56.750 1.00 71.76 298 LYS B N 1
ATOM 7746 C CA . LYS B 1 248 ? 66.262 90.373 55.515 1.00 74.46 298 LYS B CA 1
ATOM 7747 C C . LYS B 1 248 ? 67.465 89.576 55.081 1.00 76.27 298 LYS B C 1
ATOM 7748 O O . LYS B 1 248 ? 68.074 88.872 55.878 1.00 72.44 298 LYS B O 1
ATOM 7767 N N . VAL B 1 249 ? 67.822 89.705 53.807 1.00 68.84 299 VAL B N 1
ATOM 7768 C CA . VAL B 1 249 ? 68.964 88.973 53.263 1.00 64.27 299 VAL B CA 1
ATOM 7769 C C . VAL B 1 249 ? 69.913 89.860 52.468 1.00 84.85 299 VAL B C 1
ATOM 7770 O O . VAL B 1 249 ? 69.529 90.905 51.938 1.00 70.71 299 VAL B O 1
ATOM 7783 N N . THR B 1 250 ? 71.161 89.411 52.421 1.00 90.56 300 THR B N 1
ATOM 7784 C CA . THR B 1 250 ? 72.166 90.007 51.581 1.00 99.71 300 THR B CA 1
ATOM 7785 C C . THR B 1 250 ? 72.899 88.875 50.863 1.00 91.44 300 THR B C 1
ATOM 7786 O O . THR B 1 250 ? 72.793 87.711 51.249 1.00 95.52 300 THR B O 1
ATOM 7797 N N . PRO B 1 251 ? 73.608 89.214 49.782 1.00 94.53 301 PRO B N 1
ATOM 7798 C CA . PRO B 1 251 ? 74.471 88.278 49.058 1.00 97.13 301 PRO B CA 1
ATOM 7799 C C . PRO B 1 251 ? 75.340 87.458 50.021 1.00 104.52 301 PRO B C 1
ATOM 7800 O O . PRO B 1 251 ? 75.880 88.016 50.975 1.00 93.72 301 PRO B O 1
ATOM 7811 N N . ALA B 1 252 ? 75.486 86.164 49.750 1.00 107.56 302 ALA B N 1
ATOM 7812 C CA . ALA B 1 252 ? 76.091 85.220 50.689 1.00 117.05 302 ALA B CA 1
ATOM 7813 C C . ALA B 1 252 ? 77.537 85.533 51.083 1.00 118.57 302 ALA B C 1
ATOM 7814 O O . ALA B 1 252 ? 78.066 84.964 52.036 1.00 118.13 302 ALA B O 1
ATOM 7821 N N . ASP B 1 253 ? 78.169 86.439 50.354 1.00 123.14 303 ASP B N 1
ATOM 7822 C CA . ASP B 1 253 ? 79.594 86.709 50.513 1.00 134.52 303 ASP B CA 1
ATOM 7823 C C . ASP B 1 253 ? 79.870 88.189 50.765 1.00 138.94 303 ASP B C 1
ATOM 7824 O O . ASP B 1 253 ? 81.013 88.644 50.676 1.00 127.16 303 ASP B O 1
ATOM 7833 N N . GLN B 1 254 ? 78.814 88.944 51.045 1.00 133.71 304 GLN B N 1
ATOM 7834 C CA . GLN B 1 254 ? 78.950 90.371 51.306 1.00 126.23 304 GLN B CA 1
ATOM 7835 C C . GLN B 1 254 ? 79.419 90.595 52.740 1.00 110.08 304 GLN B C 1
ATOM 7836 O O . GLN B 1 254 ? 78.930 89.964 53.683 1.00 104.62 304 GLN B O 1
ATOM 7850 N N . GLY B 1 255 ? 80.378 91.498 52.902 1.00 104.82 305 GLY B N 1
ATOM 7851 C CA . GLY B 1 255 ? 80.892 91.825 54.215 1.00 106.78 305 GLY B CA 1
ATOM 7852 C C . GLY B 1 255 ? 79.783 92.321 55.124 1.00 103.30 305 GLY B C 1
ATOM 7853 O O . GLY B 1 255 ? 79.007 93.206 54.747 1.00 96.65 305 GLY B O 1
ATOM 7857 N N . PRO B 1 256 ? 79.686 91.739 56.329 1.00 90.87 306 PRO B N 1
ATOM 7858 C CA . PRO B 1 256 ? 78.788 92.294 57.342 1.00 79.51 306 PRO B CA 1
ATOM 7859 C C . PRO B 1 256 ? 79.163 93.743 57.674 1.00 91.79 306 PRO B C 1
ATOM 7860 O O . PRO B 1 256 ? 80.320 94.114 57.558 1.00 80.26 306 PRO B O 1
ATOM 7871 N N . ASP B 1 257 ? 78.191 94.549 58.077 1.00 104.64 307 ASP B N 1
ATOM 7872 C CA . ASP B 1 257 ? 78.441 95.930 58.487 1.00 101.07 307 ASP B CA 1
ATOM 7873 C C . ASP B 1 257 ? 77.440 96.329 59.584 1.00 91.16 307 ASP B C 1
ATOM 7874 O O . ASP B 1 257 ? 76.552 95.548 59.927 1.00 85.31 307 ASP B O 1
ATOM 7883 N N . PRO B 1 258 ? 77.586 97.539 60.145 1.00 91.29 308 PRO B N 1
ATOM 7884 C CA . PRO B 1 258 ? 76.690 98.046 61.192 1.00 95.40 308 PRO B CA 1
ATOM 7885 C C . PRO B 1 258 ? 75.209 98.077 60.804 1.00 101.89 308 PRO B C 1
ATOM 7886 O O . PRO B 1 258 ? 74.367 98.390 61.648 1.00 99.95 308 PRO B O 1
ATOM 7897 N N . GLN B 1 259 ? 74.898 97.783 59.547 1.00 109.42 309 GLN B N 1
ATOM 7898 C CA . GLN B 1 259 ? 73.523 97.796 59.078 1.00 76.67 309 GLN B CA 1
ATOM 7899 C C . GLN B 1 259 ? 73.046 96.364 58.886 1.00 83.39 309 GLN B C 1
ATOM 7900 O O . GLN B 1 259 ? 71.856 96.108 58.975 1.00 82.55 309 GLN B O 1
ATOM 7914 N N . ASN B 1 260 ? 73.981 95.444 58.635 1.00 84.13 310 ASN B N 1
ATOM 7915 C CA . ASN B 1 260 ? 73.670 94.039 58.354 1.00 73.71 310 ASN B CA 1
ATOM 7916 C C . ASN B 1 260 ? 74.549 93.088 59.180 1.00 75.21 310 ASN B C 1
ATOM 7917 O O . ASN B 1 260 ? 75.653 92.739 58.779 1.00 79.92 310 ASN B O 1
ATOM 7928 N N . LYS B 1 261 ? 74.048 92.663 60.340 1.00 77.84 311 LYS B N 1
ATOM 7929 C CA . LYS B 1 261 ? 74.866 91.918 61.299 1.00 76.55 311 LYS B CA 1
ATOM 7930 C C . LYS B 1 261 ? 74.029 91.115 62.285 1.00 81.72 311 LYS B C 1
ATOM 7931 O O . LYS B 1 261 ? 72.812 91.303 62.394 1.00 84.76 311 LYS B O 1
ATOM 7950 N N . ALA B 1 262 ? 74.699 90.232 63.019 1.00 84.58 312 ALA B N 1
ATOM 7951 C CA . ALA B 1 262 ? 74.068 89.466 64.093 1.00 68.94 312 ALA B CA 1
ATOM 7952 C C . ALA B 1 262 ? 74.970 89.493 65.315 1.00 74.99 312 ALA B C 1
ATOM 7953 O O . ALA B 1 262 ? 75.928 88.719 65.406 1.00 72.45 312 ALA B O 1
ATOM 7960 N N . CYS B 1 263 ? 74.677 90.396 66.244 1.00 70.98 313 CYS B N 1
ATOM 7961 C CA . CYS B 1 263 ? 75.539 90.583 67.409 1.00 70.28 313 CYS B CA 1
ATOM 7962 C C . CYS B 1 263 ? 74.887 90.14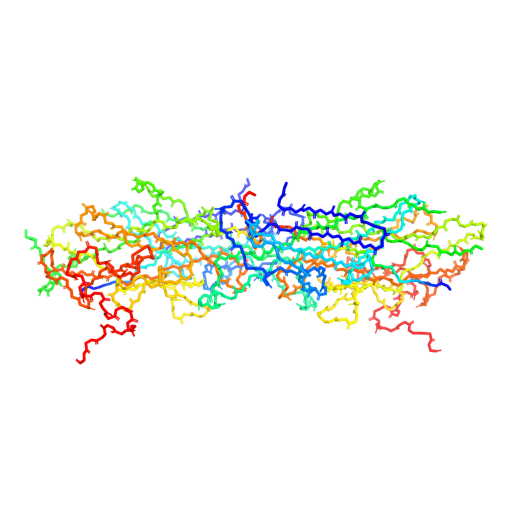6 68.727 1.00 72.52 313 CYS B C 1
ATOM 7963 O O . CYS B 1 263 ? 73.713 90.442 68.991 1.00 69.79 313 CYS B O 1
ATOM 7970 N N . SER B 1 264 ? 75.668 89.449 69.549 1.00 60.98 314 SER B N 1
ATOM 7971 C CA . SER B 1 264 ? 75.222 89.005 70.855 1.00 57.83 314 SER B CA 1
ATOM 7972 C C . SER B 1 264 ? 76.074 89.663 71.923 1.00 67.19 314 SER B C 1
ATOM 7973 O O . SER B 1 264 ? 77.250 89.917 71.698 1.00 71.46 314 SER B O 1
ATOM 7981 N N . PHE B 1 265 ? 75.501 89.913 73.103 1.00 72.57 315 PHE B N 1
ATOM 7982 C CA . PHE B 1 265 ? 76.297 90.426 74.218 1.00 66.41 315 PHE B CA 1
ATOM 7983 C C . PHE B 1 265 ? 76.707 89.324 75.155 1.00 62.74 315 PHE B C 1
ATOM 7984 O O . PHE B 1 265 ? 75.917 88.424 75.464 1.00 78.62 315 PHE B O 1
ATOM 8001 N N . ASN B 1 266 ? 77.948 89.417 75.618 1.00 70.28 316 ASN B N 1
ATOM 8002 C CA . ASN B 1 266 ? 78.464 88.517 76.640 1.00 104.54 316 ASN B CA 1
ATOM 8003 C C . ASN B 1 266 ? 78.826 89.293 77.892 1.00 108.20 316 ASN B C 1
ATOM 8004 O O . ASN B 1 266 ? 79.683 90.166 77.857 1.00 114.28 316 ASN B O 1
ATOM 8015 N N . LYS B 1 267 ? 78.181 88.960 79.002 1.00 95.51 317 LYS B N 1
ATOM 8016 C CA . LYS B 1 267 ? 78.447 89.642 80.266 1.00 88.09 317 LYS B CA 1
ATOM 8017 C C . LYS B 1 267 ? 79.801 89.237 80.833 1.00 95.24 317 LYS B C 1
ATOM 8018 O O . LYS B 1 267 ? 80.493 90.063 81.405 1.00 70.86 317 LYS B O 1
ATOM 8037 N N . ALA B 1 268 ? 80.164 87.967 80.657 1.00 116.51 318 ALA B N 1
ATOM 8038 C CA . ALA B 1 268 ? 81.437 87.429 81.134 1.00 112.38 318 ALA B CA 1
ATOM 8039 C C . ALA B 1 268 ? 82.610 88.302 80.696 1.00 105.14 318 ALA B C 1
ATOM 8040 O O . ALA B 1 268 ? 83.517 88.577 81.479 1.00 94.24 318 ALA B O 1
ATOM 8047 N N . ARG B 1 269 ? 82.592 88.727 79.437 1.00 109.97 319 ARG B N 1
ATOM 8048 C CA . ARG B 1 269 ? 83.669 89.540 78.890 1.00 122.90 319 ARG B CA 1
ATOM 8049 C C . ARG B 1 269 ? 83.228 90.982 78.654 1.00 109.00 319 ARG B C 1
ATOM 8050 O O . ARG B 1 269 ? 83.996 91.799 78.152 1.00 71.76 319 ARG B O 1
ATOM 8071 N N . ASN B 1 270 ? 81.993 91.290 79.031 1.00 102.77 320 ASN B N 1
ATOM 8072 C CA . ASN B 1 270 ? 81.462 92.635 78.876 1.00 98.13 320 ASN B CA 1
ATOM 8073 C C . ASN B 1 270 ? 81.566 93.137 77.431 1.00 100.79 320 ASN B C 1
ATOM 8074 O O . ASN B 1 270 ? 81.795 94.326 77.218 1.00 94.91 320 ASN B O 1
ATOM 8085 N N . THR B 1 271 ? 81.396 92.251 76.440 1.00 86.60 321 THR B N 1
ATOM 8086 C CA . THR B 1 271 ? 81.558 92.664 75.048 1.00 87.39 321 THR B CA 1
ATOM 8087 C C . THR B 1 271 ? 80.483 92.141 74.088 1.00 83.28 321 THR B C 1
ATOM 8088 O O . THR B 1 271 ? 79.828 91.134 74.354 1.00 79.98 321 THR B O 1
ATOM 8099 N N . TRP B 1 272 ? 80.317 92.850 72.970 1.00 77.26 322 TRP B N 1
ATOM 8100 C CA . TRP B 1 272 ? 79.473 92.389 71.877 1.00 70.19 322 TRP B CA 1
ATOM 8101 C C . TRP B 1 272 ? 80.291 91.532 70.928 1.00 78.66 322 TRP B C 1
ATOM 8102 O O . TRP B 1 272 ? 81.456 91.819 70.681 1.00 87.73 322 TRP B O 1
ATOM 8123 N N . VAL B 1 273 ? 79.684 90.482 70.391 1.00 64.23 323 VAL B N 1
ATOM 8124 C CA . VAL B 1 273 ? 80.394 89.574 69.500 1.00 74.89 323 VAL B CA 1
ATOM 8125 C C . VAL B 1 273 ? 79.512 89.179 68.320 1.00 81.60 323 VAL B C 1
ATOM 8126 O O . VAL B 1 273 ? 78.424 88.630 68.512 1.00 92.02 323 VAL B O 1
ATOM 8139 N N . PRO B 1 274 ? 79.968 89.475 67.088 1.00 76.75 324 PRO B N 1
ATOM 8140 C CA . PRO B 1 274 ? 79.191 89.108 65.906 1.00 71.56 324 PRO B CA 1
ATOM 8141 C C . PRO B 1 274 ? 79.307 87.624 65.635 1.00 74.08 324 PRO B C 1
ATOM 8142 O O . PRO B 1 274 ? 80.272 87.002 66.087 1.00 73.94 324 PRO B O 1
ATOM 8153 N N . VAL B 1 275 ? 78.334 87.076 64.912 1.00 65.47 325 VAL B N 1
ATOM 8154 C CA . VAL B 1 275 ? 78.360 85.676 64.513 1.00 70.70 325 VAL B CA 1
ATOM 8155 C C . VAL B 1 275 ? 79.400 85.509 63.431 1.00 80.78 325 VAL B C 1
ATOM 8156 O O . VAL B 1 275 ? 80.072 84.478 63.351 1.00 80.09 325 VAL B O 1
ATOM 8169 N N . GLU B 1 276 ? 79.507 86.537 62.586 1.00 69.92 326 GLU B N 1
ATOM 8170 C CA . GLU B 1 276 ? 80.592 86.663 61.609 1.00 79.89 326 GLU B CA 1
ATOM 8171 C C . GLU B 1 276 ? 80.920 88.144 61.401 1.00 76.46 326 GLU B C 1
ATOM 8172 O O . GLU B 1 276 ? 80.072 89.021 61.617 1.00 85.44 326 GLU B O 1
ATOM 8184 N N . GLY B 1 277 ? 82.147 88.430 60.988 1.00 72.44 327 GLY B N 1
ATOM 8185 C CA . GLY B 1 277 ? 82.531 89.801 60.719 1.00 83.15 327 GLY B CA 1
ATOM 8186 C C . GLY B 1 277 ? 83.536 90.312 61.724 1.00 93.63 327 GLY B C 1
ATOM 8187 O O . GLY B 1 277 ? 83.927 89.594 62.640 1.00 92.12 327 GLY B O 1
ATOM 8191 N N . SER B 1 278 ? 83.952 91.561 61.547 1.00 88.59 328 SER B N 1
ATOM 8192 C CA . SER B 1 278 ? 84.960 92.172 62.398 1.00 97.43 328 SER B CA 1
ATOM 8193 C C . SER B 1 278 ? 84.331 92.596 63.722 1.00 105.09 328 SER B C 1
ATOM 8194 O O . SER B 1 278 ? 83.181 93.024 63.760 1.00 116.34 328 SER B O 1
ATOM 8202 N N . ARG B 1 279 ? 85.090 92.453 64.803 1.00 105.23 329 ARG B N 1
ATOM 8203 C CA . ARG B 1 279 ? 84.588 92.670 66.152 1.00 118.77 329 ARG B CA 1
ATOM 8204 C C . ARG B 1 279 ? 83.944 94.042 66.312 1.00 118.32 329 ARG B C 1
ATOM 8205 O O . ARG B 1 279 ? 82.971 94.207 67.060 1.00 120.55 329 ARG B O 1
ATOM 8226 N N . ASP B 1 280 ? 84.493 95.018 65.595 1.00 101.07 330 ASP B N 1
ATOM 8227 C CA . ASP B 1 280 ? 84.161 96.429 65.783 1.00 106.60 330 ASP B CA 1
ATOM 8228 C C . ASP B 1 280 ? 82.830 96.808 65.125 1.00 112.56 330 ASP B C 1
ATOM 8229 O O . ASP B 1 280 ? 82.345 97.935 65.267 1.00 121.27 330 ASP B O 1
ATOM 8238 N N . VAL B 1 281 ? 82.235 95.862 64.408 1.00 102.00 331 VAL B N 1
ATOM 8239 C CA . VAL B 1 281 ? 80.977 96.115 63.716 1.00 92.84 331 VAL B CA 1
ATOM 8240 C C . VAL B 1 281 ? 79.844 96.296 64.731 1.00 101.91 331 VAL B C 1
ATOM 8241 O O . VAL B 1 281 ? 78.826 96.938 64.441 1.00 91.66 331 VAL B O 1
ATOM 8254 N N . CYS B 1 282 ? 80.040 95.739 65.930 1.00 100.85 332 CYS B N 1
ATOM 8255 C CA . CYS B 1 282 ? 79.008 95.725 66.967 1.00 91.97 332 CYS B CA 1
ATOM 8256 C C . CYS B 1 282 ? 79.065 96.963 67.843 1.00 90.99 332 CYS B C 1
ATOM 8257 O O . CYS B 1 282 ? 78.289 97.097 68.782 1.00 91.89 332 CYS B O 1
ATOM 8264 N N . ASN B 1 283 ? 79.981 97.872 67.548 1.00 95.74 333 ASN B N 1
ATOM 8265 C CA . ASN B 1 283 ? 80.187 99.018 68.420 1.00 98.44 333 ASN B CA 1
ATOM 8266 C C . ASN B 1 283 ? 78.912 99.842 68.598 1.00 100.49 333 ASN B C 1
ATOM 8267 O O . ASN B 1 283 ? 78.602 100.312 69.692 1.00 98.67 333 ASN B O 1
ATOM 8278 N N . CYS B 1 284 ? 78.165 100.005 67.515 1.00 103.16 334 CYS B N 1
ATOM 8279 C CA . CYS B 1 284 ? 76.977 100.852 67.538 1.00 101.90 334 CYS B CA 1
ATOM 8280 C C . CYS B 1 284 ? 75.836 100.229 68.364 1.00 93.39 334 CYS B C 1
ATOM 8281 O O . CYS B 1 284 ? 74.843 100.902 68.676 1.00 99.63 334 CYS B O 1
ATOM 8288 N N . CYS B 1 285 ? 75.980 98.946 68.708 1.00 78.57 335 CYS B N 1
ATOM 8289 C CA . CYS B 1 285 ? 75.001 98.265 69.554 1.00 85.46 335 CYS B CA 1
ATOM 8290 C C . CYS B 1 285 ? 74.939 98.911 70.936 1.00 94.39 335 CYS B C 1
ATOM 8291 O O . CYS B 1 285 ? 73.856 99.158 71.465 1.00 80.62 335 CYS B O 1
ATOM 8298 N N . GLU B 1 286 ? 76.111 99.169 71.517 1.00 95.15 336 GLU B N 1
ATOM 8299 C CA . GLU B 1 286 ? 76.204 99.714 72.867 1.00 94.41 336 GLU B CA 1
ATOM 8300 C C . GLU B 1 286 ? 75.665 101.139 72.921 1.00 92.79 336 GLU B C 1
ATOM 8301 O O . GLU B 1 286 ? 75.095 101.558 73.931 1.00 80.19 336 GLU B O 1
ATOM 8313 N N . THR B 1 287 ? 75.855 101.875 71.828 1.00 99.94 337 THR B N 1
ATOM 8314 C CA . THR B 1 287 ? 75.406 103.264 71.735 1.00 100.47 337 THR B CA 1
ATOM 8315 C C . THR B 1 287 ? 73.907 103.325 71.498 1.00 96.96 337 THR B C 1
ATOM 8316 O O . THR B 1 287 ? 73.272 104.347 71.758 1.00 94.48 337 THR B O 1
ATOM 8327 N N . GLY B 1 288 ? 73.350 102.233 70.978 1.00 90.37 338 GLY B N 1
ATOM 8328 C CA . GLY B 1 288 ? 71.914 102.122 70.793 1.00 92.41 338 GLY B CA 1
ATOM 8329 C C . GLY B 1 288 ? 71.412 102.766 69.513 1.00 109.36 338 GLY B C 1
ATOM 8330 O O . GLY B 1 288 ? 70.209 102.971 69.343 1.00 110.14 338 GLY B O 1
ATOM 8334 N N . ASN B 1 289 ? 72.332 103.101 68.614 1.00 107.36 339 ASN B N 1
ATOM 8335 C CA . ASN B 1 289 ? 71.951 103.625 67.306 1.00 99.79 339 ASN B CA 1
ATOM 8336 C C . ASN B 1 289 ? 72.898 103.125 66.232 1.00 104.86 339 ASN B C 1
ATOM 8337 O O . ASN B 1 289 ? 74.079 103.470 66.228 1.00 88.64 339 ASN B O 1
ATOM 8348 N N . CYS B 1 290 ? 72.362 102.304 65.332 1.00 107.67 340 CYS B N 1
ATOM 8349 C CA . CYS B 1 290 ? 73.128 101.739 64.224 1.00 105.68 340 CYS B CA 1
ATOM 8350 C C . CYS B 1 290 ? 72.580 102.222 62.893 1.00 118.47 340 CYS B C 1
ATOM 8351 O O . CYS B 1 290 ? 72.589 101.498 61.899 1.00 122.36 340 CYS B O 1
ATOM 8358 N N . GLU B 1 291 ? 72.100 103.453 62.882 1.00 125.69 341 GLU B N 1
ATOM 8359 C CA . GLU B 1 291 ? 71.590 104.036 61.667 1.00 134.48 341 GLU B CA 1
ATOM 8360 C C . GLU B 1 291 ? 72.773 104.210 60.715 1.00 144.02 341 GLU B C 1
ATOM 8361 O O . GLU B 1 291 ? 73.912 104.389 61.159 1.00 141.96 341 GLU B O 1
ATOM 8373 N N . PRO B 1 292 ? 72.500 104.182 59.398 1.00 139.78 342 PRO B N 1
ATOM 8374 C CA . PRO B 1 292 ? 73.518 104.448 58.380 1.00 132.19 342 PRO B CA 1
ATOM 8375 C C . PRO B 1 292 ? 73.902 105.937 58.291 1.00 140.47 342 PRO B C 1
ATOM 8376 O O . PRO B 1 292 ? 75.064 106.225 58.007 1.00 120.02 342 PRO B O 1
ATOM 8387 N N . PRO B 1 293 ? 72.958 106.858 58.587 1.00 154.58 343 PRO B N 1
ATOM 8388 C CA . PRO B 1 293 ? 73.102 108.290 58.332 1.00 151.28 343 PRO B CA 1
ATOM 8389 C C . PRO B 1 293 ? 74.306 108.644 57.477 1.00 138.79 343 PRO B C 1
ATOM 8390 O O . PRO B 1 293 ? 74.233 108.396 56.271 1.00 119.92 343 PRO B O 1
ATOM 8401 N N . VAL C 2 10 ? 34.514 89.263 126.770 1.00 63.50 368 VAL C N 1
ATOM 8402 C CA . VAL C 2 10 ? 35.584 88.280 126.699 1.00 86.29 368 VAL C CA 1
ATOM 8403 C C . VAL C 2 10 ? 35.807 87.719 125.299 1.00 91.79 368 VAL C C 1
ATOM 8404 O O . VAL C 2 10 ? 35.227 86.707 124.929 1.00 89.14 368 VAL C O 1
ATOM 8416 N N . ALA C 2 11 ? 36.694 88.356 124.552 1.00 87.65 369 ALA C N 1
ATOM 8417 C CA . ALA C 2 11 ? 36.913 88.046 123.162 1.00 71.52 369 ALA C CA 1
ATOM 8418 C C . ALA C 2 11 ? 38.416 87.844 122.928 1.00 74.19 369 ALA C C 1
ATOM 8419 O O . ALA C 2 11 ? 39.189 87.925 123.862 1.00 55.04 369 ALA C O 1
ATOM 8426 N N . ALA C 2 12 ? 38.814 87.588 121.683 1.00 58.83 370 ALA C N 1
ATOM 8427 C CA . ALA C 2 12 ? 40.203 87.346 121.318 1.00 57.42 370 ALA C CA 1
ATOM 8428 C C . ALA C 2 12 ? 40.350 87.300 119.780 1.00 60.67 370 ALA C C 1
ATOM 8429 O O . ALA C 2 12 ? 39.393 87.021 119.063 1.00 53.96 370 ALA C O 1
ATOM 8436 N N . ASP C 2 13 ? 41.542 87.598 119.278 1.00 60.51 371 ASP C N 1
ATOM 8437 C CA . ASP C 2 13 ? 41.797 87.566 117.835 1.00 63.90 371 ASP C CA 1
ATOM 8438 C C . ASP C 2 13 ? 42.774 86.479 117.523 1.00 57.84 371 ASP C C 1
ATOM 8439 O O . ASP C 2 13 ? 43.887 86.476 118.033 1.00 67.09 371 ASP C O 1
ATOM 8448 N N . VAL C 2 14 ? 42.362 85.548 116.682 1.00 45.67 372 VAL C N 1
ATOM 8449 C CA . VAL C 2 14 ? 43.210 84.423 116.344 1.00 52.30 372 VAL C CA 1
ATOM 8450 C C . VAL C 2 14 ? 43.546 84.437 114.853 1.00 61.82 372 VAL C C 1
ATOM 8451 O O . VAL C 2 14 ? 42.699 84.718 114.022 1.00 66.28 372 VAL C O 1
ATOM 8464 N N . VAL C 2 15 ? 44.787 84.140 114.511 1.00 63.48 373 VAL C N 1
ATOM 8465 C CA . VAL C 2 15 ? 45.173 84.124 113.117 1.00 34.88 373 VAL C CA 1
ATOM 8466 C C . VAL C 2 15 ? 45.476 82.699 112.695 1.00 50.55 373 VAL C C 1
ATOM 8467 O O . VAL C 2 15 ? 46.092 81.938 113.421 1.00 66.67 373 VAL C O 1
ATOM 8480 N N . ILE C 2 16 ? 45.036 82.347 111.497 1.00 45.72 374 ILE C N 1
ATOM 8481 C CA . ILE C 2 16 ? 45.318 81.039 110.921 1.00 57.87 374 ILE C CA 1
ATOM 8482 C C . ILE C 2 16 ? 46.041 81.255 109.591 1.00 53.22 374 ILE C C 1
ATOM 8483 O O . ILE C 2 16 ? 45.588 81.994 108.732 1.00 53.22 374 ILE C O 1
ATOM 8499 N N . GLY C 2 17 ? 47.196 80.637 109.444 1.00 48.17 375 GLY C N 1
ATOM 8500 C CA . GLY C 2 17 ? 47.975 80.792 108.235 1.00 43.42 375 GLY C CA 1
ATOM 8501 C C . GLY C 2 17 ? 49.423 80.551 108.537 1.00 45.75 375 GLY C C 1
ATOM 8502 O O . GLY C 2 17 ? 49.756 80.242 109.685 1.00 66.76 375 GLY C O 1
ATOM 8506 N N . PRO C 2 18 ? 50.282 80.673 107.515 1.00 46.81 376 PRO C N 1
ATOM 8507 C CA . PRO C 2 18 ? 49.887 80.986 106.125 1.00 49.25 376 PRO C CA 1
ATOM 8508 C C . PRO C 2 18 ? 49.304 79.797 105.405 1.00 40.07 376 PRO C C 1
ATOM 8509 O O . PRO C 2 18 ? 49.891 78.721 105.510 1.00 48.08 376 PRO C O 1
ATOM 8520 N N . VAL C 2 19 ? 48.186 79.992 104.704 1.00 36.88 377 VAL C N 1
ATOM 8521 C CA . VAL C 2 19 ? 47.609 78.984 103.801 1.00 41.76 377 VAL C CA 1
ATOM 8522 C C . VAL C 2 19 ? 48.192 79.169 102.398 1.00 45.71 377 VAL C C 1
ATOM 8523 O O . VAL C 2 19 ? 48.105 80.260 101.853 1.00 56.65 377 VAL C O 1
ATOM 8536 N N . LEU C 2 20 ? 48.797 78.114 101.838 1.00 44.48 378 LEU C N 1
ATOM 8537 C CA . LEU C 2 20 ? 49.486 78.165 100.526 1.00 55.58 378 LEU C CA 1
ATOM 8538 C C . LEU C 2 20 ? 48.697 77.535 99.397 1.00 51.15 378 LEU C C 1
ATOM 8539 O O . LEU C 2 20 ? 48.281 76.374 99.463 1.00 60.45 378 LEU C O 1
ATOM 8555 N N . LEU C 2 21 ? 48.521 78.300 98.336 1.00 54.70 379 LEU C N 1
ATOM 8556 C CA . LEU C 2 21 ? 47.776 77.831 97.187 1.00 54.19 379 LEU C CA 1
ATOM 8557 C C . LEU C 2 21 ? 48.741 77.462 96.070 1.00 55.05 379 LEU C C 1
ATOM 8558 O O . LEU C 2 21 ? 49.945 77.719 96.161 1.00 58.06 379 LEU C O 1
ATOM 8574 N N . SER C 2 22 ? 48.202 76.917 94.986 1.00 52.25 380 SER C N 1
ATOM 8575 C CA . SER C 2 22 ? 49.050 76.472 93.888 1.00 61.14 380 SER C CA 1
ATOM 8576 C C . SER C 2 22 ? 49.488 77.684 93.074 1.00 55.64 380 SER C C 1
ATOM 8577 O O . SER C 2 22 ? 48.770 78.668 92.987 1.00 53.72 380 SER C O 1
ATOM 8585 N N . ALA C 2 23 ? 50.696 77.619 92.527 1.00 42.47 381 ALA C N 1
ATOM 8586 C CA . ALA C 2 23 ? 51.255 78.706 91.734 1.00 53.84 381 ALA C CA 1
ATOM 8587 C C . ALA C 2 23 ? 50.546 78.931 90.387 1.00 69.85 381 ALA C C 1
ATOM 8588 O O . ALA C 2 23 ? 50.823 79.941 89.738 1.00 58.21 381 ALA C O 1
ATOM 8595 N N . ASP C 2 24 ? 49.658 78.001 89.986 1.00 40.94 382 ASP C N 1
ATOM 8596 C CA . ASP C 2 24 ? 49.032 77.975 88.659 1.00 58.03 382 ASP C CA 1
ATOM 8597 C C . ASP C 2 24 ? 47.737 78.796 88.593 1.00 64.55 382 ASP C C 1
ATOM 8598 O O . ASP C 2 24 ? 46.675 78.341 89.053 1.00 47.02 382 ASP C O 1
ATOM 8607 N N . HIS C 2 25 ? 47.812 79.987 87.992 1.00 38.93 383 HIS C N 1
ATOM 8608 C CA . HIS C 2 25 ? 46.645 80.849 87.950 1.00 35.22 383 HIS C CA 1
ATOM 8609 C C . HIS C 2 25 ? 45.635 80.464 86.845 1.00 43.95 383 HIS C C 1
ATOM 8610 O O . HIS C 2 25 ? 44.598 81.112 86.693 1.00 45.12 383 HIS C O 1
ATOM 8624 N N . HIS C 2 26 ? 45.926 79.403 86.096 1.00 37.93 384 HIS C N 1
ATOM 8625 C CA . HIS C 2 26 ? 44.969 78.863 85.130 1.00 65.11 384 HIS C CA 1
ATOM 8626 C C . HIS C 2 26 ? 44.448 77.490 85.538 1.00 54.14 384 HIS C C 1
ATOM 8627 O O . HIS C 2 26 ? 43.923 76.749 84.702 1.00 68.31 384 HIS C O 1
ATOM 8641 N N . HIS C 2 27 ? 44.609 77.132 86.800 1.00 57.42 385 HIS C N 1
ATOM 8642 C CA . HIS C 2 27 ? 44.216 75.803 87.236 1.00 42.88 385 HIS C CA 1
ATOM 8643 C C . HIS C 2 27 ? 42.718 75.624 87.200 1.00 37.33 385 HIS C C 1
ATOM 8644 O O . HIS C 2 27 ? 41.950 76.462 87.714 1.00 41.27 385 HIS C O 1
ATOM 8658 N N . HIS C 2 28 ? 42.308 74.503 86.622 1.00 33.67 386 HIS C N 1
ATOM 8659 C CA . HIS C 2 28 ? 40.898 74.156 86.520 1.00 46.50 386 HIS C CA 1
ATOM 8660 C C . HIS C 2 28 ? 40.700 72.668 86.753 1.00 42.21 386 HIS C C 1
ATOM 8661 O O . HIS C 2 28 ? 41.614 71.871 86.642 1.00 51.13 386 HIS C O 1
ATOM 8675 N N . HIS C 2 29 ? 39.472 72.320 87.078 1.00 44.73 387 HIS C N 1
ATOM 8676 C CA . HIS C 2 29 ? 39.057 70.947 87.249 1.00 49.20 387 HIS C CA 1
ATOM 8677 C C . HIS C 2 29 ? 39.353 70.211 85.945 1.00 66.56 387 HIS C C 1
ATOM 8678 O O . HIS C 2 29 ? 39.056 70.729 84.865 1.00 65.47 387 HIS C O 1
ATOM 8692 N N . HIS C 2 30 ? 39.957 69.026 86.042 1.00 97.61 388 HIS C N 1
ATOM 8693 C CA . HIS C 2 30 ? 40.139 68.117 84.889 1.00 133.37 388 HIS C CA 1
ATOM 8694 C C . HIS C 2 30 ? 39.905 68.753 83.506 1.00 124.52 388 HIS C C 1
ATOM 8695 O O . HIS C 2 30 ? 38.826 68.580 82.922 1.00 100.66 388 HIS C O 1
ATOM 8710 N N . VAL D 2 10 ? 65.458 93.052 49.990 1.00 74.81 368 VAL D N 1
ATOM 8711 C CA . VAL D 2 10 ? 64.335 92.128 50.146 1.00 97.95 368 VAL D CA 1
ATOM 8712 C C . VAL D 2 10 ? 64.277 91.516 51.550 1.00 101.39 368 VAL D C 1
ATOM 8713 O O . VAL D 2 10 ? 65.109 90.697 51.973 1.00 99.87 368 VAL D O 1
ATOM 8725 N N . ALA D 2 11 ? 63.234 91.946 52.244 1.00 98.60 369 ALA D N 1
ATOM 8726 C CA . ALA D 2 11 ? 63.028 91.670 53.640 1.00 78.74 369 ALA D CA 1
ATOM 8727 C C . ALA D 2 11 ? 61.616 91.114 53.829 1.00 81.74 369 ALA D C 1
ATOM 8728 O O . ALA D 2 11 ? 60.868 90.958 52.864 1.00 69.16 369 ALA D O 1
ATOM 8735 N N . ALA D 2 12 ? 61.244 90.826 55.074 1.00 67.78 370 ALA D N 1
ATOM 8736 C CA . ALA D 2 12 ? 59.921 90.275 55.375 1.00 69.14 370 ALA D CA 1
ATOM 8737 C C . ALA D 2 12 ? 59.699 90.288 56.874 1.00 69.51 370 ALA D C 1
ATOM 8738 O O . ALA D 2 12 ? 60.653 90.281 57.638 1.00 71.67 370 ALA D O 1
ATOM 8745 N N . ASP D 2 13 ? 58.439 90.310 57.288 1.00 62.32 371 ASP D N 1
ATOM 8746 C CA . ASP D 2 13 ? 58.080 90.255 58.700 1.00 68.41 371 ASP D CA 1
ATOM 8747 C C . ASP D 2 13 ? 57.346 88.959 58.999 1.00 64.24 371 ASP D C 1
ATOM 8748 O O . ASP D 2 13 ? 56.274 88.713 58.448 1.00 65.53 371 ASP D O 1
ATOM 8757 N N . VAL D 2 14 ? 57.918 88.132 59.867 1.00 51.50 372 VAL D N 1
ATOM 8758 C CA . VAL D 2 14 ? 57.291 86.870 60.216 1.00 49.61 372 VAL D CA 1
ATOM 8759 C C . VAL D 2 14 ? 56.884 86.863 61.694 1.00 59.44 372 VAL D C 1
ATOM 8760 O O . VAL D 2 14 ? 57.611 87.350 62.566 1.00 65.03 372 VAL D O 1
ATOM 8773 N N . VAL D 2 15 ? 55.708 86.318 61.972 1.00 69.07 373 VAL D N 1
ATOM 8774 C CA . VAL D 2 15 ? 55.202 86.218 63.333 1.00 47.67 373 VAL D CA 1
ATOM 8775 C C . VAL D 2 15 ? 55.199 84.769 63.779 1.00 54.61 373 VAL D C 1
ATOM 8776 O O . VAL D 2 15 ? 54.759 83.880 63.061 1.00 57.66 373 VAL D O 1
ATOM 8789 N N . ILE D 2 16 ? 55.684 84.556 64.998 1.00 46.09 374 ILE D N 1
ATOM 8790 C CA . ILE D 2 16 ? 55.675 83.244 65.617 1.00 52.86 374 ILE D CA 1
ATOM 8791 C C . ILE D 2 16 ? 54.804 83.376 66.865 1.00 47.74 374 ILE D C 1
ATOM 8792 O O . ILE D 2 16 ? 54.998 84.281 67.660 1.00 61.27 374 ILE D O 1
ATOM 8808 N N . GLY D 2 17 ? 53.831 82.491 67.020 1.00 44.58 375 GLY D N 1
ATOM 8809 C CA . GLY D 2 17 ? 52.984 82.496 68.199 1.00 41.58 375 GLY D CA 1
ATOM 8810 C C . GLY D 2 17 ? 51.629 81.921 67.872 1.00 52.50 375 GLY D C 1
ATOM 8811 O O . GLY D 2 17 ? 51.382 81.546 66.727 1.00 73.06 375 GLY D O 1
ATOM 8815 N N . PRO D 2 18 ? 50.742 81.856 68.872 1.00 48.92 376 PRO D N 1
ATOM 8816 C CA . PRO D 2 18 ? 50.974 82.303 70.254 1.00 45.68 376 PRO D CA 1
ATOM 8817 C C . PRO D 2 18 ? 51.732 81.289 71.096 1.00 40.38 376 PRO D C 1
ATOM 8818 O O . PRO D 2 18 ? 51.404 80.089 71.045 1.00 49.14 376 PRO D O 1
ATOM 8829 N N . VAL D 2 19 ? 52.698 81.780 71.878 1.00 37.85 377 VAL D N 1
ATOM 8830 C CA . VAL D 2 19 ? 53.474 80.953 72.798 1.00 43.84 377 VAL D CA 1
ATOM 8831 C C . VAL D 2 19 ? 52.807 80.987 74.172 1.00 46.95 377 VAL D C 1
ATOM 8832 O O . VAL D 2 19 ? 52.608 82.057 74.736 1.00 50.24 377 VAL D O 1
ATOM 8845 N N . LEU D 2 20 ? 52.450 79.821 74.699 1.00 41.98 378 LEU D N 1
ATOM 8846 C CA . LEU D 2 20 ? 51.707 79.771 75.961 1.00 51.09 378 LEU D CA 1
ATOM 8847 C C . LEU D 2 20 ? 52.553 79.273 77.122 1.00 52.63 378 LEU D C 1
ATOM 8848 O O . LEU D 2 20 ? 53.177 78.200 77.052 1.00 51.63 378 LEU D O 1
ATOM 8864 N N . LEU D 2 21 ? 52.572 80.063 78.183 1.00 56.02 379 LEU D N 1
ATOM 8865 C CA . LEU D 2 21 ? 53.193 79.636 79.419 1.00 60.74 379 LEU D CA 1
ATOM 8866 C C . LEU D 2 21 ? 52.203 78.895 80.293 1.00 50.98 379 LEU D C 1
ATOM 8867 O O . LEU D 2 21 ? 51.054 79.288 80.460 1.00 54.51 379 LEU D O 1
ATOM 8883 N N . SER D 2 22 ? 52.664 77.763 80.807 1.00 56.26 380 SER D N 1
ATOM 8884 C CA . SER D 2 22 ? 51.904 76.938 81.717 1.00 58.43 380 SER D CA 1
ATOM 8885 C C . SER D 2 22 ? 52.641 77.000 83.049 1.00 96.45 380 SER D C 1
ATOM 8886 O O . SER D 2 22 ? 53.845 77.238 83.082 1.00 98.09 380 SER D O 1
ATOM 8894 N N . ALA D 2 23 ? 51.933 76.823 84.151 1.00 114.33 381 ALA D N 1
ATOM 8895 C CA . ALA D 2 23 ? 52.578 76.929 85.460 1.00 116.18 381 ALA D CA 1
ATOM 8896 C C . ALA D 2 23 ? 52.327 75.703 86.334 1.00 115.90 381 ALA D C 1
ATOM 8897 O O . ALA D 2 23 ? 52.499 74.565 85.894 1.00 111.97 381 ALA D O 1
#

InterPro domains:
  IPR001507 Zona pellucida domain [PS51034] (57-320)
  IPR001507 Zona pellucida domain [SM00241] (57-316)
  IPR017977 Zona pellucida domain, conserved site [PS00682] (210-251)
  IPR042235 Zona pellucida, ZP-C domain [G3DSA:2.60.40.4100] (183-347)
  IPR048290 Zona pellucida domain, chordate-type [PR00023] (81-95)
  IPR048290 Zona pellucida domain, chordate-type [PR00023] (106-118)
  IPR048290 Zona pellucida domain, chordate-type [PR00023] (119-136)
  IPR048290 Zona pellucida domain, chordate-type [PR00023] (220-235)
  IPR048290 Zona pellucida domain, chordate-type [PR00023] (240-257)
  IPR048290 Zona pellucida domain, chordate-type [PR00023] (289-304)
  IPR055355 ZP-C domain [PF00100] (180-314)
  IPR055356 ZP-N domain [PF23344] (58-155)

Sequence (589 aa):
YTPVAVQCQEAQLVVTVHRDLFGTGRLINAADLTLGPAACKHSSLNAAHNTVTFAAGLHECGSVVQVTPDTLIYRTLINYDPSPASNPVIIRTNPAVIPIECHYPRRPTWSPFNSALSAEERLVFSLRLMSDDWSTERPFTGFQLGDILNIQAEVSTENHVPLRLFVDSCVAALSPDGDSSPHYAIIDFNGCLVDGRVDDTSSAFITPRPREDVLRFRIDVFRFAGDNRNLIYITCHLKVTPADQGPDPQNKACSFNKARNTWVPVEGSRDVCNCCETGNCEPPTPVAVQCQEAQLVVTVHRDLFGTGRLINAADLTLGPAACKHSSLNAAHNTVTFAAGLHECGSVVQVTPDTLIYRTLINYDPSPASNPVIIRTNPAVIPIECHYPRRERLVFSLRLMSDDWSTERPFTGFQLGDILNIQAEVSTENHVPLRLFVDSCVAALSPDGDSSPHYAIIDFNGCLVDGRVDDTSSAFITPRPREDVLRFRIDVFRFAGDNRNLIYITCHLKVTPADQGPDPQNKACSFNKARNTWVPVEGSRDVCNCCETGNCEPPVAADVVIGPVLLSADHHHHHHVAADVVIGPVLLSA

CATH classification: 2.60.40.3210 (+1 more: 2.60.40.4100)

Organism: Gallus gallus (NCBI:txid9031)

GO terms:
  GO:0005886 plasma membrane (C, EXP)
  GO:0045177 apical part of cell (C, IDA)
  GO:0005576 extracellular region (C, IDA)
  GO:0042802 identical protein binding (F, IPI)

Foldseek 3Di:
DDQWDWDQDDFKIKIKHAQCSVVPVDGADQQQKAKFPQRHHFDDFDPPRRMTMHMDTLPPRQWDWFDDPWKIKIKGKMKGHHDADPDNVDDDDFIEIGIDMHMDTDDCFEEPPPDDPDPPSDKDKGKFWADPVRPDGDDPDDDDQVDKTKIKIAIDDPRYAAKAKAWAWKKKDPGLDRVDPPMDTCHHQQAERCQQLDDPWPWFWDPDAPGRRMTIIMGGDDADPPDRHTDMDMDIDMDIDHSPDAAASNHWHWYQDPVVRAIDTSDHDRCRCVVVVVPHSDDD/DQWDWDQDDFKIKIKGAQCRPVPPDGADQQQKAKFLQRHHFDDADVVRRMTMHMDTLPPRQWDWFDDPWKIKIKGKMWGHHDADVDNVDDDDAIEIGIDMDMDTDDVPKDKGKFWADPVRPGGDDPDDDDQQDKTKIKIFIDDDPDAFKAKAWAWKKKDSGPDRPDPPMDTCHHQGAERCQQLDDPWPWFKDPDAPGRRMTIIMGRDDADPPDRHTDMDMDIDMDIDHSPDAAASNHWHWYADPVVRAIDTSDHDRCRCVVVVVPHSDPD/DDDDDDDDDDDDDPDPPDDDD/DDDDDDDDDDDDDD

Radius of gyration: 30.04 Å; Cα contacts (8 Å, |Δi|>4): 1419; chains: 4; bounding box: 70×44×100 Å

Solvent-accessible surface area: 27732 Å² total; per-residue (Å²): 180,80,56,27,41,54,89,55,59,164,74,72,6,20,0,36,0,37,58,51,21,105,62,91,74,114,78,8,88,19,63,17,1,11,4,0,29,63,48,40,152,56,70,57,102,88,82,77,144,42,17,0,26,1,48,8,24,14,135,102,19,26,26,7,57,14,39,19,126,102,41,22,13,18,18,5,0,0,4,14,61,30,75,119,16,63,48,100,51,2,44,33,46,64,40,28,28,34,71,6,86,0,101,36,109,82,238,176,99,35,14,26,90,119,44,68,160,44,89,130,32,138,27,27,22,12,6,62,2,6,26,109,93,35,74,83,58,62,89,23,60,62,0,53,27,75,54,47,8,2,0,13,0,42,5,26,78,78,99,26,56,102,5,28,0,3,1,26,29,0,32,0,0,39,26,32,78,14,136,32,103,33,81,14,29,0,0,46,65,22,0,0,0,30,0,2,86,46,64,88,9,74,2,30,13,44,83,110,25,66,133,76,10,12,0,49,0,68,0,27,8,6,13,0,41,74,10,60,67,6,0,5,2,1,28,0,60,0,32,9,10,54,14,141,76,51,33,50,53,51,23,2,1,0,12,18,49,78,102,171,107,66,28,56,16,16,38,42,71,206,92,8,2,96,23,5,98,107,28,97,5,116,82,180,151,50,24,55,54,93,52,58,165,75,71,4,19,0,34,0,76,54,51,11,30,53,72,53,147,76,10,80,18,84,18,1,23,4,0,22,62,49,38,169,57,71,59,100,71,86,90,115,51,12,0,25,1,49,8,23,14,139,99,18,23,21,7,55,20,60,23,127,97,35,44,15,18,26,3,0,1,6,13,75,35,58,114,21,57,49,94,51,2,44,41,56,5,9,11,25,39,72,5,85,1,103,37,113,104,287,116,217,30,75,23,23,7,71,0,7,22,125,100,38,83,82,63,64,90,21,57,41,0,88,36,65,55,69,0,11,0,12,0,29,3,40,108,39,142,110,97,104,25,30,0,3,1,30,29,0,32,0,1,31,27,33,79,14,137,32,104,39,86,14,31,0,0,46,63,36,0,0,0,33,0,1,78,51,57,87,8,49,1,13,9,40,81,118,26,68,110,74,20,1,0,48,0,80,0,27,3,0,29,0,48,86,13,68,50,24,1,0,2,2,26,1,69,0,29,17,13,72,23,131,74,51,37,46,55,43,25,1,0,0,14,15,61,75,96,189,107,42,12,74,15,25,39,47,68,109,90,7,0,88,23,5,99,106,27,88,5,107,97,146,80,49,31,100,20,37,5,0,6,2,21,21,37,78,44,41,39,51,39,88,213,122,47,31,95,25,36,5,1,6,1,14,12,51,74